Protein AF-A0A920FMF7-F1 (afdb_monomer_lite)

Structure (mmCIF, N/CA/C/O backbone):
data_AF-A0A920FMF7-F1
#
_entry.id   AF-A0A920FMF7-F1
#
loop_
_atom_site.group_PDB
_atom_site.id
_atom_site.type_symbol
_atom_site.label_atom_id
_atom_site.label_alt_id
_atom_site.label_comp_id
_atom_site.label_asym_id
_atom_site.label_entity_id
_atom_site.label_seq_id
_atom_site.pdbx_PDB_ins_code
_atom_site.Cartn_x
_atom_site.Cartn_y
_atom_site.Cartn_z
_atom_site.occupancy
_atom_site.B_iso_or_equiv
_atom_site.auth_seq_id
_atom_site.auth_comp_id
_atom_site.auth_asym_id
_atom_site.auth_atom_id
_atom_site.pdbx_PDB_model_num
ATOM 1 N N . MET A 1 1 ? 18.916 20.079 9.536 1.00 35.34 1 MET A N 1
ATOM 2 C CA . MET A 1 1 ? 18.846 18.708 8.995 1.00 35.34 1 MET A CA 1
ATOM 3 C C . MET A 1 1 ? 20.238 18.372 8.501 1.00 35.34 1 MET A C 1
ATOM 5 O O . MET A 1 1 ? 20.690 18.981 7.543 1.00 35.34 1 MET A O 1
ATOM 9 N N . SER A 1 2 ? 20.977 17.558 9.249 1.00 33.84 2 SER A N 1
ATOM 10 C CA . SER A 1 2 ? 22.295 17.067 8.844 1.00 33.84 2 SER A CA 1
ATOM 11 C C . SER A 1 2 ? 22.129 16.174 7.615 1.00 33.84 2 SER A C 1
ATOM 13 O O . SER A 1 2 ? 21.325 15.247 7.653 1.00 33.84 2 SER A O 1
ATOM 15 N N . ASN A 1 3 ? 22.856 16.464 6.532 1.00 38.88 3 ASN A N 1
ATOM 16 C CA . ASN A 1 3 ? 22.946 15.566 5.381 1.00 38.88 3 ASN A CA 1
ATOM 17 C C . ASN A 1 3 ? 23.552 14.247 5.867 1.00 38.88 3 ASN A C 1
ATOM 19 O O . ASN A 1 3 ? 24.721 14.208 6.250 1.00 38.88 3 ASN A O 1
ATOM 23 N N . ILE A 1 4 ? 22.741 13.193 5.908 1.00 55.50 4 ILE A N 1
ATOM 24 C CA . ILE A 1 4 ? 23.206 11.843 6.203 1.00 55.50 4 ILE A CA 1
ATOM 25 C C . ILE A 1 4 ? 23.932 11.359 4.946 1.00 55.50 4 ILE A C 1
ATOM 27 O O . ILE A 1 4 ? 23.318 11.161 3.899 1.00 55.50 4 ILE A O 1
ATOM 31 N N . THR A 1 5 ? 25.252 11.223 5.024 1.00 57.25 5 THR A N 1
ATOM 32 C CA . THR A 1 5 ? 26.046 10.623 3.949 1.00 57.25 5 THR A CA 1
ATOM 33 C C . THR A 1 5 ? 25.826 9.114 3.984 1.00 57.25 5 THR A C 1
ATOM 35 O O . THR A 1 5 ? 26.282 8.459 4.917 1.00 57.25 5 THR A O 1
ATOM 38 N N . ILE A 1 6 ? 25.116 8.574 2.990 1.00 65.38 6 ILE A N 1
ATOM 39 C CA . ILE A 1 6 ? 24.914 7.125 2.835 1.00 65.38 6 ILE A CA 1
ATOM 40 C C . ILE A 1 6 ? 26.271 6.463 2.562 1.00 65.38 6 ILE A C 1
ATOM 42 O O . ILE A 1 6 ? 27.015 6.938 1.697 1.00 65.38 6 ILE A O 1
ATOM 46 N N . SER A 1 7 ? 26.607 5.392 3.287 1.00 74.62 7 SER A N 1
ATOM 47 C CA . SER A 1 7 ? 27.867 4.671 3.078 1.00 74.62 7 SER A CA 1
ATOM 48 C C . SER A 1 7 ? 27.914 4.041 1.676 1.00 74.62 7 SER A C 1
ATOM 50 O O . SER A 1 7 ? 26.907 3.576 1.138 1.00 74.62 7 SER A O 1
ATOM 52 N N . SER A 1 8 ? 29.094 4.035 1.049 1.00 77.19 8 SER A N 1
ATOM 53 C CA . SER A 1 8 ? 29.273 3.450 -0.288 1.00 77.19 8 SER A CA 1
ATOM 54 C C . SER A 1 8 ? 29.014 1.942 -0.311 1.00 77.19 8 SER A C 1
ATOM 56 O O . SER A 1 8 ? 28.561 1.419 -1.322 1.00 77.19 8 SER A O 1
ATOM 58 N N . GLU A 1 9 ? 29.289 1.263 0.801 1.00 79.31 9 GLU A N 1
ATOM 59 C CA . GLU A 1 9 ? 29.088 -0.178 0.970 1.00 79.31 9 GLU A CA 1
ATOM 60 C C . GLU A 1 9 ? 27.600 -0.536 1.024 1.00 79.31 9 GLU A C 1
ATOM 62 O O . GLU A 1 9 ? 27.157 -1.427 0.303 1.00 79.31 9 GLU A O 1
ATOM 67 N N . LEU A 1 10 ? 26.801 0.234 1.772 1.00 81.38 10 LEU A N 1
ATOM 68 C CA . LEU A 1 10 ? 25.356 0.032 1.850 1.00 81.38 10 LEU A CA 1
ATOM 69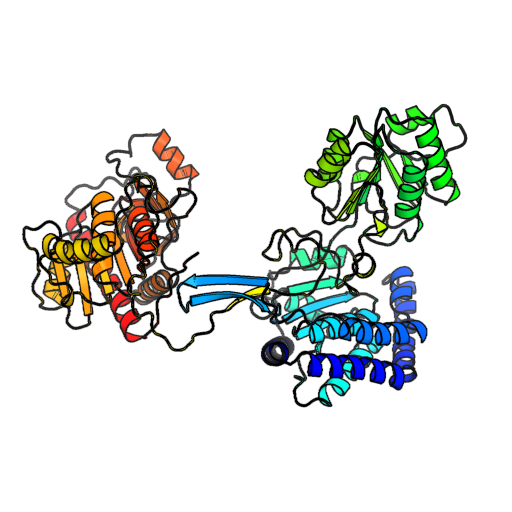 C C . LEU A 1 10 ? 24.681 0.249 0.490 1.00 81.38 10 LEU A C 1
ATOM 71 O O . LEU A 1 10 ? 23.846 -0.552 0.077 1.00 81.38 10 LEU A O 1
ATOM 75 N N . ARG A 1 11 ? 25.069 1.307 -0.236 1.00 83.00 11 ARG A N 1
ATOM 76 C CA . ARG A 1 11 ? 24.543 1.567 -1.587 1.00 83.00 11 ARG A CA 1
ATOM 77 C C . ARG A 1 11 ? 24.877 0.434 -2.553 1.00 83.00 11 ARG A C 1
ATOM 79 O O . ARG A 1 11 ? 24.027 0.024 -3.335 1.00 83.00 11 ARG A O 1
ATOM 86 N N . GLU A 1 12 ? 26.093 -0.092 -2.483 1.00 85.81 12 GLU A N 1
ATOM 87 C CA . GLU A 1 12 ? 26.487 -1.229 -3.310 1.00 85.81 12 GLU A CA 1
ATOM 88 C C . GLU A 1 12 ? 25.668 -2.485 -2.980 1.00 85.81 12 GLU A C 1
ATOM 90 O O . GLU A 1 12 ? 25.217 -3.175 -3.891 1.00 85.81 12 GLU A O 1
ATOM 95 N N . GLN A 1 13 ? 25.395 -2.744 -1.700 1.00 84.69 13 GLN A N 1
ATOM 96 C CA . GLN A 1 13 ? 24.593 -3.890 -1.274 1.00 84.69 13 GLN A CA 1
ATOM 97 C C . GLN A 1 13 ? 23.138 -3.802 -1.773 1.00 84.69 13 GLN A C 1
ATOM 99 O O . GLN A 1 13 ? 22.593 -4.785 -2.277 1.00 84.69 13 GLN A O 1
ATOM 104 N N . VAL A 1 14 ? 22.516 -2.618 -1.708 1.00 86.19 14 VAL A N 1
ATOM 105 C CA . VAL A 1 14 ? 21.156 -2.405 -2.237 1.00 86.19 14 VAL A CA 1
ATOM 106 C C . VAL A 1 14 ? 21.132 -2.534 -3.767 1.00 86.19 14 VAL A C 1
ATOM 108 O O . VAL A 1 14 ? 20.254 -3.201 -4.322 1.00 86.19 14 VAL A O 1
ATOM 111 N N . ARG A 1 15 ? 22.138 -1.986 -4.460 1.00 87.88 15 ARG A N 1
ATOM 112 C CA . ARG A 1 15 ? 22.307 -2.136 -5.915 1.00 87.88 15 ARG A CA 1
ATOM 113 C C . ARG A 1 15 ? 22.422 -3.606 -6.327 1.00 87.88 15 ARG A C 1
ATOM 115 O O . ARG A 1 15 ? 21.765 -4.034 -7.275 1.00 87.88 15 ARG A O 1
ATOM 122 N N . GLN A 1 16 ? 23.207 -4.392 -5.595 1.00 89.94 16 GLN A N 1
ATOM 123 C CA . GLN A 1 16 ? 23.365 -5.828 -5.828 1.00 89.94 16 GLN A CA 1
ATOM 124 C C . GLN A 1 16 ? 22.067 -6.611 -5.585 1.00 89.94 16 GLN A C 1
ATOM 126 O O . GLN A 1 16 ? 21.740 -7.507 -6.365 1.00 89.94 16 GLN A O 1
ATOM 131 N N . ALA A 1 17 ? 21.292 -6.252 -4.557 1.00 90.19 17 ALA A N 1
ATOM 132 C CA . ALA A 1 17 ? 19.972 -6.838 -4.324 1.00 90.19 17 ALA A CA 1
ATOM 133 C C . ALA A 1 17 ? 19.000 -6.529 -5.479 1.00 90.19 17 ALA A C 1
ATOM 135 O O . ALA A 1 17 ? 18.236 -7.398 -5.902 1.00 90.19 17 ALA A O 1
ATOM 136 N N . ARG A 1 18 ? 19.065 -5.319 -6.053 1.00 89.00 18 ARG A N 1
ATOM 137 C CA . ARG A 1 18 ? 18.263 -4.927 -7.225 1.00 89.00 18 ARG A CA 1
ATOM 138 C C . ARG A 1 18 ? 18.604 -5.739 -8.473 1.00 89.00 18 ARG A C 1
ATOM 140 O O . ARG A 1 18 ? 17.702 -6.137 -9.209 1.00 89.00 18 ARG A O 1
ATOM 147 N N . GLU A 1 19 ? 19.886 -5.999 -8.711 1.00 89.94 19 GLU A N 1
ATOM 148 C CA . GLU A 1 19 ? 20.336 -6.862 -9.811 1.00 89.94 19 GLU A CA 1
ATOM 149 C C . GLU A 1 19 ? 19.894 -8.316 -9.602 1.00 89.94 19 GLU A C 1
ATOM 151 O O . GLU A 1 19 ? 19.381 -8.948 -10.529 1.00 89.94 19 GLU A O 1
ATOM 156 N N . ALA A 1 20 ? 20.021 -8.819 -8.371 1.00 90.69 20 ALA A N 1
ATOM 157 C CA . ALA A 1 20 ? 19.578 -10.154 -7.990 1.00 90.69 20 ALA A CA 1
ATOM 158 C C . ALA A 1 20 ? 18.062 -10.338 -8.154 1.00 90.69 20 ALA A C 1
ATOM 160 O O . ALA A 1 20 ? 17.622 -11.370 -8.658 1.00 90.69 20 ALA A O 1
ATOM 161 N N . TYR A 1 21 ? 17.260 -9.328 -7.805 1.00 89.31 21 TYR A N 1
ATOM 162 C CA . TYR A 1 21 ? 15.808 -9.349 -7.996 1.00 89.31 21 TYR A CA 1
ATOM 163 C C . TYR A 1 21 ? 15.421 -9.682 -9.444 1.00 89.31 21 TYR A C 1
ATOM 165 O O . TYR A 1 21 ? 14.584 -10.553 -9.669 1.00 89.31 21 TYR A O 1
ATOM 173 N N . LEU A 1 22 ? 16.045 -9.043 -10.439 1.00 84.69 22 LEU A N 1
ATOM 174 C CA . LEU A 1 22 ? 15.695 -9.264 -11.849 1.00 84.69 22 LEU A CA 1
ATOM 175 C C . LEU A 1 22 ? 15.942 -10.708 -12.304 1.00 84.69 22 LEU A C 1
ATOM 177 O O . LEU A 1 22 ? 15.231 -11.206 -13.178 1.00 84.69 22 LEU A O 1
ATOM 181 N N . GLN A 1 23 ? 16.930 -11.383 -11.718 1.00 88.62 23 GLN A N 1
ATOM 182 C CA . GLN A 1 23 ? 17.194 -12.797 -11.978 1.00 88.62 23 GLN A CA 1
ATOM 183 C C . GLN A 1 23 ? 16.176 -13.676 -11.243 1.00 88.62 23 GLN A C 1
ATOM 185 O O . GLN A 1 23 ? 15.515 -14.510 -11.863 1.00 88.62 23 GLN A O 1
ATOM 190 N N . LEU A 1 24 ? 15.959 -13.413 -9.951 1.00 89.06 24 LEU A N 1
ATOM 191 C CA . LEU A 1 24 ? 15.030 -14.168 -9.111 1.00 89.06 24 LEU A CA 1
ATOM 192 C C . LEU A 1 24 ? 13.568 -14.078 -9.581 1.00 89.06 24 LEU A C 1
ATOM 194 O O . LEU A 1 24 ? 12.829 -15.059 -9.512 1.00 89.06 24 LEU A O 1
ATOM 198 N N . ALA A 1 25 ? 13.150 -12.942 -10.137 1.00 87.12 25 ALA A N 1
ATOM 199 C CA . ALA A 1 25 ? 11.812 -12.754 -10.693 1.00 87.12 25 ALA A CA 1
ATOM 200 C C . ALA A 1 25 ? 11.500 -13.684 -11.882 1.00 87.12 25 ALA A C 1
ATOM 202 O O . ALA A 1 25 ? 10.327 -13.918 -12.182 1.00 87.12 25 ALA A O 1
ATOM 203 N N . ASN A 1 26 ? 12.533 -14.195 -12.562 1.00 86.19 26 ASN A N 1
ATOM 204 C CA . ASN A 1 26 ? 12.418 -15.062 -13.736 1.00 86.19 26 ASN A CA 1
ATOM 205 C C . ASN A 1 26 ? 12.699 -16.544 -13.436 1.00 86.19 26 ASN A C 1
ATOM 207 O O . ASN A 1 26 ? 12.573 -17.372 -14.339 1.00 86.19 26 ASN A O 1
ATOM 211 N N . LEU A 1 27 ? 13.053 -16.889 -12.193 1.00 90.12 27 LEU A N 1
ATOM 212 C CA . LEU A 1 27 ? 13.257 -18.274 -11.773 1.00 90.12 27 LEU A CA 1
ATOM 213 C C . LEU A 1 27 ? 11.953 -19.079 -11.872 1.00 90.12 27 LEU A C 1
ATOM 215 O O . LEU A 1 27 ? 10.877 -18.610 -11.488 1.00 90.12 27 LEU A O 1
ATOM 219 N N . GLY A 1 28 ? 12.055 -20.313 -12.366 1.00 90.06 28 GLY A N 1
ATOM 220 C CA . GLY A 1 28 ? 10.922 -21.231 -12.440 1.00 90.06 28 GLY A CA 1
ATOM 221 C C . GLY A 1 28 ? 10.453 -21.684 -11.055 1.00 90.06 28 GLY A C 1
ATOM 222 O O . GLY A 1 28 ? 11.247 -21.805 -10.122 1.00 90.06 28 GLY A O 1
ATOM 223 N N . THR A 1 29 ? 9.160 -21.986 -10.924 1.00 92.38 29 THR A N 1
ATOM 224 C CA . THR A 1 29 ? 8.553 -22.457 -9.666 1.00 92.38 29 THR A CA 1
ATOM 225 C C . THR A 1 29 ? 9.265 -23.672 -9.077 1.00 92.38 29 THR A C 1
ATOM 227 O O . THR A 1 29 ? 9.463 -23.740 -7.867 1.00 92.38 29 THR A O 1
ATOM 230 N N . GLU A 1 30 ? 9.663 -24.621 -9.926 1.00 93.12 30 GLU A N 1
ATOM 231 C CA . GLU A 1 30 ? 10.352 -25.835 -9.492 1.00 93.12 30 GLU A CA 1
ATOM 232 C C . GLU A 1 30 ? 11.727 -25.512 -8.891 1.00 93.12 30 GLU A C 1
ATOM 234 O O . GLU A 1 30 ? 12.013 -25.944 -7.778 1.00 93.12 30 GLU A O 1
ATOM 239 N N . SER A 1 31 ? 12.527 -24.668 -9.552 1.00 93.00 31 SER A N 1
ATOM 240 C CA . SER A 1 31 ? 13.821 -24.210 -9.029 1.00 93.00 31 SER A CA 1
ATOM 241 C C . SER A 1 31 ? 13.661 -23.497 -7.680 1.00 93.00 31 SER A C 1
ATOM 243 O O . SER A 1 31 ? 14.359 -23.824 -6.721 1.00 93.00 31 SER A O 1
ATOM 245 N N . LYS A 1 32 ? 12.677 -22.590 -7.550 1.00 94.44 32 LYS A N 1
ATOM 246 C CA . LYS A 1 32 ? 12.367 -21.928 -6.267 1.00 94.44 32 LYS A CA 1
ATOM 247 C C . LYS A 1 32 ? 12.017 -22.942 -5.174 1.00 94.44 32 LYS A C 1
ATOM 249 O O . LYS A 1 32 ? 12.516 -22.847 -4.056 1.00 94.44 32 LYS A O 1
ATOM 254 N N . ASN A 1 33 ? 11.169 -23.924 -5.482 1.00 95.94 33 ASN A N 1
ATOM 255 C CA . ASN A 1 33 ? 10.749 -24.947 -4.523 1.00 95.94 33 ASN A CA 1
ATOM 256 C C . ASN A 1 33 ? 11.912 -25.859 -4.099 1.00 95.94 33 ASN A C 1
ATOM 258 O O . ASN A 1 33 ? 12.002 -26.227 -2.927 1.00 95.94 33 ASN A O 1
ATOM 262 N N . GLN A 1 34 ? 12.828 -26.191 -5.013 1.00 96.19 34 GLN A N 1
ATOM 263 C CA . GLN A 1 34 ? 14.029 -26.968 -4.696 1.00 96.19 34 GLN A CA 1
ATOM 264 C C . GLN A 1 34 ? 14.942 -26.227 -3.715 1.00 96.19 34 GLN A C 1
ATOM 266 O O . GLN A 1 34 ? 15.382 -26.830 -2.733 1.00 96.19 34 GLN A O 1
ATOM 271 N N . VAL A 1 35 ? 15.144 -24.920 -3.913 1.00 96.12 35 VAL A N 1
ATOM 272 C CA . VAL A 1 35 ? 15.885 -24.066 -2.968 1.00 96.12 35 VAL A CA 1
ATOM 273 C C . VAL A 1 35 ? 15.214 -24.069 -1.589 1.00 96.12 35 VAL A C 1
ATOM 275 O O . VAL A 1 35 ? 15.885 -24.260 -0.577 1.00 96.12 35 VAL A O 1
ATOM 278 N N . LEU A 1 36 ? 13.883 -23.948 -1.521 1.00 96.62 36 LEU A N 1
ATOM 279 C CA . LEU A 1 36 ? 13.141 -23.972 -0.251 1.00 96.62 36 LEU A CA 1
ATOM 280 C C . LEU A 1 36 ? 13.262 -25.313 0.492 1.00 96.62 36 LEU A C 1
ATOM 282 O O . LEU A 1 36 ? 13.449 -25.339 1.712 1.00 96.62 36 LEU A O 1
ATOM 286 N N . HIS A 1 37 ? 13.207 -26.437 -0.224 1.00 97.94 37 HIS A N 1
ATOM 287 C CA . HIS A 1 37 ? 13.456 -27.753 0.369 1.00 97.94 37 HIS A CA 1
ATOM 288 C C . HIS A 1 37 ? 14.912 -27.917 0.826 1.00 97.94 37 HIS A C 1
ATOM 290 O O . HIS A 1 37 ? 15.168 -28.519 1.874 1.00 97.94 37 HIS A O 1
ATOM 296 N N . ALA A 1 38 ? 15.866 -27.353 0.083 1.00 97.69 38 ALA A N 1
ATOM 297 C CA . ALA A 1 38 ? 17.267 -27.337 0.480 1.00 97.69 38 ALA A CA 1
ATOM 298 C C . ALA A 1 38 ? 17.484 -26.499 1.747 1.00 97.69 38 ALA A C 1
ATOM 300 O O . ALA A 1 38 ? 18.162 -26.973 2.657 1.00 97.69 38 ALA A O 1
ATOM 301 N N . PHE A 1 39 ? 16.834 -25.336 1.877 1.00 97.81 39 PHE A N 1
ATOM 302 C CA . PHE A 1 39 ? 16.847 -24.537 3.108 1.00 97.81 39 PHE A CA 1
ATOM 303 C C . PHE A 1 39 ? 16.357 -25.349 4.307 1.00 97.81 39 PHE A C 1
ATOM 305 O O . PHE A 1 39 ? 17.039 -25.399 5.330 1.00 97.81 39 PHE A O 1
ATOM 312 N N . ALA A 1 40 ? 15.227 -26.051 4.178 1.00 98.00 40 ALA A N 1
ATOM 313 C CA . ALA A 1 40 ? 14.706 -26.902 5.249 1.00 98.00 40 ALA A CA 1
ATOM 314 C C . ALA A 1 40 ? 15.715 -27.985 5.677 1.00 98.00 40 ALA A C 1
ATOM 316 O O . ALA A 1 40 ? 15.948 -28.202 6.869 1.00 98.00 40 ALA A O 1
ATOM 317 N N . LYS A 1 41 ? 16.364 -28.648 4.712 1.00 98.25 41 LYS A N 1
ATOM 318 C CA . LYS A 1 41 ? 17.400 -29.656 4.984 1.00 98.25 41 LYS A CA 1
ATOM 319 C C . LYS A 1 41 ? 18.641 -29.044 5.641 1.00 98.25 41 LYS A C 1
ATOM 321 O O . LYS A 1 41 ? 19.171 -29.627 6.588 1.00 98.25 41 LYS A O 1
ATOM 326 N N . ALA A 1 42 ? 19.094 -27.889 5.160 1.00 97.94 42 ALA A N 1
ATOM 327 C CA . ALA A 1 42 ? 20.276 -27.201 5.662 1.00 97.94 42 ALA A CA 1
ATOM 328 C C . ALA A 1 42 ? 20.083 -26.704 7.100 1.00 97.94 42 ALA A C 1
ATOM 330 O O . ALA A 1 42 ? 20.985 -26.874 7.921 1.00 97.94 42 ALA A O 1
ATOM 331 N N . LEU A 1 43 ? 18.901 -26.175 7.432 1.00 98.12 43 LEU A N 1
ATOM 332 C CA . LEU A 1 43 ? 18.546 -25.768 8.795 1.00 98.12 43 LEU A CA 1
ATOM 333 C C . LEU A 1 43 ? 18.609 -26.954 9.763 1.00 98.12 43 LEU A C 1
ATOM 335 O O . LEU A 1 43 ? 19.286 -26.869 10.785 1.00 98.12 43 LEU A O 1
ATOM 339 N N . ARG A 1 44 ? 17.998 -28.092 9.401 1.00 98.25 44 ARG A N 1
ATOM 340 C CA . ARG A 1 44 ? 18.047 -29.320 10.215 1.00 98.25 44 ARG A CA 1
ATOM 341 C C . ARG A 1 44 ? 19.476 -29.830 10.397 1.00 98.25 44 ARG A C 1
ATOM 343 O O . ARG A 1 44 ? 19.875 -30.151 11.516 1.00 98.25 44 ARG A O 1
ATOM 350 N N . ALA A 1 45 ? 20.265 -29.862 9.322 1.00 98.00 45 ALA A N 1
ATOM 351 C CA . ALA A 1 45 ? 21.654 -30.321 9.363 1.00 98.00 45 ALA A CA 1
ATOM 352 C C . ALA A 1 45 ? 22.566 -29.423 10.220 1.00 98.00 45 ALA A C 1
ATOM 354 O O . ALA A 1 45 ? 23.536 -29.910 10.794 1.00 98.00 45 ALA A O 1
ATOM 355 N N . ASN A 1 46 ? 22.246 -28.130 10.333 1.00 98.06 46 ASN A N 1
ATOM 356 C CA . ASN A 1 46 ? 23.026 -27.146 11.085 1.00 98.06 46 ASN A CA 1
ATOM 357 C C . ASN A 1 46 ? 22.406 -26.782 12.447 1.00 98.06 46 ASN A C 1
ATOM 359 O O . ASN A 1 46 ? 22.809 -25.786 13.046 1.00 98.06 46 ASN A O 1
ATOM 363 N N . THR A 1 47 ? 21.470 -27.586 12.968 1.00 98.00 47 THR A N 1
ATOM 364 C CA . THR A 1 47 ? 20.771 -27.324 14.244 1.00 98.00 47 THR A CA 1
ATOM 365 C C . THR A 1 47 ? 21.739 -26.995 15.384 1.00 98.00 47 THR A C 1
ATOM 367 O O . THR A 1 47 ? 21.574 -25.976 16.050 1.00 98.00 47 THR A O 1
ATOM 370 N N . SER A 1 48 ? 22.798 -27.793 15.573 1.00 97.50 48 SER A N 1
ATOM 371 C CA . SER A 1 48 ? 23.795 -27.557 16.629 1.00 97.50 48 SER A CA 1
ATOM 372 C C . SER A 1 48 ? 24.500 -26.206 16.474 1.00 97.50 48 SER A C 1
ATOM 374 O O . SER A 1 48 ? 24.584 -25.449 17.434 1.00 97.50 48 SER A O 1
ATOM 376 N N . LYS A 1 49 ? 24.914 -25.856 15.249 1.00 97.88 49 LYS A N 1
ATOM 377 C CA . LYS A 1 49 ? 25.574 -24.576 14.944 1.00 97.88 49 LYS A CA 1
ATOM 378 C C . LYS A 1 49 ? 24.654 -23.380 15.226 1.00 97.88 49 LYS A C 1
ATOM 380 O O . LYS A 1 49 ? 25.109 -22.360 15.736 1.00 97.88 49 LYS A O 1
ATOM 385 N N . ILE A 1 50 ? 23.363 -23.502 14.905 1.00 98.00 50 ILE A N 1
ATOM 386 C CA . ILE A 1 50 ? 22.358 -22.457 15.164 1.00 98.00 50 ILE A CA 1
ATOM 387 C C . ILE A 1 50 ? 22.159 -22.267 16.674 1.00 98.00 50 ILE A C 1
ATOM 389 O O . ILE A 1 50 ? 22.147 -21.132 17.147 1.00 98.00 50 ILE A O 1
ATOM 393 N N . LEU A 1 51 ? 22.037 -23.357 17.438 1.00 97.81 51 LEU A N 1
ATOM 394 C CA . LEU A 1 51 ? 21.855 -23.298 18.893 1.00 97.81 51 LEU A CA 1
ATOM 395 C C . LEU A 1 51 ? 23.090 -22.744 19.615 1.00 97.81 51 LEU A C 1
ATOM 397 O O . LEU A 1 51 ? 22.939 -21.956 20.545 1.00 97.81 51 LEU A O 1
ATOM 401 N N . GLU A 1 52 ? 24.298 -23.100 19.172 1.00 97.75 52 GLU A N 1
ATOM 402 C CA . GLU A 1 52 ? 25.549 -22.545 19.706 1.00 97.75 52 GLU A CA 1
ATOM 403 C C . GLU A 1 52 ? 25.625 -21.026 19.512 1.00 97.75 52 GLU A C 1
ATOM 405 O O . GLU A 1 52 ? 25.962 -20.297 20.444 1.00 97.75 52 GLU A O 1
ATOM 410 N N . ALA A 1 53 ? 25.261 -20.531 18.325 1.00 97.25 53 ALA A N 1
ATOM 411 C CA . ALA A 1 53 ? 25.211 -19.097 18.054 1.00 97.25 53 ALA A CA 1
ATOM 412 C C . ALA A 1 53 ? 24.119 -18.391 18.872 1.00 97.25 53 ALA A C 1
ATOM 414 O O . ALA A 1 53 ? 24.360 -17.318 19.424 1.00 97.25 53 ALA A O 1
ATOM 415 N N . ASN A 1 54 ? 22.943 -19.010 19.003 1.00 97.75 54 ASN A N 1
ATOM 416 C CA . ASN A 1 54 ? 21.851 -18.457 19.795 1.00 97.75 54 ASN A CA 1
ATOM 417 C C . ASN A 1 54 ? 22.174 -18.394 21.288 1.00 97.75 54 ASN A C 1
ATOM 419 O O . ASN A 1 54 ? 21.791 -17.432 21.942 1.00 97.75 54 ASN A O 1
ATOM 423 N N . ALA A 1 55 ? 22.929 -19.354 21.826 1.00 96.69 55 ALA A N 1
ATOM 424 C CA . ALA A 1 55 ? 23.357 -19.318 23.221 1.00 96.69 55 ALA A CA 1
ATOM 425 C C . ALA A 1 55 ? 24.188 -18.061 23.544 1.00 96.69 55 ALA A C 1
ATOM 427 O O . ALA A 1 55 ? 24.050 -17.503 24.631 1.00 96.69 55 ALA A O 1
ATOM 428 N N . LEU A 1 56 ? 25.009 -17.583 22.599 1.00 96.19 56 LEU A N 1
ATOM 429 C CA . LEU A 1 56 ? 25.752 -16.326 22.753 1.00 96.19 56 LEU A CA 1
ATOM 430 C C . LEU A 1 56 ? 24.810 -15.117 22.798 1.00 96.19 56 LEU A C 1
ATOM 432 O O . LEU A 1 56 ? 24.952 -14.264 23.672 1.00 96.19 56 LEU A O 1
ATOM 436 N N . ASP A 1 57 ? 23.828 -15.073 21.894 1.00 95.44 57 ASP A N 1
ATOM 437 C CA . ASP A 1 57 ? 22.822 -14.006 21.865 1.00 95.44 57 ASP A CA 1
ATOM 438 C C . ASP A 1 57 ? 21.957 -13.996 23.128 1.00 95.44 57 ASP A C 1
ATOM 440 O O . ASP A 1 57 ? 21.678 -12.929 23.657 1.00 95.44 57 ASP A O 1
ATOM 444 N N . VAL A 1 58 ? 21.563 -15.161 23.653 1.00 93.94 58 VAL A N 1
ATOM 445 C CA . VAL A 1 58 ? 20.758 -15.258 24.882 1.00 93.94 58 VAL A CA 1
ATOM 446 C C . VAL A 1 58 ? 21.517 -14.687 26.077 1.00 93.94 58 VAL A C 1
ATOM 448 O O . VAL A 1 58 ? 20.942 -13.915 26.839 1.00 93.94 58 VAL A O 1
ATOM 451 N N . VAL A 1 59 ? 22.815 -14.980 26.209 1.00 94.62 59 VAL A N 1
ATOM 452 C CA . VAL A 1 59 ? 23.650 -14.407 27.280 1.00 94.62 59 VAL A CA 1
ATOM 453 C C . VAL A 1 59 ? 23.736 -12.883 27.170 1.00 94.62 59 VAL A C 1
ATOM 455 O O . VAL A 1 59 ? 23.659 -12.186 28.182 1.00 94.62 59 VAL A O 1
ATOM 458 N N . GLU A 1 60 ? 23.902 -12.341 25.964 1.00 92.25 60 GLU A N 1
ATOM 459 C CA . GLU A 1 60 ? 23.923 -10.888 25.760 1.00 92.25 60 GLU A CA 1
ATOM 460 C C . GLU A 1 60 ? 22.537 -10.259 25.984 1.00 92.25 60 GLU A C 1
ATOM 462 O O . GLU A 1 60 ? 22.433 -9.235 26.658 1.00 92.25 60 GLU A O 1
ATOM 467 N N . ALA A 1 61 ? 21.461 -10.896 25.520 1.00 91.75 61 ALA A N 1
ATOM 468 C CA . ALA A 1 61 ? 20.087 -10.446 25.725 1.00 91.75 61 ALA A CA 1
ATOM 469 C C . ALA A 1 61 ? 19.709 -10.420 27.216 1.00 91.75 61 ALA A C 1
ATOM 471 O O . ALA A 1 61 ? 19.120 -9.445 27.677 1.00 91.75 61 ALA A O 1
ATOM 472 N N . GLU A 1 62 ? 20.112 -11.424 28.001 1.00 92.19 62 GLU A N 1
ATOM 473 C CA . GLU A 1 62 ? 19.917 -11.448 29.456 1.00 92.19 62 GLU A CA 1
ATOM 474 C C . GLU A 1 62 ? 20.641 -10.288 30.157 1.00 92.19 62 GLU A C 1
ATOM 476 O O . GLU A 1 62 ? 20.086 -9.676 31.073 1.00 92.19 62 GLU A O 1
ATOM 481 N N . LYS A 1 63 ? 21.851 -9.922 29.709 1.00 92.69 63 LYS A N 1
ATOM 482 C CA . LYS A 1 63 ? 22.550 -8.725 30.214 1.00 92.69 63 LYS A CA 1
ATOM 483 C C . LYS A 1 63 ? 21.793 -7.443 29.869 1.00 92.69 63 LYS A C 1
ATOM 485 O O . LYS A 1 63 ? 21.708 -6.556 30.714 1.00 92.69 63 LYS A O 1
ATOM 490 N N . MET A 1 64 ? 21.224 -7.353 28.666 1.00 90.31 64 MET A N 1
ATOM 491 C CA . MET A 1 64 ? 20.413 -6.203 28.246 1.00 90.31 64 MET A CA 1
ATOM 492 C C . MET A 1 64 ? 19.103 -6.099 29.039 1.00 90.31 64 MET A C 1
ATOM 494 O O . MET A 1 64 ? 18.645 -4.994 29.321 1.00 90.31 64 MET A O 1
ATOM 498 N N . VAL A 1 65 ? 18.520 -7.226 29.461 1.00 90.25 65 VAL A N 1
ATOM 499 C CA . VAL A 1 65 ? 17.386 -7.230 30.401 1.00 90.25 65 VAL A CA 1
ATOM 500 C C . VAL A 1 65 ? 17.812 -6.676 31.761 1.00 90.25 65 VAL A C 1
ATOM 502 O O . VAL A 1 65 ? 17.129 -5.822 32.320 1.00 90.25 65 VAL A O 1
ATOM 505 N N . GLN A 1 66 ? 18.974 -7.092 32.273 1.00 90.62 66 GLN A N 1
ATOM 506 C CA . GLN A 1 66 ? 19.506 -6.591 33.547 1.00 90.62 66 GLN A CA 1
ATOM 507 C C . GLN A 1 66 ? 19.854 -5.094 33.507 1.00 90.62 66 GLN A C 1
ATOM 509 O O . GLN A 1 66 ? 19.706 -4.415 34.523 1.00 90.62 66 GLN A O 1
ATOM 514 N N . SER A 1 67 ? 20.300 -4.565 32.359 1.00 90.50 67 SER A N 1
ATOM 515 C CA . SER A 1 67 ? 20.560 -3.129 32.174 1.00 90.50 67 SER A CA 1
ATOM 516 C C . SER A 1 67 ? 19.302 -2.304 31.867 1.00 90.50 67 SER A C 1
ATOM 518 O O . SER A 1 67 ? 19.378 -1.075 31.855 1.00 90.50 67 SER A O 1
ATOM 520 N N . GLY A 1 68 ? 18.149 -2.951 31.655 1.00 85.75 68 GLY A N 1
ATOM 521 C CA . GLY A 1 68 ? 16.884 -2.301 31.296 1.00 85.75 68 GLY A CA 1
ATOM 522 C C . GLY A 1 68 ? 16.787 -1.867 29.829 1.00 85.75 68 GLY A C 1
ATOM 523 O O . GLY A 1 68 ? 15.878 -1.121 29.475 1.00 85.75 68 GLY A O 1
ATOM 524 N N . GLU A 1 69 ? 17.707 -2.313 28.971 1.00 84.62 69 GLU A N 1
ATOM 525 C CA . GLU A 1 69 ? 17.704 -2.033 27.528 1.00 84.62 69 GLU A CA 1
ATOM 526 C C . GLU A 1 69 ? 16.755 -2.948 26.739 1.00 84.62 69 GLU A C 1
ATOM 528 O O . GLU A 1 69 ? 16.346 -2.593 25.634 1.00 84.62 69 GLU A O 1
ATOM 533 N N . LEU A 1 70 ? 16.412 -4.120 27.284 1.00 85.25 70 LEU A N 1
ATOM 534 C CA . LEU A 1 70 ? 15.541 -5.113 26.654 1.00 85.25 70 LEU A CA 1
ATOM 535 C C . LEU A 1 70 ? 14.480 -5.604 27.648 1.00 85.25 70 LEU A C 1
ATOM 537 O O . LEU A 1 70 ? 14.765 -5.796 28.826 1.00 85.25 70 LEU A O 1
ATOM 541 N N . SER A 1 71 ? 13.254 -5.852 27.187 1.00 85.38 71 SER A N 1
ATOM 542 C CA . SER A 1 71 ? 12.217 -6.455 28.035 1.00 85.38 71 SER A CA 1
ATOM 543 C C . SER A 1 71 ? 12.378 -7.976 28.139 1.00 85.38 71 SER A C 1
ATOM 545 O O . SER A 1 71 ? 12.867 -8.630 27.214 1.00 85.38 71 SER A O 1
ATOM 547 N N . GLU A 1 72 ? 11.887 -8.582 29.225 1.00 83.19 72 GLU A N 1
ATOM 548 C CA . GLU A 1 72 ? 11.880 -10.048 29.372 1.00 83.19 72 GLU A CA 1
ATOM 549 C C . GLU A 1 72 ? 11.117 -10.748 28.232 1.00 83.19 72 GLU A C 1
ATOM 551 O O . GLU A 1 72 ? 11.514 -11.814 27.759 1.00 83.19 72 GLU A O 1
ATOM 556 N N . SER A 1 73 ? 10.026 -10.135 27.757 1.00 80.75 73 SER A N 1
ATOM 557 C CA . SER A 1 73 ? 9.239 -10.630 26.621 1.00 80.75 73 SER A CA 1
ATOM 558 C C . SER A 1 73 ? 10.049 -10.636 25.324 1.00 80.75 73 SER A C 1
ATOM 560 O O . SER A 1 73 ? 9.984 -11.603 24.564 1.00 80.75 73 SER A O 1
ATOM 562 N N . ALA A 1 74 ? 10.827 -9.583 25.065 1.00 82.44 74 ALA A N 1
ATOM 563 C CA . ALA A 1 74 ? 11.709 -9.526 23.905 1.00 82.44 74 ALA A CA 1
ATOM 564 C C . ALA A 1 74 ? 12.846 -10.557 24.021 1.00 82.44 74 ALA A C 1
ATOM 566 O O . ALA A 1 74 ? 13.087 -11.304 23.076 1.00 82.44 74 ALA A O 1
ATOM 567 N N . CYS A 1 75 ? 13.443 -10.722 25.206 1.00 87.19 75 CYS A N 1
ATOM 568 C CA . CYS A 1 75 ? 14.460 -11.749 25.454 1.00 87.19 75 CYS A CA 1
ATOM 569 C C . CYS A 1 75 ? 13.944 -13.176 25.181 1.00 87.19 75 CYS A C 1
ATOM 571 O O . CYS A 1 75 ? 14.601 -13.959 24.496 1.00 87.19 75 CYS A O 1
ATOM 573 N N . LYS A 1 76 ? 12.724 -13.516 25.626 1.00 86.56 76 LYS A N 1
ATOM 574 C CA . LYS A 1 76 ? 12.096 -14.824 25.331 1.00 86.56 76 LYS A CA 1
ATOM 575 C C . LYS A 1 76 ? 11.906 -15.073 23.832 1.00 86.56 76 LYS A C 1
ATOM 577 O O . LYS A 1 76 ? 11.921 -16.223 23.389 1.00 86.56 76 LYS A O 1
ATOM 582 N N . ARG A 1 77 ? 11.705 -14.014 23.042 1.00 86.75 77 ARG A N 1
ATOM 583 C CA . ARG A 1 77 ? 11.549 -14.120 21.585 1.00 86.75 77 ARG A CA 1
ATOM 584 C C . ARG A 1 77 ? 12.880 -14.407 20.879 1.00 86.75 77 ARG A C 1
ATOM 586 O O . ARG A 1 77 ? 12.861 -15.162 19.909 1.00 86.75 77 ARG A O 1
ATOM 593 N N . VAL A 1 78 ? 14.007 -13.929 21.420 1.00 90.50 78 VAL A N 1
ATOM 594 C CA . VAL A 1 78 ? 15.364 -14.207 20.903 1.00 90.50 78 VAL A CA 1
ATOM 595 C C . VAL A 1 78 ? 15.728 -15.690 21.006 1.00 90.50 78 VAL A C 1
ATOM 597 O O . VAL A 1 78 ? 16.415 -16.220 20.137 1.00 90.50 78 VAL A O 1
ATOM 600 N N . MET A 1 79 ? 15.264 -16.380 22.051 1.00 91.56 79 MET A N 1
ATOM 601 C CA . MET A 1 79 ? 15.631 -17.775 22.309 1.00 91.56 79 MET A CA 1
ATOM 602 C C . MET A 1 79 ? 15.168 -18.721 21.194 1.00 91.56 79 MET A C 1
ATOM 604 O O . MET A 1 79 ? 13.978 -18.781 20.861 1.00 91.56 79 MET A O 1
ATOM 608 N N . LEU A 1 80 ? 16.090 -19.534 20.685 1.00 94.81 80 LEU A N 1
ATOM 609 C CA . LEU A 1 80 ? 15.834 -20.647 19.780 1.00 94.81 80 LEU A CA 1
ATOM 610 C C . LEU A 1 80 ? 15.995 -21.978 20.518 1.00 94.81 80 LEU A C 1
ATOM 612 O O . LEU A 1 80 ? 16.800 -22.128 21.432 1.00 94.81 80 LEU A O 1
ATOM 616 N N . ASN A 1 81 ? 15.209 -22.964 20.104 1.00 94.81 81 ASN A N 1
ATOM 617 C CA . ASN A 1 81 ? 15.333 -24.349 20.539 1.00 94.81 81 ASN A CA 1
ATOM 618 C C . ASN A 1 81 ? 15.129 -25.270 19.329 1.00 94.81 81 ASN A C 1
ATOM 620 O O . ASN A 1 81 ? 14.748 -24.810 18.250 1.00 94.81 81 ASN A O 1
ATOM 624 N N . GLU A 1 82 ? 15.370 -26.569 19.503 1.00 95.69 82 GLU A N 1
ATOM 625 C CA . GLU A 1 82 ? 15.224 -27.551 18.421 1.00 95.69 82 GLU A CA 1
ATOM 626 C C . GLU A 1 82 ? 13.827 -27.520 17.787 1.00 95.69 82 GLU A C 1
ATOM 628 O O . GLU A 1 82 ? 13.706 -27.571 16.567 1.00 95.69 82 GLU A O 1
ATOM 633 N N . ALA A 1 83 ? 12.773 -27.342 18.591 1.00 94.25 83 ALA A N 1
ATOM 634 C CA . ALA A 1 83 ? 11.403 -27.259 18.089 1.00 94.25 83 ALA A CA 1
ATOM 635 C C . ALA A 1 83 ? 11.170 -26.019 17.207 1.00 94.25 83 ALA A C 1
ATOM 637 O O . ALA A 1 83 ? 10.522 -26.126 16.169 1.00 94.25 83 ALA A O 1
ATOM 638 N N . LYS A 1 84 ? 11.723 -24.852 17.569 1.00 92.00 84 LYS A N 1
ATOM 639 C CA . LYS A 1 84 ? 11.673 -23.638 16.736 1.00 92.00 84 LYS A CA 1
ATOM 640 C C . LYS A 1 84 ? 12.469 -23.809 15.442 1.00 92.00 84 LYS A C 1
ATOM 642 O O . LYS A 1 84 ? 12.033 -23.328 14.403 1.00 92.00 84 LYS A O 1
ATOM 647 N N . ILE A 1 85 ? 13.612 -24.494 15.484 1.00 96.44 85 ILE A N 1
ATOM 648 C CA . ILE A 1 85 ? 14.416 -24.770 14.282 1.00 96.44 85 ILE A CA 1
ATOM 649 C C . ILE A 1 85 ? 13.682 -25.726 13.343 1.00 96.44 85 ILE A C 1
ATOM 651 O O . ILE A 1 85 ? 13.622 -25.477 12.139 1.00 96.44 85 ILE A O 1
ATOM 655 N N . GLU A 1 86 ? 13.059 -26.769 13.885 1.00 96.62 86 GLU A N 1
ATOM 656 C CA . GLU A 1 86 ? 12.207 -27.657 13.099 1.00 96.62 86 GLU A CA 1
ATOM 657 C C . GLU A 1 86 ? 11.002 -26.905 12.520 1.00 96.62 86 GLU A C 1
ATOM 659 O O . GLU A 1 86 ? 10.695 -27.074 11.343 1.00 96.62 86 GLU A O 1
ATOM 664 N N . LEU A 1 87 ? 10.372 -26.009 13.288 1.00 91.44 87 LEU A N 1
ATOM 665 C CA . LEU A 1 87 ? 9.290 -25.161 12.785 1.00 91.44 87 LEU A CA 1
ATOM 666 C C . LEU A 1 87 ? 9.758 -24.264 11.628 1.00 91.44 87 LEU A C 1
ATOM 668 O O . LEU A 1 87 ? 9.065 -24.159 10.621 1.00 91.44 87 LEU A O 1
ATOM 672 N N . MET A 1 88 ? 10.951 -23.667 11.715 1.00 94.62 88 MET A N 1
ATOM 673 C CA . MET A 1 88 ? 11.542 -22.902 10.608 1.00 94.62 88 MET A CA 1
ATOM 674 C C . MET A 1 88 ? 11.731 -23.765 9.350 1.00 94.62 88 MET A C 1
ATOM 676 O O . MET A 1 88 ? 11.408 -23.324 8.247 1.00 94.62 88 MET A O 1
ATOM 680 N N . ALA A 1 89 ? 12.204 -25.006 9.500 1.00 96.31 89 ALA A N 1
ATOM 681 C CA . ALA A 1 89 ? 12.350 -25.935 8.380 1.00 96.31 89 ALA A CA 1
ATOM 682 C C . ALA A 1 89 ? 10.989 -26.332 7.773 1.00 96.31 89 ALA A C 1
ATOM 684 O O . ALA A 1 89 ? 10.828 -26.322 6.551 1.00 96.31 89 ALA A O 1
ATOM 685 N N . GLN A 1 90 ? 9.990 -26.613 8.613 1.00 93.06 90 GLN A N 1
ATOM 686 C CA . GLN A 1 90 ? 8.618 -26.903 8.184 1.00 93.06 90 GLN A CA 1
ATOM 687 C C . GLN A 1 90 ? 7.961 -25.707 7.493 1.00 93.06 90 GLN A C 1
ATOM 689 O O . GLN A 1 90 ? 7.198 -25.893 6.543 1.00 93.06 90 GLN A O 1
ATOM 694 N N . ASN A 1 91 ? 8.272 -24.481 7.919 1.00 89.69 91 ASN A N 1
ATOM 695 C CA . ASN A 1 91 ? 7.796 -23.264 7.269 1.00 89.69 91 ASN A CA 1
ATOM 696 C C . ASN A 1 91 ? 8.332 -23.166 5.836 1.00 89.69 91 ASN A C 1
ATOM 698 O O . ASN A 1 91 ? 7.546 -22.927 4.922 1.00 89.69 91 ASN A O 1
ATOM 702 N N . CYS A 1 92 ? 9.619 -23.443 5.598 1.00 94.25 92 CYS A N 1
ATOM 703 C CA . CYS A 1 92 ? 10.172 -23.502 4.238 1.00 94.25 92 CYS A CA 1
ATOM 704 C C . CYS A 1 92 ? 9.443 -24.536 3.362 1.00 94.25 92 CYS A C 1
ATOM 706 O O . CYS A 1 92 ? 9.081 -24.247 2.222 1.00 94.25 92 CYS A O 1
ATOM 708 N N . GLU A 1 93 ? 9.171 -25.728 3.900 1.00 94.69 93 GLU A N 1
ATOM 709 C CA . GLU A 1 93 ? 8.430 -26.781 3.190 1.00 94.69 93 GLU A CA 1
ATOM 710 C C . GLU A 1 93 ? 6.967 -26.403 2.933 1.00 94.69 93 GLU A C 1
ATOM 712 O O . GLU A 1 93 ? 6.400 -26.763 1.901 1.00 94.69 93 GLU A O 1
ATOM 717 N N . SER A 1 94 ? 6.345 -25.681 3.862 1.00 89.81 94 SER A N 1
ATOM 718 C CA . SER A 1 94 ? 4.972 -25.193 3.727 1.00 89.81 94 SER A CA 1
ATOM 719 C C . SER A 1 94 ? 4.884 -24.106 2.660 1.00 89.81 94 SER A C 1
ATOM 721 O O . SER A 1 94 ? 4.018 -24.180 1.794 1.00 89.81 94 SER A O 1
ATOM 723 N N . VAL A 1 95 ? 5.839 -23.172 2.638 1.00 90.31 95 VAL A N 1
ATOM 724 C CA . VAL A 1 95 ? 5.954 -22.142 1.595 1.00 90.31 95 VAL A CA 1
ATOM 725 C C . VAL A 1 95 ? 6.217 -22.768 0.220 1.00 90.31 95 VAL A C 1
ATOM 727 O O . VAL A 1 95 ? 5.641 -22.325 -0.773 1.00 90.31 95 VAL A O 1
ATOM 730 N N . ALA A 1 96 ? 7.010 -23.842 0.137 1.00 92.56 96 ALA A N 1
ATOM 731 C CA . ALA A 1 96 ? 7.228 -24.566 -1.119 1.00 92.56 96 ALA A CA 1
ATOM 732 C C . ALA A 1 96 ? 5.926 -25.161 -1.693 1.00 92.56 96 ALA A C 1
ATOM 734 O O . ALA A 1 96 ? 5.732 -25.163 -2.911 1.00 92.56 96 ALA A O 1
ATOM 735 N N . LYS A 1 97 ? 5.009 -25.610 -0.821 1.00 91.62 97 LYS A N 1
ATOM 736 C CA . LYS A 1 97 ? 3.691 -26.154 -1.202 1.00 91.62 97 LYS A CA 1
ATOM 737 C C . LYS A 1 97 ? 2.694 -25.091 -1.658 1.00 91.62 97 LYS A C 1
ATOM 739 O O . LYS A 1 97 ? 1.716 -25.452 -2.312 1.00 91.62 97 LYS A O 1
ATOM 744 N N . LEU A 1 98 ? 2.906 -23.819 -1.315 1.00 87.94 98 LEU A N 1
ATOM 745 C CA . LEU A 1 98 ? 2.041 -22.738 -1.783 1.00 87.94 98 LEU A CA 1
ATOM 746 C C . LEU A 1 98 ? 2.095 -22.647 -3.310 1.00 87.94 98 LEU A C 1
ATOM 748 O O . LEU A 1 98 ? 3.097 -22.986 -3.947 1.00 87.94 98 LEU A O 1
ATOM 752 N N . GLU A 1 99 ? 1.014 -22.169 -3.912 1.00 88.06 99 GLU A N 1
ATOM 753 C CA . GLU A 1 99 ? 1.010 -21.881 -5.341 1.00 88.06 99 GLU A CA 1
ATOM 754 C C . GLU A 1 99 ? 2.010 -20.748 -5.626 1.00 88.06 99 GLU A C 1
ATOM 756 O O . GLU A 1 99 ? 2.048 -19.768 -4.885 1.00 88.06 99 GLU A O 1
ATOM 761 N N . ASP A 1 100 ? 2.847 -20.873 -6.663 1.00 88.25 100 ASP A N 1
ATOM 762 C CA . ASP A 1 100 ? 3.771 -19.788 -7.024 1.00 88.25 100 ASP A CA 1
ATOM 763 C C . ASP A 1 100 ? 2.959 -18.582 -7.468 1.00 88.25 100 ASP A C 1
ATOM 765 O O . ASP A 1 100 ? 2.200 -18.681 -8.438 1.00 88.25 100 ASP A O 1
ATOM 769 N N . PRO A 1 101 ? 3.066 -17.455 -6.758 1.00 83.56 101 PRO A N 1
ATOM 770 C CA . PRO A 1 101 ? 2.168 -16.364 -7.019 1.00 83.56 101 PRO A CA 1
ATOM 771 C C . PRO A 1 101 ? 2.648 -15.566 -8.252 1.00 83.56 101 PRO A C 1
ATOM 773 O O . PRO A 1 101 ? 1.849 -14.837 -8.834 1.00 83.56 101 PRO A O 1
ATOM 776 N N . VAL A 1 102 ? 3.893 -15.736 -8.725 1.00 87.62 102 VAL A N 1
ATOM 777 C CA . VAL A 1 102 ? 4.490 -14.993 -9.851 1.00 87.62 102 VAL A CA 1
ATOM 778 C C . VAL A 1 102 ? 3.991 -15.489 -11.211 1.00 87.62 102 VAL A C 1
ATOM 780 O O . VAL A 1 102 ? 3.964 -16.681 -11.493 1.00 87.62 102 VAL A O 1
ATOM 783 N N . GLY A 1 103 ? 3.663 -14.562 -12.114 1.00 84.19 103 GLY A N 1
ATOM 784 C CA . GLY A 1 103 ? 3.326 -14.878 -13.503 1.00 84.19 103 GLY A CA 1
ATOM 785 C C . GLY A 1 103 ? 1.891 -15.362 -13.726 1.00 84.19 103 GLY A C 1
ATOM 786 O O . GLY A 1 103 ? 1.541 -15.689 -14.862 1.00 84.19 103 GLY A O 1
ATOM 787 N N . LYS A 1 104 ? 1.043 -15.360 -12.693 1.00 84.44 104 LYS A N 1
ATOM 788 C CA . LYS A 1 104 ? -0.379 -15.699 -12.795 1.00 84.44 104 LYS A CA 1
ATOM 789 C C . LYS A 1 104 ? -1.136 -14.642 -13.580 1.00 84.44 104 LYS A C 1
ATOM 791 O O . LYS A 1 104 ? -1.038 -13.448 -13.306 1.00 84.44 104 LYS A O 1
ATOM 796 N N . VAL A 1 105 ? -1.941 -15.085 -14.536 1.00 83.38 105 VAL A N 1
ATOM 797 C CA . VAL A 1 105 ? -2.890 -14.223 -15.240 1.00 83.38 105 VAL A CA 1
ATOM 798 C C . VAL A 1 105 ? -4.098 -14.001 -14.332 1.00 83.38 105 VAL A C 1
ATOM 800 O O . VAL A 1 105 ? -4.882 -14.917 -14.110 1.00 83.38 105 VAL A O 1
ATOM 803 N N . LEU A 1 106 ? -4.246 -12.783 -13.821 1.00 80.69 106 LEU A N 1
ATOM 804 C CA . LEU A 1 106 ? -5.362 -12.365 -12.969 1.00 80.69 106 LEU A CA 1
ATOM 805 C C . LEU A 1 106 ? -6.582 -11.966 -13.800 1.00 80.69 106 LEU A C 1
ATOM 807 O O . LEU A 1 106 ? -7.722 -12.196 -13.416 1.00 80.69 106 LEU A O 1
ATOM 811 N N . GLN A 1 107 ? -6.334 -11.379 -14.970 1.00 78.31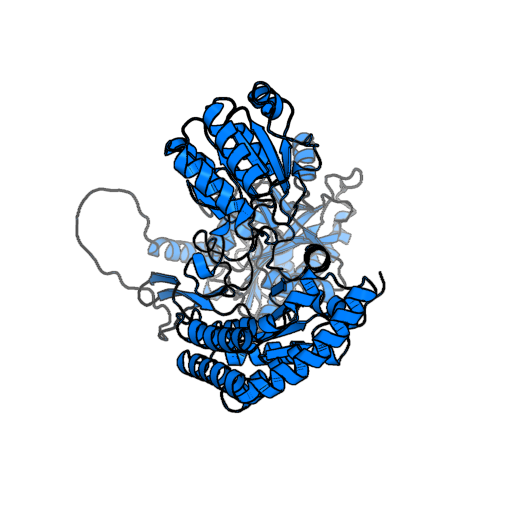 107 GLN A N 1
ATOM 812 C CA . GLN A 1 107 ? -7.374 -10.994 -15.911 1.00 78.31 107 GLN A CA 1
ATOM 813 C C . GLN A 1 107 ? -6.865 -11.197 -17.331 1.00 78.31 107 GLN A C 1
ATOM 815 O O . GLN A 1 107 ? -5.730 -10.843 -17.642 1.00 78.31 107 GLN A O 1
ATOM 820 N N . ALA A 1 108 ? -7.709 -11.736 -18.204 1.00 82.62 108 ALA A N 1
ATOM 821 C CA . ALA A 1 108 ? -7.440 -11.822 -19.630 1.00 82.62 108 ALA A CA 1
ATOM 822 C C . ALA A 1 108 ? -8.642 -11.276 -20.392 1.00 82.62 108 ALA A C 1
ATOM 824 O O . ALA A 1 108 ? -9.762 -11.756 -20.223 1.00 82.62 108 ALA A O 1
ATOM 825 N N . THR A 1 109 ? -8.402 -10.292 -21.247 1.00 75.38 109 THR A N 1
ATOM 826 C CA . THR A 1 109 ? -9.436 -9.681 -22.076 1.00 75.38 109 THR A CA 1
ATOM 827 C C . THR A 1 109 ? -8.961 -9.678 -23.517 1.00 75.38 109 THR A C 1
ATOM 829 O O . THR A 1 109 ? -7.961 -9.038 -23.847 1.00 75.38 109 THR A O 1
ATOM 832 N N . ARG A 1 110 ? -9.692 -10.364 -24.399 1.00 73.31 110 ARG A N 1
ATOM 833 C CA . ARG A 1 110 ? -9.521 -10.185 -25.841 1.00 73.31 110 ARG A CA 1
ATOM 834 C C . ARG A 1 110 ? -10.141 -8.854 -26.233 1.00 73.31 110 ARG A C 1
ATOM 836 O O . ARG A 1 110 ? -11.358 -8.706 -26.197 1.00 73.31 110 ARG A O 1
ATOM 843 N N . LEU A 1 111 ? -9.298 -7.894 -26.579 1.00 71.12 111 LEU A N 1
ATOM 844 C CA . LEU A 1 111 ? -9.733 -6.571 -27.011 1.00 71.12 111 LEU A CA 1
ATOM 845 C C . LEU A 1 111 ? -10.146 -6.570 -28.491 1.00 71.12 111 LEU A C 1
ATOM 847 O O . LEU A 1 111 ? -11.002 -5.779 -28.870 1.00 71.12 111 LEU A O 1
ATOM 851 N N . ASP A 1 112 ? -9.534 -7.433 -29.315 1.00 63.94 112 ASP A N 1
ATOM 852 C CA . ASP A 1 112 ? -9.798 -7.565 -30.759 1.00 63.94 112 ASP A CA 1
ATOM 853 C C . ASP A 1 112 ? -9.270 -8.918 -31.300 1.00 63.94 112 ASP A C 1
ATOM 855 O O . ASP A 1 112 ? -8.598 -9.665 -30.579 1.00 63.94 112 ASP A O 1
ATOM 859 N N . GLU A 1 113 ? -9.518 -9.247 -32.572 1.00 62.22 113 GLU A N 1
ATOM 860 C CA . GLU A 1 113 ? -8.918 -10.416 -33.228 1.00 62.22 113 GLU A CA 1
ATOM 861 C C . GLU A 1 113 ? -7.380 -10.355 -33.182 1.00 62.22 113 GLU A C 1
ATOM 863 O O . GLU A 1 113 ? -6.733 -9.505 -33.794 1.00 62.22 113 GLU A O 1
ATOM 868 N N . GLY A 1 114 ? -6.770 -11.288 -32.444 1.00 69.81 114 GLY A N 1
ATOM 869 C CA . GLY A 1 114 ? -5.318 -11.339 -32.255 1.00 69.81 114 GLY A CA 1
ATOM 870 C C . GLY A 1 114 ? -4.758 -10.281 -31.296 1.00 69.81 114 GLY A C 1
ATOM 871 O O . GLY A 1 114 ? -3.536 -10.124 -31.239 1.00 69.81 114 GLY A O 1
ATOM 872 N N . LEU A 1 115 ? -5.617 -9.575 -30.546 1.00 69.12 115 LEU A N 1
ATOM 873 C CA . LEU A 1 115 ? -5.226 -8.628 -29.504 1.00 69.12 115 LEU A CA 1
ATOM 874 C C . LEU A 1 115 ? -5.771 -9.071 -28.146 1.00 69.12 115 LEU A C 1
ATOM 876 O O . LEU A 1 115 ? -6.883 -8.721 -27.753 1.00 69.12 115 LEU A O 1
ATOM 880 N N . ASP A 1 116 ? -4.938 -9.801 -27.416 1.00 73.12 116 ASP A N 1
ATOM 881 C CA . ASP A 1 116 ? -5.238 -10.255 -26.066 1.00 73.12 116 ASP A CA 1
ATOM 882 C C . ASP A 1 116 ? -4.440 -9.418 -25.049 1.00 73.12 116 ASP A C 1
ATOM 884 O O . ASP A 1 116 ? -3.223 -9.241 -25.178 1.00 73.12 116 ASP A O 1
ATOM 888 N N . LEU A 1 117 ? -5.139 -8.870 -24.058 1.00 74.75 117 LEU A N 1
ATOM 889 C CA . LEU A 1 117 ? -4.585 -8.110 -22.942 1.00 74.75 117 LEU A CA 1
ATOM 890 C C . LEU A 1 117 ? -4.627 -8.976 -21.682 1.00 74.75 117 LEU A C 1
ATOM 892 O O . LEU A 1 117 ? -5.687 -9.486 -21.327 1.00 74.75 117 LEU A O 1
ATOM 896 N N . TYR A 1 118 ? -3.496 -9.098 -20.989 1.00 75.75 118 TYR A N 1
ATOM 897 C CA . TYR A 1 118 ? -3.386 -9.895 -19.770 1.00 75.75 118 TYR A CA 1
ATOM 898 C C . TYR A 1 118 ? -2.935 -9.018 -18.606 1.00 75.75 118 TYR A C 1
ATOM 900 O O . TYR A 1 118 ? -1.889 -8.381 -18.701 1.00 75.75 118 TYR A O 1
ATOM 908 N N . ARG A 1 119 ? -3.667 -9.009 -17.492 1.00 79.00 119 ARG A N 1
ATOM 909 C CA . ARG A 1 119 ? -3.159 -8.555 -16.192 1.00 79.00 119 ARG A CA 1
ATOM 910 C C . ARG A 1 119 ? -2.457 -9.737 -15.552 1.00 79.00 119 ARG A C 1
ATOM 912 O O . ARG A 1 119 ? -3.084 -10.767 -15.319 1.00 79.00 119 ARG A O 1
ATOM 919 N N . VAL A 1 120 ? -1.165 -9.597 -15.304 1.00 80.00 120 VAL A N 1
ATOM 920 C CA . VAL A 1 120 ? -0.301 -10.667 -14.820 1.00 80.00 120 VAL A CA 1
ATOM 921 C C . VAL A 1 120 ? 0.372 -10.232 -13.534 1.00 80.00 120 VAL A C 1
ATOM 923 O O . VAL A 1 120 ? 0.821 -9.098 -13.405 1.00 80.00 120 VAL A O 1
ATOM 926 N N . SER A 1 121 ? 0.452 -11.145 -12.590 1.00 83.69 121 SER A N 1
ATOM 927 C CA . SER A 1 121 ? 1.120 -10.964 -11.317 1.00 83.69 121 SER A CA 1
ATOM 928 C C . SER A 1 121 ? 2.665 -10.935 -11.519 1.00 83.69 121 SER A C 1
ATOM 930 O O . SER A 1 121 ? 3.223 -11.742 -12.270 1.00 83.69 121 SER A O 1
ATOM 932 N N . CYS A 1 122 ? 3.390 -9.992 -10.910 1.00 84.50 122 CYS A N 1
ATOM 933 C CA . CYS A 1 122 ? 4.856 -9.977 -10.809 1.00 84.50 122 CYS A CA 1
ATOM 934 C C . CYS A 1 122 ? 5.353 -9.662 -9.384 1.00 84.50 122 CYS A C 1
ATOM 936 O O . CYS A 1 122 ? 4.622 -9.060 -8.603 1.00 84.50 122 CYS A O 1
ATOM 938 N N . PRO A 1 123 ? 6.597 -10.004 -9.018 1.00 88.56 123 PRO A N 1
ATOM 939 C CA . PRO A 1 123 ? 7.107 -9.645 -7.699 1.00 88.56 123 PRO A CA 1
ATOM 940 C C . PRO A 1 123 ? 7.121 -8.122 -7.493 1.00 88.56 123 PRO A C 1
ATOM 942 O O . PRO A 1 123 ? 7.055 -7.345 -8.448 1.00 88.56 123 PRO A O 1
ATOM 945 N N . ILE A 1 124 ? 7.197 -7.709 -6.232 1.00 88.88 124 ILE A N 1
ATOM 946 C CA . ILE A 1 124 ? 7.244 -6.304 -5.819 1.00 88.88 124 ILE A CA 1
ATOM 947 C C . ILE A 1 124 ? 8.592 -5.683 -6.202 1.00 88.88 124 ILE A C 1
ATOM 949 O O . ILE A 1 124 ? 8.615 -4.577 -6.737 1.00 88.88 124 ILE A O 1
ATOM 953 N N . GLY A 1 125 ? 9.691 -6.402 -5.958 1.00 90.31 125 GLY A N 1
ATOM 954 C CA . GLY A 1 125 ? 11.051 -5.951 -6.234 1.00 90.31 125 GLY A CA 1
ATOM 955 C C . GLY A 1 125 ? 12.016 -6.259 -5.093 1.00 90.31 125 GLY A C 1
ATOM 956 O O . GLY A 1 125 ? 12.219 -7.424 -4.742 1.00 90.31 125 GLY A O 1
ATOM 957 N N . VAL A 1 126 ? 12.628 -5.215 -4.536 1.00 92.12 126 VAL A N 1
ATOM 958 C CA . VAL A 1 126 ? 13.541 -5.268 -3.390 1.00 92.12 126 VAL A CA 1
ATOM 959 C C . VAL A 1 126 ? 12.794 -4.850 -2.127 1.00 92.12 126 VAL A C 1
ATOM 961 O O . VAL A 1 126 ? 12.331 -3.713 -2.003 1.00 92.12 126 VAL A O 1
ATOM 964 N N . VAL A 1 127 ? 12.701 -5.777 -1.178 1.00 91.69 127 VAL A N 1
ATOM 965 C CA . VAL A 1 127 ? 12.006 -5.590 0.097 1.00 91.69 127 VAL A CA 1
ATOM 966 C C . VAL A 1 127 ? 13.026 -5.446 1.223 1.00 91.69 127 VAL A C 1
ATOM 968 O O . VAL A 1 127 ? 13.879 -6.308 1.416 1.00 91.69 127 VAL A O 1
ATOM 971 N N . LEU A 1 128 ? 12.929 -4.372 2.001 1.00 92.44 128 LEU A N 1
ATOM 972 C CA . LEU A 1 128 ? 13.701 -4.194 3.227 1.00 92.44 128 LEU A CA 1
ATOM 973 C C . LEU A 1 128 ? 12.862 -4.645 4.423 1.00 92.44 128 LEU A C 1
ATOM 975 O O . LEU A 1 128 ? 11.826 -4.049 4.709 1.00 92.44 128 LEU A O 1
ATOM 979 N N . VAL A 1 129 ? 13.322 -5.649 5.165 1.00 92.12 129 VAL A N 1
ATOM 980 C CA . VAL A 1 129 ? 12.658 -6.092 6.398 1.00 92.12 129 VAL A CA 1
ATOM 981 C C . VAL A 1 129 ? 13.514 -5.742 7.604 1.00 92.12 129 VAL A C 1
ATOM 983 O O . VAL A 1 129 ? 14.637 -6.226 7.746 1.00 92.12 129 VAL A O 1
ATOM 986 N N . ILE A 1 130 ? 12.966 -4.906 8.484 1.00 91.50 130 ILE A N 1
ATOM 987 C CA . ILE A 1 130 ? 13.612 -4.472 9.725 1.00 91.50 130 ILE A CA 1
ATOM 988 C C . ILE A 1 130 ? 12.881 -5.144 10.879 1.00 91.50 130 ILE A C 1
ATOM 990 O O . ILE A 1 130 ? 11.679 -4.948 11.030 1.00 91.50 130 ILE A O 1
ATOM 994 N N . PHE A 1 131 ? 13.577 -5.935 11.690 1.00 90.44 131 PHE A N 1
ATOM 995 C CA . PHE A 1 131 ? 12.936 -6.731 12.735 1.00 90.44 131 PHE A CA 1
ATOM 996 C C . PHE A 1 131 ? 13.728 -6.770 14.039 1.00 90.44 131 PHE A C 1
ATOM 998 O O . PHE A 1 131 ? 14.953 -6.648 14.050 1.00 90.44 131 PHE A O 1
ATOM 1005 N N . GLU A 1 132 ? 13.014 -6.989 15.140 1.00 89.38 132 GLU A N 1
ATOM 1006 C CA . GLU A 1 132 ? 13.573 -7.046 16.491 1.00 89.38 132 GLU A CA 1
ATOM 1007 C C . GLU A 1 132 ? 13.237 -8.365 17.187 1.00 89.38 132 GLU A C 1
ATOM 1009 O O . GLU A 1 132 ? 12.120 -8.889 17.113 1.00 89.38 132 GLU A O 1
ATOM 1014 N N . SER A 1 133 ? 14.240 -8.876 17.895 1.00 87.56 133 SER A N 1
ATOM 1015 C CA . SER A 1 133 ? 14.174 -9.942 18.891 1.00 87.56 133 SER A CA 1
ATOM 1016 C C . SER A 1 133 ? 13.570 -11.250 18.387 1.00 87.56 133 SER A C 1
ATOM 1018 O O . SER A 1 133 ? 13.038 -12.025 19.171 1.00 87.56 133 SER A O 1
ATOM 1020 N N . ARG A 1 134 ? 13.622 -11.498 17.073 1.00 88.38 134 ARG A N 1
ATOM 1021 C CA . ARG A 1 134 ? 13.038 -12.674 16.413 1.00 88.38 134 ARG A CA 1
ATOM 1022 C C . ARG A 1 134 ? 13.964 -13.210 15.318 1.00 88.38 134 ARG A C 1
ATOM 1024 O O . ARG A 1 134 ? 13.828 -12.809 14.161 1.00 88.38 134 ARG A O 1
ATOM 1031 N N . PRO A 1 135 ? 14.929 -14.081 15.659 1.00 92.62 135 PRO A N 1
ATOM 1032 C CA . PRO A 1 135 ? 15.857 -14.638 14.675 1.00 92.62 135 PRO A CA 1
ATOM 1033 C C . PRO A 1 135 ? 15.167 -15.480 13.592 1.00 92.62 135 PRO A C 1
ATOM 1035 O O . PRO A 1 135 ? 15.637 -15.564 12.461 1.00 92.62 135 PRO A O 1
ATOM 1038 N N . ASP A 1 136 ? 14.024 -16.078 13.921 1.00 91.31 136 ASP A N 1
ATOM 1039 C CA . ASP A 1 136 ? 13.197 -16.896 13.032 1.00 91.31 136 ASP A CA 1
ATOM 1040 C C . ASP A 1 136 ? 12.655 -16.134 11.812 1.00 91.31 136 ASP A C 1
ATOM 1042 O O . ASP A 1 136 ? 12.461 -16.725 10.744 1.00 91.31 136 ASP A O 1
ATOM 1046 N N . VAL A 1 137 ? 12.515 -14.808 11.926 1.00 90.69 137 VAL A N 1
ATOM 1047 C CA . VAL A 1 137 ? 12.100 -13.925 10.825 1.00 90.69 137 VAL A CA 1
ATOM 1048 C C . VAL A 1 137 ? 13.074 -14.000 9.646 1.00 90.69 137 VAL A C 1
ATOM 1050 O O . VAL A 1 137 ? 12.634 -13.918 8.500 1.00 90.69 137 VAL A O 1
ATOM 1053 N N . VAL A 1 138 ? 14.373 -14.229 9.888 1.00 94.81 138 VAL A N 1
ATOM 1054 C CA . VAL A 1 138 ? 15.379 -14.386 8.819 1.00 94.81 138 VAL A CA 1
ATOM 1055 C C . VAL A 1 138 ? 14.972 -15.492 7.851 1.00 94.81 138 VAL A C 1
ATOM 1057 O O . VAL A 1 138 ? 14.980 -15.288 6.637 1.00 94.81 138 VAL A O 1
ATOM 1060 N N . VAL A 1 139 ? 14.577 -16.652 8.380 1.00 95.06 139 VAL A N 1
ATOM 1061 C CA . VAL A 1 139 ? 14.191 -17.810 7.567 1.00 95.06 139 VAL A CA 1
ATOM 1062 C C . VAL A 1 139 ? 12.827 -17.593 6.927 1.00 95.06 139 VAL A C 1
ATOM 1064 O O . VAL A 1 139 ? 12.684 -17.789 5.721 1.00 95.06 139 VAL A O 1
ATOM 1067 N N . GLN A 1 140 ? 11.840 -17.154 7.712 1.00 90.25 140 GLN A N 1
ATOM 1068 C CA . GLN A 1 140 ? 10.467 -16.956 7.245 1.00 90.25 140 GLN A CA 1
ATOM 1069 C C . GLN A 1 140 ? 10.402 -15.999 6.050 1.00 90.25 140 GLN A C 1
ATOM 1071 O O . GLN A 1 140 ? 9.808 -16.317 5.019 1.00 90.25 140 GLN A O 1
ATOM 1076 N N . ILE A 1 141 ? 11.050 -14.841 6.170 1.00 92.00 141 ILE A N 1
ATOM 1077 C CA . ILE A 1 141 ? 11.036 -13.816 5.129 1.00 92.00 141 ILE A CA 1
ATOM 1078 C C . ILE A 1 141 ? 11.860 -14.253 3.924 1.00 92.00 141 ILE A C 1
ATOM 1080 O O . ILE A 1 141 ? 11.416 -14.053 2.798 1.00 92.00 141 ILE A O 1
ATOM 1084 N N . SER A 1 142 ? 13.016 -14.888 4.131 1.00 94.62 142 SER A N 1
ATOM 1085 C CA . SER A 1 142 ? 13.819 -15.402 3.016 1.00 94.62 142 SER A CA 1
ATOM 1086 C C . SER A 1 142 ? 13.051 -16.443 2.201 1.00 94.62 142 SER A C 1
ATOM 1088 O O . SER A 1 142 ? 13.064 -16.393 0.972 1.00 94.62 142 SER A O 1
ATOM 1090 N N . ALA A 1 143 ? 12.328 -17.352 2.864 1.00 93.75 143 ALA A N 1
ATOM 1091 C CA . ALA A 1 143 ? 11.500 -18.348 2.193 1.00 93.75 143 ALA A CA 1
ATOM 1092 C C . ALA A 1 143 ? 10.385 -17.694 1.359 1.00 93.75 143 ALA A C 1
ATOM 1094 O O . ALA A 1 143 ? 10.198 -18.025 0.184 1.00 93.75 143 ALA A O 1
ATOM 1095 N N . LEU A 1 144 ? 9.676 -16.721 1.939 1.00 91.56 144 LEU A N 1
ATOM 1096 C CA . LEU A 1 144 ? 8.633 -15.974 1.235 1.00 91.56 144 LEU A CA 1
ATOM 1097 C C . LEU A 1 144 ? 9.196 -15.158 0.069 1.00 91.56 144 LEU A C 1
ATOM 1099 O O . LEU A 1 144 ? 8.597 -15.157 -1.006 1.00 91.56 144 LEU A O 1
ATOM 1103 N N . ALA A 1 145 ? 10.349 -14.513 0.242 1.00 92.31 145 ALA A N 1
ATOM 1104 C CA . ALA A 1 145 ? 11.025 -13.734 -0.792 1.00 92.31 145 ALA A CA 1
ATOM 1105 C C . ALA A 1 145 ? 11.411 -14.612 -1.994 1.00 92.31 145 ALA A C 1
ATOM 1107 O O . ALA A 1 145 ? 11.050 -14.288 -3.125 1.00 92.31 145 ALA A O 1
ATOM 1108 N N . VAL A 1 146 ? 12.018 -15.782 -1.753 1.00 93.31 146 VAL A N 1
ATOM 1109 C CA . VAL A 1 146 ? 12.345 -16.756 -2.811 1.00 93.31 146 VAL A CA 1
ATOM 1110 C C . VAL A 1 146 ? 11.085 -17.216 -3.544 1.00 93.31 146 VAL A C 1
ATOM 1112 O O . VAL A 1 146 ? 11.039 -17.173 -4.775 1.00 93.31 146 VAL A O 1
ATOM 1115 N N . LYS A 1 147 ? 10.031 -17.604 -2.813 1.00 93.12 147 LYS A N 1
ATOM 1116 C CA . LYS A 1 147 ? 8.774 -18.074 -3.416 1.00 93.12 147 LYS A CA 1
ATOM 1117 C C . LYS A 1 147 ? 8.110 -17.004 -4.282 1.00 93.12 147 LYS A C 1
ATOM 1119 O O . LYS A 1 147 ? 7.710 -17.278 -5.412 1.00 93.12 147 LYS A O 1
ATOM 1124 N N . SER A 1 148 ? 8.025 -15.786 -3.756 1.00 90.31 148 SER A N 1
ATOM 1125 C CA . SER A 1 148 ? 7.383 -14.639 -4.407 1.00 90.31 148 SER A CA 1
ATOM 1126 C C . SER A 1 148 ? 8.267 -13.930 -5.437 1.00 90.31 148 SER A C 1
ATOM 1128 O O . SER A 1 148 ? 7.787 -13.020 -6.105 1.00 90.31 148 SER A O 1
ATOM 1130 N N . GLY A 1 149 ? 9.522 -14.353 -5.615 1.00 91.44 149 GLY A N 1
ATOM 1131 C CA . GLY A 1 149 ? 10.440 -13.795 -6.607 1.00 91.44 149 GLY A CA 1
ATOM 1132 C C . GLY A 1 149 ? 11.018 -12.419 -6.244 1.00 91.44 149 GLY A C 1
ATOM 1133 O O . GLY A 1 149 ? 11.418 -11.679 -7.140 1.00 91.44 149 GLY A O 1
ATOM 1134 N N . ASN A 1 150 ? 11.020 -12.050 -4.961 1.00 92.62 150 ASN A N 1
ATOM 1135 C CA . ASN A 1 150 ? 11.518 -10.769 -4.456 1.00 92.62 150 ASN A CA 1
ATOM 1136 C C . ASN A 1 150 ? 12.945 -10.908 -3.914 1.00 92.62 150 ASN A C 1
ATOM 1138 O O . ASN A 1 150 ? 13.259 -11.904 -3.266 1.00 92.62 150 ASN A O 1
ATOM 1142 N N . ALA A 1 151 ? 13.786 -9.889 -4.103 1.00 94.06 151 ALA A N 1
ATOM 1143 C CA . ALA A 1 151 ? 15.026 -9.792 -3.331 1.00 94.06 151 ALA A CA 1
ATOM 1144 C C . ALA A 1 151 ? 14.725 -9.184 -1.958 1.00 94.06 151 ALA A C 1
ATOM 1146 O O . ALA A 1 151 ? 13.872 -8.301 -1.840 1.00 94.06 151 ALA A O 1
ATOM 1147 N N . VAL A 1 152 ? 15.433 -9.632 -0.925 1.00 93.94 152 VAL A N 1
ATOM 1148 C CA . VAL A 1 152 ? 15.263 -9.131 0.436 1.00 93.94 152 VAL A CA 1
ATOM 1149 C C . VAL A 1 152 ? 16.573 -8.653 1.042 1.00 93.94 152 VAL A C 1
ATOM 1151 O O . VAL A 1 152 ? 17.622 -9.294 0.941 1.00 93.94 152 VAL A O 1
ATOM 1154 N N . ILE A 1 153 ? 16.472 -7.523 1.731 1.00 93.56 153 ILE A N 1
ATOM 1155 C CA . ILE A 1 153 ? 17.494 -6.995 2.621 1.00 93.56 153 ILE A CA 1
ATOM 1156 C C . ILE A 1 153 ? 16.948 -7.107 4.042 1.00 93.56 153 ILE A C 1
ATOM 1158 O O . ILE A 1 153 ? 15.909 -6.541 4.375 1.00 93.56 153 ILE A O 1
ATOM 1162 N N . LEU A 1 154 ? 17.628 -7.881 4.874 1.00 93.56 154 LEU A N 1
ATOM 1163 C CA . LEU A 1 154 ? 17.248 -8.178 6.245 1.00 93.56 154 LEU A CA 1
ATOM 1164 C C . LEU A 1 154 ? 18.067 -7.315 7.195 1.00 93.56 154 LEU A C 1
ATOM 1166 O O . LEU A 1 154 ? 19.294 -7.269 7.106 1.00 93.56 154 LEU A O 1
ATOM 1170 N N . LYS A 1 155 ? 17.396 -6.676 8.151 1.00 92.12 155 LYS A N 1
ATOM 1171 C CA . LYS A 1 155 ? 18.042 -5.910 9.210 1.00 92.12 155 LYS A CA 1
ATOM 1172 C C . LYS A 1 155 ? 17.478 -6.295 10.572 1.00 92.12 155 LYS A C 1
ATOM 1174 O O . LYS A 1 155 ? 16.430 -5.806 10.983 1.00 92.12 155 LYS A O 1
ATOM 1179 N N . GLY A 1 156 ? 18.210 -7.150 11.277 1.00 90.50 156 GLY A N 1
ATOM 1180 C CA . GLY A 1 156 ? 17.850 -7.589 12.624 1.00 90.50 156 GLY A CA 1
ATOM 1181 C C . GLY A 1 156 ? 18.331 -6.647 13.733 1.00 90.50 156 GLY A C 1
ATOM 1182 O O . GLY A 1 156 ? 19.239 -5.828 13.531 1.00 90.50 156 GLY A O 1
ATOM 1183 N N . GLY A 1 157 ? 17.735 -6.790 14.915 1.00 88.19 157 GLY A N 1
ATOM 1184 C CA . GLY A 1 157 ? 18.172 -6.160 16.162 1.00 88.19 157 GLY A CA 1
ATOM 1185 C C . GLY A 1 157 ? 19.561 -6.624 16.630 1.00 88.19 157 GLY A C 1
ATOM 1186 O O . GLY A 1 157 ? 20.111 -7.617 16.148 1.00 88.19 157 GLY A O 1
ATOM 1187 N N . ARG A 1 158 ? 20.159 -5.874 17.565 1.00 88.25 158 ARG A N 1
ATOM 1188 C CA . ARG A 1 158 ? 21.523 -6.141 18.073 1.00 88.25 158 ARG A CA 1
ATOM 1189 C C . ARG A 1 158 ? 21.595 -7.305 19.059 1.00 88.25 158 ARG A C 1
ATOM 1191 O O . ARG A 1 158 ? 22.663 -7.865 19.256 1.00 88.25 158 ARG A O 1
ATOM 1198 N N . GLU A 1 159 ? 20.466 -7.640 19.650 1.00 89.88 159 GLU A N 1
ATOM 1199 C CA . GLU A 1 159 ? 20.258 -8.711 20.613 1.00 89.88 159 GLU A CA 1
ATOM 1200 C C . GLU A 1 159 ? 20.270 -10.114 19.984 1.00 89.88 159 GLU A C 1
ATOM 1202 O O . GLU A 1 159 ? 20.287 -11.096 20.710 1.00 89.88 159 GLU A O 1
ATOM 1207 N N . ALA A 1 160 ? 20.246 -10.221 18.649 1.00 92.19 160 ALA A N 1
ATOM 1208 C CA . ALA A 1 160 ? 20.166 -11.490 17.914 1.00 92.19 160 ALA A CA 1
ATOM 1209 C C . ALA A 1 160 ? 21.219 -11.607 16.793 1.00 92.19 160 ALA A C 1
ATOM 1211 O O . ALA A 1 160 ? 21.002 -12.278 15.780 1.00 92.19 160 ALA A O 1
ATOM 1212 N N . VAL A 1 161 ? 22.340 -10.890 16.911 1.00 93.31 161 VAL A N 1
ATOM 1213 C CA . VAL A 1 161 ? 23.331 -10.746 15.829 1.00 93.31 161 VAL A CA 1
ATOM 1214 C C . VAL A 1 161 ? 23.951 -12.087 15.445 1.00 93.31 161 VAL A C 1
ATOM 1216 O O . VAL A 1 161 ? 24.090 -12.367 14.253 1.00 93.31 161 VAL A O 1
ATOM 1219 N N . HIS A 1 162 ? 24.311 -12.928 16.417 1.00 95.50 162 HIS A N 1
ATOM 1220 C CA . HIS A 1 162 ? 24.983 -14.198 16.137 1.00 95.50 162 HIS A CA 1
ATOM 1221 C C . HIS A 1 162 ? 24.049 -15.187 15.425 1.00 95.50 162 HIS A C 1
ATOM 1223 O O . HIS A 1 162 ? 24.438 -15.794 14.424 1.00 95.50 162 HIS A O 1
ATOM 1229 N N . SER A 1 163 ? 22.804 -15.289 15.886 1.00 96.69 163 SER A N 1
ATOM 1230 C CA . SER A 1 163 ? 21.748 -16.122 15.306 1.00 96.69 163 SER A CA 1
ATOM 1231 C C . SER A 1 163 ? 21.405 -15.657 13.895 1.00 96.69 163 SER A C 1
ATOM 1233 O O . SER A 1 163 ? 21.399 -16.467 12.970 1.00 96.69 163 SER A O 1
ATOM 1235 N N . ASN A 1 164 ? 21.179 -14.351 13.708 1.00 96.00 164 ASN A N 1
ATOM 1236 C CA . ASN A 1 164 ? 20.841 -13.777 12.405 1.00 96.00 164 ASN A CA 1
ATOM 1237 C C . ASN A 1 164 ? 21.942 -14.038 11.374 1.00 96.00 164 ASN A C 1
ATOM 1239 O O . ASN A 1 164 ? 21.642 -14.458 10.256 1.00 96.00 164 ASN A O 1
ATOM 1243 N N . ARG A 1 165 ? 23.211 -13.840 11.759 1.00 96.00 165 ARG A N 1
ATOM 1244 C CA . ARG A 1 165 ? 24.362 -14.089 10.886 1.00 96.00 165 ARG A CA 1
ATOM 1245 C C . ARG A 1 165 ? 24.443 -15.552 10.473 1.00 96.00 165 ARG A C 1
ATOM 1247 O O . ARG A 1 165 ? 24.516 -15.835 9.282 1.00 96.00 165 ARG A O 1
ATOM 1254 N N . VAL A 1 166 ? 24.383 -16.480 11.431 1.00 97.62 166 VAL A N 1
ATOM 1255 C CA . VAL A 1 166 ? 24.481 -17.918 11.135 1.00 97.62 166 VAL A CA 1
ATOM 1256 C C . VAL A 1 166 ? 23.319 -18.391 10.264 1.00 97.62 166 VAL A C 1
ATOM 1258 O O . VAL A 1 166 ? 23.547 -19.136 9.313 1.00 97.62 166 VAL A O 1
ATOM 1261 N N . LEU A 1 167 ? 22.093 -17.938 10.536 1.00 97.19 167 LEU A N 1
ATOM 1262 C CA . LEU A 1 167 ? 20.930 -18.270 9.713 1.00 97.19 167 LEU A CA 1
ATOM 1263 C C . LEU A 1 167 ? 21.087 -17.728 8.286 1.00 97.19 167 LEU A C 1
ATOM 1265 O O . LEU A 1 167 ? 20.955 -18.492 7.333 1.00 97.19 167 LEU A O 1
ATOM 1269 N N . ALA A 1 168 ? 21.430 -16.448 8.125 1.00 95.75 168 ALA A N 1
ATOM 1270 C CA . ALA A 1 168 ? 21.625 -15.845 6.807 1.00 95.75 168 ALA A CA 1
ATOM 1271 C C . ALA A 1 168 ? 22.771 -16.509 6.023 1.00 95.75 168 ALA A C 1
ATOM 1273 O O . ALA A 1 168 ? 22.636 -16.748 4.825 1.00 95.75 168 ALA A O 1
ATOM 1274 N N . GLU A 1 169 ? 23.876 -16.860 6.687 1.00 95.69 169 GLU A N 1
ATOM 1275 C CA . GLU A 1 169 ? 24.988 -17.594 6.076 1.00 95.69 169 GLU A CA 1
ATOM 1276 C C . GLU A 1 169 ? 24.566 -18.974 5.577 1.00 95.69 169 GLU A C 1
ATOM 1278 O O . GLU A 1 169 ? 24.901 -19.321 4.447 1.00 95.69 169 GLU A O 1
ATOM 1283 N N . ILE A 1 170 ? 23.822 -19.742 6.382 1.00 96.75 170 ILE A N 1
ATOM 1284 C CA . ILE A 1 170 ? 23.320 -21.066 5.986 1.00 96.75 170 ILE A CA 1
ATOM 1285 C C . ILE A 1 170 ? 22.432 -20.938 4.747 1.00 96.75 170 ILE A C 1
ATOM 1287 O O . ILE A 1 170 ? 22.619 -21.685 3.787 1.00 96.75 170 ILE A O 1
ATOM 1291 N N . LEU A 1 171 ? 21.494 -19.986 4.742 1.00 96.00 171 LEU A N 1
ATOM 1292 C CA . LEU A 1 171 ? 20.594 -19.774 3.606 1.00 96.00 171 LEU A CA 1
ATOM 1293 C C . LEU A 1 171 ? 21.361 -19.336 2.355 1.00 96.00 171 LEU A C 1
ATOM 1295 O O . LEU A 1 171 ? 21.145 -19.897 1.286 1.00 96.00 171 LEU A O 1
ATOM 1299 N N . ARG A 1 172 ? 22.303 -18.396 2.483 1.00 93.00 172 ARG A N 1
ATOM 1300 C CA . ARG A 1 172 ? 23.121 -17.923 1.359 1.00 93.00 172 ARG A CA 1
ATOM 1301 C C . ARG A 1 172 ? 24.012 -19.027 0.790 1.00 93.00 172 ARG A C 1
ATOM 1303 O O . ARG A 1 172 ? 24.065 -19.179 -0.420 1.00 93.00 172 ARG A O 1
ATOM 1310 N N . GLN A 1 173 ? 24.680 -19.808 1.640 1.00 93.56 173 GLN A N 1
ATOM 1311 C CA . GLN A 1 173 ? 25.499 -20.947 1.203 1.00 93.56 173 GLN A CA 1
ATOM 1312 C C . GLN A 1 173 ? 24.651 -22.010 0.507 1.00 93.56 173 GLN A C 1
ATOM 1314 O O . GLN A 1 173 ? 25.040 -22.521 -0.531 1.00 93.56 173 GLN A O 1
ATOM 1319 N N . THR A 1 174 ? 23.467 -22.300 1.048 1.00 94.56 174 THR A N 1
ATOM 1320 C CA . THR A 1 174 ? 22.548 -23.264 0.429 1.00 94.56 174 THR A CA 1
ATOM 1321 C C . THR A 1 174 ? 22.005 -22.749 -0.904 1.00 94.56 174 THR A C 1
ATOM 1323 O O . THR A 1 174 ? 21.768 -23.539 -1.805 1.00 94.56 174 THR A O 1
ATOM 1326 N N . ALA A 1 175 ? 21.791 -21.438 -1.043 1.00 92.00 175 ALA A N 1
ATOM 1327 C CA . ALA A 1 175 ? 21.381 -20.820 -2.301 1.00 92.00 175 ALA A CA 1
ATOM 1328 C C . ALA A 1 175 ? 22.494 -20.874 -3.363 1.00 92.00 175 ALA A C 1
ATOM 1330 O O . ALA A 1 175 ? 22.187 -21.083 -4.530 1.00 92.00 175 ALA A O 1
ATOM 1331 N N . ASP A 1 176 ? 23.761 -20.742 -2.958 1.00 90.25 176 ASP A N 1
ATOM 1332 C CA . ASP A 1 176 ? 24.941 -20.793 -3.840 1.00 90.25 176 ASP A CA 1
ATOM 1333 C C . ASP A 1 176 ? 25.146 -22.172 -4.500 1.00 90.25 176 ASP A C 1
ATOM 1335 O O . ASP A 1 176 ? 25.737 -22.271 -5.573 1.00 90.25 176 ASP A O 1
ATOM 1339 N N . ASP A 1 177 ? 24.584 -23.241 -3.918 1.00 90.75 177 ASP A N 1
ATOM 1340 C CA . ASP A 1 177 ? 24.560 -24.579 -4.530 1.00 90.75 177 ASP A CA 1
ATOM 1341 C C . ASP A 1 177 ? 23.685 -24.645 -5.806 1.00 90.75 177 ASP A C 1
ATOM 1343 O O . ASP A 1 177 ? 23.723 -25.639 -6.538 1.00 90.75 177 ASP A O 1
ATOM 1347 N N . PHE A 1 178 ? 22.888 -23.607 -6.088 1.00 90.62 178 PHE A N 1
ATOM 1348 C CA . PHE A 1 178 ? 21.990 -23.526 -7.238 1.00 90.62 178 PHE A CA 1
ATOM 1349 C C . PHE A 1 178 ? 22.458 -22.437 -8.210 1.00 90.62 178 PHE A C 1
ATOM 1351 O O . PHE A 1 178 ? 22.298 -21.251 -7.946 1.00 90.62 178 PHE A O 1
ATOM 1358 N N . GLU A 1 179 ? 22.955 -22.838 -9.384 1.00 85.12 179 GLU A N 1
ATOM 1359 C CA . GLU A 1 179 ? 23.507 -21.925 -10.405 1.00 85.12 179 GLU A CA 1
ATOM 1360 C C . GLU A 1 179 ? 22.524 -20.823 -10.845 1.00 85.12 179 GLU A C 1
ATOM 1362 O O . GLU A 1 179 ? 22.928 -19.705 -11.156 1.00 85.12 179 GLU A O 1
ATOM 1367 N N . GLU A 1 180 ? 21.222 -21.119 -10.853 1.00 85.31 180 GLU A N 1
ATOM 1368 C CA . GLU A 1 180 ? 20.179 -20.167 -11.251 1.00 85.31 180 GLU A CA 1
ATOM 1369 C C . GLU A 1 180 ? 19.827 -19.147 -10.148 1.00 85.31 180 GLU A C 1
ATOM 1371 O O . GLU A 1 180 ? 19.106 -18.182 -10.412 1.00 85.31 180 GLU A O 1
ATOM 1376 N N . MET A 1 181 ? 20.289 -19.359 -8.909 1.00 89.06 181 MET A N 1
ATOM 1377 C CA . MET A 1 181 ? 19.926 -18.541 -7.756 1.00 89.06 181 MET A CA 1
ATOM 1378 C C . MET A 1 181 ? 20.927 -17.393 -7.552 1.00 89.06 181 MET A C 1
ATOM 1380 O O . MET A 1 181 ? 22.101 -17.623 -7.269 1.00 89.06 181 MET A O 1
ATOM 1384 N N . PRO A 1 182 ? 20.491 -16.126 -7.635 1.00 88.69 182 PRO A N 1
ATOM 1385 C CA . PRO A 1 182 ? 21.391 -14.997 -7.442 1.00 88.69 182 PRO A CA 1
ATOM 1386 C C . PRO A 1 182 ? 21.837 -14.864 -5.980 1.00 88.69 182 PRO A C 1
ATOM 1388 O O . PRO A 1 182 ? 21.016 -14.696 -5.075 1.00 88.69 182 PRO A O 1
ATOM 1391 N N . ILE A 1 183 ? 23.155 -14.827 -5.763 1.00 80.75 183 ILE A N 1
ATOM 1392 C CA . ILE A 1 183 ? 23.782 -14.806 -4.430 1.00 80.75 183 ILE A CA 1
ATOM 1393 C C . ILE A 1 183 ? 23.318 -13.642 -3.535 1.00 80.75 183 ILE A C 1
ATOM 1395 O O . ILE A 1 183 ? 23.205 -13.792 -2.321 1.00 80.75 183 ILE A O 1
ATOM 1399 N N . ASN A 1 184 ? 23.000 -12.489 -4.137 1.00 88.06 184 ASN A N 1
ATOM 1400 C CA . ASN A 1 184 ? 22.636 -11.258 -3.426 1.00 88.06 184 ASN A CA 1
ATOM 1401 C C . ASN A 1 184 ? 21.121 -11.067 -3.247 1.00 88.06 184 ASN A C 1
ATOM 1403 O O . ASN A 1 184 ? 20.693 -10.025 -2.751 1.00 88.06 184 ASN A O 1
ATOM 1407 N N . ALA A 1 185 ? 20.293 -12.049 -3.624 1.00 90.31 185 ALA A N 1
ATOM 1408 C CA . ALA A 1 185 ? 18.849 -11.958 -3.395 1.00 90.31 185 ALA A CA 1
ATOM 1409 C C . ALA A 1 185 ? 18.471 -12.028 -1.914 1.00 90.31 185 ALA A C 1
ATOM 1411 O O . ALA A 1 185 ? 17.405 -11.543 -1.547 1.00 90.31 185 ALA A O 1
ATOM 1412 N N . LEU A 1 186 ? 19.327 -12.620 -1.078 1.00 93.25 186 LEU A N 1
ATOM 1413 C CA . LEU A 1 186 ? 19.161 -12.691 0.370 1.00 93.25 186 LEU A CA 1
ATOM 1414 C C . LEU A 1 186 ? 20.352 -11.988 1.026 1.00 93.25 186 LEU A C 1
ATOM 1416 O O . LEU A 1 186 ? 21.444 -12.548 1.118 1.00 93.25 186 LEU A O 1
ATOM 1420 N N . SER A 1 187 ? 20.150 -10.750 1.467 1.00 91.06 187 SER A N 1
ATOM 1421 C CA . SER A 1 187 ? 21.204 -9.935 2.078 1.00 91.06 187 SER A CA 1
ATOM 1422 C C . SER A 1 187 ? 20.902 -9.657 3.547 1.00 91.06 187 SER A C 1
ATOM 1424 O O . SER A 1 187 ? 19.769 -9.339 3.891 1.00 91.06 187 SER A O 1
ATOM 1426 N N . LEU A 1 188 ? 21.913 -9.740 4.416 1.00 91.88 188 LEU A N 1
ATOM 1427 C CA . LEU A 1 188 ? 21.828 -9.330 5.821 1.00 91.88 188 LEU A CA 1
ATOM 1428 C C . LEU A 1 188 ? 22.676 -8.074 6.038 1.00 91.88 188 LEU A C 1
ATOM 1430 O O . LEU A 1 188 ? 23.827 -8.012 5.605 1.00 91.88 188 LEU A O 1
ATOM 1434 N N . VAL A 1 189 ? 22.104 -7.099 6.733 1.00 88.81 189 VAL A N 1
ATOM 1435 C CA . VAL A 1 189 ? 22.757 -5.854 7.136 1.00 88.81 189 VAL A CA 1
ATOM 1436 C C . VAL A 1 189 ? 22.960 -5.884 8.647 1.00 88.81 189 VAL A C 1
ATOM 1438 O O . VAL A 1 189 ? 22.011 -6.094 9.403 1.00 88.81 189 VAL A O 1
ATOM 1441 N N . GLU A 1 190 ? 24.191 -5.676 9.112 1.00 78.25 190 GLU A N 1
ATOM 1442 C CA . GLU A 1 190 ? 24.542 -5.854 10.530 1.00 78.25 190 GLU A CA 1
ATOM 1443 C C . GLU A 1 190 ? 24.773 -4.528 11.275 1.00 78.25 190 GLU A C 1
ATOM 1445 O O . GLU A 1 190 ? 24.644 -4.471 12.502 1.00 78.25 190 GLU A O 1
ATOM 1450 N N . SER A 1 191 ? 25.069 -3.438 10.563 1.00 71.38 191 SER A N 1
ATOM 1451 C CA . SER A 1 191 ? 25.490 -2.174 11.174 1.00 71.38 191 SER A CA 1
ATOM 1452 C C . SER A 1 191 ? 24.310 -1.327 11.687 1.00 71.38 191 SER A C 1
ATOM 1454 O O . SER A 1 191 ? 23.196 -1.345 11.157 1.00 71.38 191 SER A O 1
ATOM 1456 N N . ARG A 1 192 ? 24.523 -0.603 12.800 1.00 61.28 192 ARG A N 1
ATOM 1457 C CA . ARG A 1 192 ? 23.469 0.163 13.501 1.00 61.28 192 ARG A CA 1
ATOM 1458 C C . ARG A 1 192 ? 23.146 1.491 12.808 1.00 61.28 192 ARG A C 1
ATOM 1460 O O . ARG A 1 192 ? 21.990 1.908 12.817 1.00 61.28 192 ARG A O 1
ATOM 1467 N N . ASP A 1 193 ? 24.148 2.116 12.194 1.00 61.03 193 ASP A N 1
ATOM 1468 C CA . ASP A 1 193 ? 24.040 3.437 11.556 1.00 61.03 193 ASP A CA 1
ATOM 1469 C C . ASP A 1 193 ? 23.319 3.388 10.199 1.00 61.03 193 ASP A C 1
ATOM 1471 O O . ASP A 1 193 ? 22.984 4.425 9.622 1.00 61.03 193 ASP A O 1
ATOM 1475 N N . GLU A 1 194 ? 23.048 2.182 9.699 1.00 67.31 194 GLU A N 1
ATOM 1476 C CA . GLU A 1 194 ? 22.498 1.942 8.368 1.00 67.31 194 GLU A CA 1
ATOM 1477 C C . GLU A 1 194 ? 20.969 1.951 8.323 1.00 67.31 194 GLU A C 1
ATOM 1479 O O . GLU A 1 194 ? 20.423 2.196 7.257 1.00 67.31 194 GLU A O 1
ATOM 1484 N N . VAL A 1 195 ? 20.240 1.784 9.438 1.00 75.19 195 VAL A N 1
ATOM 1485 C CA . VAL A 1 195 ? 18.756 1.790 9.410 1.00 75.19 195 VAL A CA 1
ATOM 1486 C C . VAL A 1 195 ? 18.216 3.137 8.927 1.00 75.19 195 VAL A C 1
ATOM 1488 O O . VAL A 1 195 ? 17.359 3.196 8.051 1.00 75.19 195 VAL A O 1
ATOM 1491 N N . SER A 1 196 ? 18.732 4.238 9.480 1.00 75.12 196 SER A N 1
ATOM 1492 C CA . SER A 1 196 ? 18.314 5.591 9.094 1.00 75.12 196 SER A CA 1
ATOM 1493 C C . SER A 1 196 ? 18.701 5.934 7.655 1.00 75.12 196 SER A C 1
ATOM 1495 O O . SER A 1 196 ? 17.993 6.709 7.017 1.00 75.12 196 SER A O 1
ATOM 1497 N N . GLN A 1 197 ? 19.789 5.346 7.151 1.00 77.88 197 GLN A N 1
ATOM 1498 C CA . GLN A 1 197 ? 20.245 5.487 5.768 1.00 77.88 197 GLN A CA 1
ATOM 1499 C C . GLN A 1 197 ? 19.360 4.675 4.816 1.00 77.88 197 GLN A C 1
ATOM 1501 O O . GLN A 1 197 ? 18.816 5.239 3.873 1.00 77.88 197 GLN A O 1
ATOM 1506 N N . LEU A 1 198 ? 19.143 3.390 5.112 1.00 78.94 198 LEU A N 1
ATOM 1507 C CA . LEU A 1 198 ? 18.333 2.452 4.331 1.00 78.94 198 LEU A CA 1
ATOM 1508 C C . LEU A 1 198 ? 16.902 2.947 4.133 1.00 78.94 198 LEU A C 1
ATOM 1510 O O . LEU A 1 198 ? 16.391 2.939 3.019 1.00 78.94 198 LEU A O 1
ATOM 1514 N N . VAL A 1 199 ? 16.266 3.436 5.199 1.00 80.81 199 VAL A N 1
ATOM 1515 C CA . VAL A 1 199 ? 14.874 3.916 5.152 1.00 80.81 199 VAL A CA 1
ATOM 1516 C C . VAL A 1 199 ? 14.711 5.146 4.234 1.00 80.81 199 VAL A C 1
ATOM 1518 O O . VAL A 1 199 ? 13.609 5.423 3.758 1.00 80.81 199 VAL A O 1
ATOM 1521 N N . GLN A 1 200 ? 15.800 5.866 3.937 1.00 78.56 200 GLN A N 1
ATOM 1522 C CA . GLN A 1 200 ? 15.812 7.018 3.027 1.00 78.56 2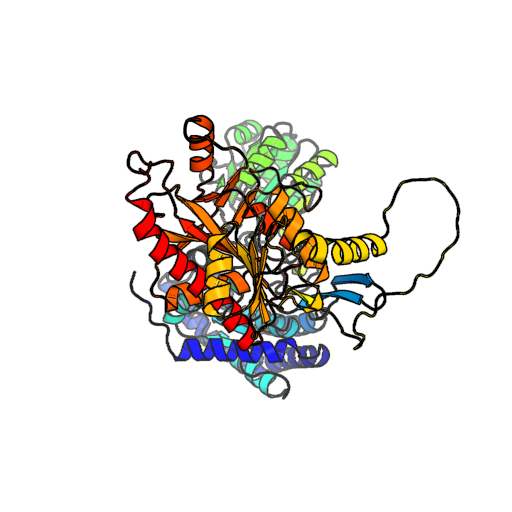00 GLN A CA 1
ATOM 1523 C C . GLN A 1 200 ? 16.159 6.662 1.569 1.00 78.56 200 GLN A C 1
ATOM 1525 O O . GLN A 1 200 ? 16.082 7.536 0.707 1.00 78.56 200 GLN A O 1
ATOM 1530 N N . MET A 1 201 ? 16.522 5.411 1.261 1.00 76.56 201 MET A N 1
ATOM 1531 C CA . MET A 1 201 ? 16.943 4.976 -0.082 1.00 76.56 201 MET A CA 1
ATOM 1532 C C . MET A 1 201 ? 15.747 4.653 -0.996 1.00 76.56 201 MET A C 1
ATOM 1534 O O . MET A 1 201 ? 15.526 3.507 -1.379 1.00 76.56 201 MET A O 1
ATOM 1538 N N . SER A 1 202 ? 14.967 5.674 -1.361 1.00 69.56 202 SER A N 1
ATOM 1539 C CA . SER A 1 202 ? 13.713 5.516 -2.120 1.00 69.56 202 SER A CA 1
ATOM 1540 C C . SER A 1 202 ? 13.842 5.125 -3.589 1.00 69.56 202 SER A C 1
ATOM 1542 O O . SER A 1 202 ? 12.867 4.664 -4.174 1.00 69.56 202 SER A O 1
ATOM 1544 N N . GLU A 1 203 ? 15.015 5.287 -4.199 1.00 74.19 203 GLU A N 1
ATOM 1545 C CA . GLU A 1 203 ? 15.208 4.956 -5.618 1.00 74.19 203 GLU A CA 1
ATOM 1546 C C . GLU A 1 203 ? 15.473 3.462 -5.865 1.00 74.19 203 GLU A C 1
ATOM 1548 O O . GLU A 1 203 ? 15.290 2.983 -6.985 1.00 74.19 203 GLU A O 1
ATOM 1553 N N . GLU A 1 204 ? 15.901 2.722 -4.838 1.00 79.44 204 GLU A N 1
ATOM 1554 C CA . GLU A 1 204 ? 16.414 1.353 -4.989 1.00 79.44 204 GLU A CA 1
ATOM 1555 C C . GLU A 1 204 ? 15.595 0.297 -4.213 1.00 79.44 204 GLU A C 1
ATOM 1557 O O . GLU A 1 204 ? 15.680 -0.893 -4.533 1.00 79.44 204 GLU A O 1
ATOM 1562 N N . LEU A 1 205 ? 14.769 0.723 -3.247 1.00 86.88 205 LEU A N 1
ATOM 1563 C CA . LEU A 1 205 ? 13.864 -0.116 -2.450 1.00 86.88 205 LEU A CA 1
ATOM 1564 C C . LEU A 1 205 ? 12.401 0.087 -2.870 1.00 86.88 205 LEU A C 1
ATOM 1566 O O . LEU A 1 205 ? 11.967 1.223 -3.052 1.00 86.88 205 LEU A O 1
ATOM 1570 N N . ASP A 1 206 ? 11.618 -0.994 -2.953 1.00 87.38 206 ASP A N 1
ATOM 1571 C CA . ASP A 1 206 ? 10.201 -0.925 -3.358 1.00 87.38 206 ASP A CA 1
ATOM 1572 C C . ASP A 1 206 ? 9.223 -1.066 -2.180 1.00 87.38 206 ASP A C 1
ATOM 1574 O O . ASP A 1 206 ? 8.087 -0.597 -2.273 1.00 87.38 206 ASP A O 1
ATOM 1578 N N . LEU A 1 207 ? 9.641 -1.703 -1.077 1.00 88.50 207 LEU A N 1
ATOM 1579 C CA . LEU A 1 207 ? 8.810 -1.913 0.114 1.00 88.50 207 LEU A CA 1
ATOM 1580 C C . LEU A 1 207 ? 9.653 -2.031 1.390 1.00 88.50 207 LEU A C 1
ATOM 1582 O O . LEU A 1 207 ? 10.694 -2.690 1.388 1.00 88.50 207 LEU A O 1
ATOM 1586 N N . ILE A 1 208 ? 9.173 -1.453 2.495 1.00 89.25 208 ILE A N 1
ATOM 1587 C CA . ILE A 1 208 ? 9.741 -1.644 3.837 1.00 89.25 208 ILE A CA 1
ATOM 1588 C C . ILE A 1 208 ? 8.737 -2.375 4.729 1.00 89.25 208 ILE A C 1
ATOM 1590 O O . ILE A 1 208 ? 7.560 -2.024 4.765 1.00 89.25 208 ILE A O 1
ATOM 1594 N N . ILE A 1 209 ? 9.206 -3.360 5.492 1.00 88.69 209 ILE A N 1
ATOM 1595 C CA . ILE A 1 209 ? 8.385 -4.137 6.424 1.00 88.69 209 ILE A CA 1
ATOM 1596 C C . ILE A 1 209 ? 9.028 -4.102 7.814 1.00 88.69 209 ILE A C 1
ATOM 1598 O O . ILE A 1 209 ? 10.012 -4.808 8.058 1.00 88.69 209 ILE A O 1
ATOM 1602 N N . PRO A 1 210 ? 8.515 -3.272 8.736 1.00 88.75 210 PRO A N 1
ATOM 1603 C CA . PRO A 1 210 ? 8.947 -3.272 10.122 1.00 88.75 210 PRO A CA 1
ATOM 1604 C C . PRO A 1 210 ? 8.233 -4.371 10.924 1.00 88.75 210 PRO A C 1
ATOM 1606 O O . PRO A 1 210 ? 7.015 -4.521 10.863 1.00 88.75 210 PRO A O 1
ATOM 1609 N N . ARG A 1 211 ? 8.994 -5.139 11.707 1.00 85.38 211 ARG A N 1
ATOM 1610 C CA . ARG A 1 211 ? 8.514 -6.223 12.579 1.00 85.38 211 ARG A CA 1
ATOM 1611 C C . ARG A 1 211 ? 9.154 -6.101 13.961 1.00 85.38 211 ARG A C 1
ATOM 1613 O O . ARG A 1 211 ? 10.160 -6.745 14.255 1.00 85.38 211 ARG A O 1
ATOM 1620 N N . GLY A 1 212 ? 8.571 -5.290 14.829 1.00 82.25 212 GLY A N 1
ATOM 1621 C CA . GLY A 1 212 ? 9.138 -5.008 16.148 1.00 82.25 212 GLY A CA 1
ATOM 1622 C C . GLY A 1 212 ? 8.134 -4.322 17.055 1.00 82.25 212 GLY A C 1
ATOM 1623 O O . GLY A 1 212 ? 6.947 -4.633 16.979 1.00 82.25 212 GLY A O 1
ATOM 1624 N N . SER A 1 213 ? 8.617 -3.442 17.926 1.00 80.12 213 SER A N 1
ATOM 1625 C CA . SER A 1 213 ? 7.743 -2.637 18.779 1.00 80.12 213 SER A CA 1
ATOM 1626 C C . SER A 1 213 ? 6.994 -1.552 17.991 1.00 80.12 213 SER A C 1
ATOM 1628 O O . SER A 1 213 ? 7.396 -1.177 16.882 1.00 80.12 213 SER A O 1
ATOM 1630 N N . ASN A 1 214 ? 5.931 -1.011 18.589 1.00 79.94 214 ASN A N 1
ATOM 1631 C CA . ASN A 1 214 ? 5.150 0.089 18.019 1.00 79.94 214 ASN A CA 1
ATOM 1632 C C . ASN A 1 214 ? 6.053 1.311 17.762 1.00 79.94 214 ASN A C 1
ATOM 1634 O O . ASN A 1 214 ? 5.976 1.935 16.702 1.00 79.94 214 ASN A O 1
ATOM 1638 N N . GLU A 1 215 ? 7.003 1.598 18.663 1.00 82.44 215 GLU A N 1
ATOM 1639 C CA . GLU A 1 215 ? 7.961 2.697 18.500 1.00 82.44 215 GLU A CA 1
ATOM 1640 C C . GLU A 1 215 ? 8.865 2.506 17.277 1.00 82.44 215 GLU A C 1
ATOM 1642 O O . GLU A 1 215 ? 9.115 3.466 16.539 1.00 82.44 215 GLU A O 1
ATOM 1647 N N . LEU A 1 216 ? 9.339 1.277 17.024 1.00 84.38 216 LEU A N 1
ATOM 1648 C CA . LEU A 1 216 ? 10.129 0.971 15.832 1.00 84.38 216 LEU A CA 1
ATOM 1649 C C . LEU A 1 216 ? 9.313 1.265 14.570 1.00 84.38 216 LEU A C 1
ATOM 1651 O O . LEU A 1 216 ? 9.792 1.993 13.692 1.00 84.38 216 LEU A O 1
ATOM 1655 N N . VAL A 1 217 ? 8.092 0.725 14.490 1.00 84.81 217 VAL A N 1
ATOM 1656 C CA . VAL A 1 217 ? 7.207 0.876 13.326 1.00 84.81 217 VAL A CA 1
ATOM 1657 C C . VAL A 1 217 ? 6.917 2.354 13.061 1.00 84.81 217 VAL A C 1
ATOM 1659 O O . VAL A 1 217 ? 7.149 2.826 11.944 1.00 84.81 217 VAL A O 1
ATOM 1662 N N . GLN A 1 218 ? 6.508 3.106 14.086 1.00 84.19 218 GLN A N 1
ATOM 1663 C CA . GLN A 1 218 ? 6.233 4.542 13.980 1.00 84.19 218 GLN A CA 1
ATOM 1664 C C . GLN A 1 218 ? 7.478 5.330 13.544 1.00 84.19 218 GLN A C 1
ATOM 1666 O O . GLN A 1 218 ? 7.391 6.225 12.698 1.00 84.19 218 GLN A O 1
ATOM 1671 N N . SER A 1 219 ? 8.663 4.982 14.063 1.00 86.38 219 SER A N 1
ATOM 1672 C CA . SER A 1 219 ? 9.914 5.656 13.690 1.00 86.38 219 SER A CA 1
ATOM 1673 C C . SER A 1 219 ? 10.282 5.458 12.216 1.00 86.38 219 SER A C 1
ATOM 1675 O O . SER A 1 219 ? 10.802 6.384 11.584 1.00 86.38 219 SER A O 1
ATOM 1677 N N . ILE A 1 220 ? 10.000 4.272 11.666 1.00 86.75 220 ILE A N 1
ATOM 1678 C CA . ILE A 1 220 ? 10.243 3.933 10.263 1.00 86.75 220 ILE A CA 1
ATOM 1679 C C . ILE A 1 220 ? 9.207 4.631 9.386 1.00 86.75 220 ILE A C 1
ATOM 1681 O O . ILE A 1 220 ? 9.597 5.326 8.451 1.00 86.75 220 ILE A O 1
ATOM 1685 N N . GLN A 1 221 ? 7.917 4.540 9.722 1.00 83.81 221 GLN A N 1
ATOM 1686 C CA . GLN A 1 221 ? 6.838 5.215 8.991 1.00 83.81 221 GLN A CA 1
ATOM 1687 C C . GLN A 1 221 ? 7.053 6.733 8.900 1.00 83.81 221 GLN A C 1
ATOM 1689 O O . GLN A 1 221 ? 6.825 7.325 7.849 1.00 83.81 221 GLN A O 1
ATOM 1694 N N . ALA A 1 222 ? 7.560 7.367 9.961 1.00 84.50 222 ALA A N 1
ATOM 1695 C CA . ALA A 1 222 ? 7.828 8.806 9.978 1.00 84.50 222 ALA A CA 1
ATOM 1696 C C . ALA A 1 222 ? 9.008 9.244 9.085 1.00 84.50 222 ALA A C 1
ATOM 1698 O O . ALA A 1 222 ? 9.143 10.433 8.788 1.00 84.50 222 ALA A O 1
ATOM 1699 N N . ARG A 1 223 ? 9.899 8.321 8.701 1.00 84.69 223 ARG A N 1
ATOM 1700 C CA . ARG A 1 223 ? 11.144 8.618 7.965 1.00 84.69 223 ARG A CA 1
ATOM 1701 C C . ARG A 1 223 ? 11.182 8.020 6.562 1.00 84.69 223 ARG A C 1
ATOM 1703 O O . ARG A 1 223 ? 11.974 8.489 5.744 1.00 84.69 223 ARG A O 1
ATOM 1710 N N . ALA A 1 224 ? 10.383 6.988 6.308 1.00 83.06 224 ALA A N 1
ATOM 1711 C CA . ALA A 1 224 ? 10.363 6.253 5.057 1.00 83.06 224 ALA A CA 1
ATOM 1712 C C . ALA A 1 224 ? 9.846 7.113 3.904 1.00 83.06 224 ALA A C 1
ATOM 1714 O O . ALA A 1 224 ? 8.852 7.825 4.021 1.00 83.06 224 ALA A O 1
ATOM 1715 N N . GLN A 1 225 ? 10.529 7.012 2.768 1.00 81.50 225 GLN A N 1
ATOM 1716 C CA . GLN A 1 225 ? 10.077 7.570 1.489 1.00 81.50 225 GLN A CA 1
ATOM 1717 C C . GLN A 1 225 ? 9.500 6.497 0.548 1.00 81.50 225 GLN A C 1
ATOM 1719 O O . GLN A 1 225 ? 9.027 6.811 -0.540 1.00 81.50 225 GLN A O 1
ATOM 1724 N N . VAL A 1 226 ? 9.557 5.237 0.977 1.00 82.56 226 VAL A N 1
ATOM 1725 C CA . VAL A 1 226 ? 9.068 4.033 0.294 1.00 82.56 226 VAL A CA 1
ATOM 1726 C C . VAL A 1 226 ? 7.817 3.548 1.034 1.00 82.56 226 VAL A C 1
ATOM 1728 O O . VAL A 1 226 ? 7.726 3.791 2.242 1.00 82.56 226 VAL A O 1
ATOM 1731 N N . PRO A 1 227 ? 6.854 2.875 0.372 1.00 83.38 227 PRO A N 1
ATOM 1732 C CA . PRO A 1 227 ? 5.730 2.253 1.063 1.00 83.38 227 PRO A CA 1
ATOM 1733 C C . PRO A 1 227 ? 6.186 1.381 2.240 1.00 83.38 227 PRO A C 1
ATOM 1735 O O . PRO A 1 227 ? 7.167 0.640 2.140 1.00 83.38 227 PRO A O 1
ATOM 1738 N N . VAL A 1 228 ? 5.469 1.483 3.358 1.00 83.06 228 VAL A N 1
ATOM 1739 C CA . VAL A 1 228 ? 5.733 0.711 4.576 1.00 83.06 228 VAL A CA 1
ATOM 1740 C C . VAL A 1 228 ? 4.533 -0.187 4.846 1.00 83.06 228 VAL A C 1
ATOM 1742 O O . VAL A 1 228 ? 3.426 0.319 5.016 1.00 83.06 228 VAL A O 1
ATOM 1745 N N . LEU A 1 229 ? 4.750 -1.500 4.908 1.00 82.75 229 LEU A N 1
ATOM 1746 C CA . LEU A 1 229 ? 3.718 -2.482 5.240 1.00 82.75 229 LEU A CA 1
ATOM 1747 C C . LEU A 1 229 ? 3.914 -2.962 6.677 1.00 82.75 229 LEU A C 1
ATOM 1749 O O . LEU A 1 229 ? 4.840 -3.707 6.984 1.00 82.75 229 LEU A O 1
ATOM 1753 N N . GLY A 1 230 ? 3.021 -2.513 7.550 1.00 75.62 230 GLY A N 1
ATOM 1754 C CA . GLY A 1 230 ? 2.928 -2.926 8.946 1.00 75.62 230 GLY A CA 1
ATOM 1755 C C . GLY A 1 230 ? 1.742 -2.247 9.627 1.00 75.62 230 GLY A C 1
ATOM 1756 O O . GLY A 1 230 ? 0.963 -1.549 8.971 1.00 75.62 230 GLY A O 1
ATOM 1757 N N . HIS A 1 231 ? 1.624 -2.432 10.936 1.00 74.44 231 HIS A N 1
ATOM 1758 C CA . HIS A 1 231 ? 0.683 -1.712 11.789 1.00 74.44 231 HIS A CA 1
ATOM 1759 C C . HIS A 1 231 ? 1.448 -1.125 12.976 1.00 74.44 231 HIS A C 1
ATOM 1761 O O . HIS A 1 231 ? 2.390 -1.740 13.476 1.00 74.44 231 HIS A O 1
ATOM 1767 N N . ALA A 1 232 ? 1.079 0.090 13.375 1.00 71.19 232 ALA A N 1
ATOM 1768 C CA . ALA A 1 232 ? 1.704 0.750 14.512 1.00 71.19 232 ALA A CA 1
ATOM 1769 C C . ALA A 1 232 ? 1.067 0.322 15.832 1.00 71.19 232 ALA A C 1
ATOM 1771 O O . ALA A 1 232 ? 1.805 0.209 16.788 1.00 71.19 232 ALA A O 1
ATOM 1772 N N . ASP A 1 233 ? -0.242 0.054 15.860 1.00 80.12 233 ASP A N 1
ATOM 1773 C CA . ASP A 1 233 ? -1.000 -0.281 17.070 1.00 80.12 233 ASP A CA 1
ATOM 1774 C C . ASP A 1 233 ? -2.064 -1.349 16.751 1.00 80.12 233 ASP A C 1
ATOM 1776 O O . ASP A 1 233 ? -2.425 -1.541 15.583 1.00 80.12 233 ASP A O 1
ATOM 1780 N N . GLY A 1 234 ? -2.547 -2.038 17.785 1.00 86.38 234 GLY A N 1
ATOM 1781 C CA . GLY A 1 234 ? -3.494 -3.160 17.726 1.00 86.38 234 GLY A CA 1
ATOM 1782 C C . GLY A 1 234 ? -4.750 -2.995 18.591 1.00 86.38 234 GLY A C 1
ATOM 1783 O O . GLY A 1 234 ? -5.247 -3.947 19.185 1.00 86.38 234 GLY A O 1
ATOM 1784 N N . ILE A 1 235 ? -5.298 -1.781 18.682 1.00 94.94 235 ILE A N 1
ATOM 1785 C CA . ILE A 1 235 ? -6.539 -1.501 19.426 1.00 94.94 235 ILE A CA 1
ATOM 1786 C C . ILE A 1 235 ? -7.736 -2.121 18.690 1.00 94.94 235 ILE A C 1
ATOM 1788 O O . ILE A 1 235 ? -8.245 -1.532 17.730 1.00 94.94 235 ILE A O 1
ATOM 1792 N N . CYS A 1 236 ? -8.143 -3.310 19.133 1.00 96.94 236 CYS A N 1
ATOM 1793 C CA . CYS A 1 236 ? -9.220 -4.116 18.556 1.00 96.94 236 CYS A CA 1
ATOM 1794 C C . CYS A 1 236 ? -10.481 -4.099 19.430 1.00 96.94 236 CYS A C 1
ATOM 1796 O O . CYS A 1 236 ? -10.392 -4.109 20.666 1.00 96.94 236 CYS A O 1
ATOM 1798 N N . HIS A 1 237 ? -11.654 -4.149 18.794 1.00 98.62 237 HIS A N 1
ATOM 1799 C CA . HIS A 1 237 ? -12.948 -4.118 19.471 1.00 98.62 237 HIS A CA 1
ATOM 1800 C C . HIS A 1 237 ? -13.793 -5.367 19.231 1.00 98.62 237 HIS A C 1
ATOM 1802 O O . HIS A 1 237 ? -13.788 -5.978 18.162 1.00 98.62 237 HIS A O 1
ATOM 1808 N N . VAL A 1 238 ? -14.620 -5.689 20.223 1.00 98.62 238 VAL A N 1
ATOM 1809 C CA . VAL A 1 238 ? -15.779 -6.572 20.060 1.00 98.62 238 VAL A CA 1
ATOM 1810 C C . VAL A 1 238 ? -17.019 -5.781 20.458 1.00 98.62 238 VAL A C 1
ATOM 1812 O O . VAL A 1 238 ? -17.079 -5.249 21.563 1.00 98.62 238 VAL A O 1
ATOM 1815 N N . PHE A 1 239 ? -18.012 -5.699 19.576 1.00 98.69 239 PHE A N 1
ATOM 1816 C CA . PHE A 1 239 ? -19.322 -5.121 19.863 1.00 98.69 239 PHE A CA 1
ATOM 1817 C C . PHE A 1 239 ? -20.356 -6.227 20.086 1.00 98.69 239 PHE A C 1
ATOM 1819 O O . PHE A 1 239 ? -20.580 -7.065 19.213 1.00 98.69 239 PHE A O 1
ATOM 1826 N N . ILE A 1 240 ? -21.006 -6.221 21.249 1.00 98.44 240 ILE A N 1
ATOM 1827 C CA . ILE A 1 240 ? -22.124 -7.114 21.558 1.00 98.44 240 ILE A CA 1
ATOM 1828 C C . ILE A 1 240 ? -23.435 -6.359 21.343 1.00 98.44 240 ILE A C 1
ATOM 1830 O O . ILE A 1 240 ? -23.783 -5.471 22.126 1.00 98.44 240 ILE A O 1
ATOM 1834 N N . ASP A 1 241 ? -24.159 -6.755 20.300 1.00 97.81 241 ASP A N 1
ATOM 1835 C CA . ASP A 1 241 ? -25.487 -6.242 19.965 1.00 97.81 241 ASP A CA 1
ATOM 1836 C C . ASP A 1 241 ? -26.560 -6.752 20.940 1.00 97.81 241 ASP A C 1
ATOM 1838 O O . ASP A 1 241 ? -26.422 -7.819 21.544 1.00 97.81 241 ASP A O 1
ATOM 1842 N N . ALA A 1 242 ? -27.686 -6.044 21.035 1.00 95.38 242 ALA A N 1
ATOM 1843 C CA . ALA A 1 242 ? -28.815 -6.452 21.870 1.00 95.38 242 ALA A CA 1
ATOM 1844 C C . ALA A 1 242 ? -29.364 -7.851 21.511 1.00 95.38 242 ALA A C 1
ATOM 1846 O O . ALA A 1 242 ? -29.830 -8.573 22.394 1.00 95.38 242 ALA A O 1
ATOM 1847 N N . ASN A 1 243 ? -29.260 -8.263 20.238 1.00 94.06 243 ASN A N 1
ATOM 1848 C CA . ASN A 1 243 ? -29.704 -9.572 19.741 1.00 94.06 243 ASN A CA 1
ATOM 1849 C C . ASN A 1 243 ? -28.582 -10.628 19.690 1.00 94.06 243 ASN A C 1
ATOM 1851 O O . ASN A 1 243 ? -28.656 -11.572 18.899 1.00 94.06 243 ASN A O 1
ATOM 1855 N N . ALA A 1 244 ? -27.515 -10.466 20.472 1.00 96.00 244 ALA A N 1
ATOM 1856 C CA . ALA A 1 244 ? -26.428 -11.437 20.534 1.00 96.00 244 ALA A CA 1
ATOM 1857 C C . ALA A 1 244 ? -26.873 -12.779 21.137 1.00 96.00 244 ALA A C 1
ATOM 1859 O O . ALA A 1 244 ? -27.557 -12.824 22.163 1.00 96.00 244 ALA A O 1
ATOM 1860 N N . ASP A 1 245 ? -26.413 -13.885 20.545 1.00 97.44 245 ASP A N 1
ATOM 1861 C CA . ASP A 1 245 ? -26.504 -15.192 21.193 1.00 97.44 245 ASP A CA 1
ATOM 1862 C C . ASP A 1 245 ? -25.612 -15.216 22.456 1.00 97.44 245 ASP A C 1
ATOM 1864 O O . ASP A 1 245 ? -24.406 -14.948 22.357 1.00 97.44 245 ASP A O 1
ATOM 1868 N N . PRO A 1 246 ? -26.166 -15.551 23.639 1.00 96.62 246 PRO A N 1
ATOM 1869 C CA . PRO A 1 246 ? -25.431 -15.528 24.902 1.00 96.62 246 PRO A CA 1
ATOM 1870 C C . PRO A 1 246 ? -24.150 -16.366 24.915 1.00 96.62 246 PRO A C 1
ATOM 1872 O O . PRO A 1 246 ? -23.140 -15.953 25.485 1.00 96.62 246 PRO A O 1
ATOM 1875 N N . GLU A 1 247 ? -24.175 -17.548 24.300 1.00 96.75 247 GLU A N 1
ATOM 1876 C CA . GLU A 1 247 ? -23.045 -18.474 24.331 1.00 96.75 247 GLU A CA 1
ATOM 1877 C C . GLU A 1 247 ? -21.957 -18.065 23.336 1.00 96.75 247 GLU A C 1
ATOM 1879 O O . GLU A 1 247 ? -20.769 -18.157 23.658 1.00 96.75 247 GLU A O 1
ATOM 1884 N N . LYS A 1 248 ? -22.336 -17.566 22.151 1.00 96.94 248 LYS A N 1
ATOM 1885 C CA . LYS A 1 248 ? -21.376 -16.991 21.197 1.00 96.94 248 LYS A CA 1
ATOM 1886 C C . LYS A 1 248 ? -20.687 -15.765 21.785 1.00 96.94 248 LYS A C 1
ATOM 1888 O O . LYS A 1 248 ? -19.464 -15.691 21.710 1.00 96.94 248 LYS A O 1
ATOM 1893 N N . ALA A 1 249 ? -21.435 -14.854 22.413 1.00 97.38 249 ALA A N 1
ATOM 1894 C CA . ALA A 1 249 ? -20.878 -13.637 23.009 1.00 97.38 249 ALA A CA 1
ATOM 1895 C C . ALA A 1 249 ? -19.799 -13.950 24.053 1.00 97.38 249 ALA A C 1
ATOM 1897 O O . ALA A 1 249 ? -18.686 -13.435 23.957 1.00 97.38 249 ALA A O 1
ATOM 1898 N N . ARG A 1 250 ? -20.089 -14.862 24.989 1.00 97.69 250 ARG A N 1
ATOM 1899 C CA . ARG A 1 250 ? -19.129 -15.297 26.017 1.00 97.69 250 ARG A CA 1
ATOM 1900 C C . ARG A 1 250 ? -17.863 -15.895 25.407 1.00 97.69 250 ARG A C 1
ATOM 1902 O O . ARG A 1 250 ? -16.761 -15.483 25.755 1.00 97.69 250 ARG A O 1
ATOM 1909 N N . LYS A 1 251 ? -18.012 -16.833 24.464 1.00 97.06 251 LYS A N 1
ATOM 1910 C CA . LYS A 1 251 ? -16.872 -17.511 23.823 1.00 97.06 251 LYS A CA 1
ATOM 1911 C C . LYS A 1 251 ? -16.006 -16.558 23.012 1.00 97.06 251 LYS A C 1
ATOM 1913 O O . LYS A 1 251 ? -14.789 -16.611 23.135 1.00 97.06 251 LYS A O 1
ATOM 1918 N N . VAL A 1 252 ? -16.625 -15.702 22.197 1.00 97.56 252 VAL A N 1
ATOM 1919 C CA . VAL A 1 252 ? -15.911 -14.747 21.340 1.00 97.56 252 VAL A CA 1
ATOM 1920 C C . VAL A 1 252 ? -15.121 -13.761 22.190 1.00 97.56 252 VAL A C 1
ATOM 1922 O O . VAL A 1 252 ? -13.937 -13.578 21.930 1.00 97.56 252 VAL A O 1
ATOM 1925 N N . VAL A 1 253 ? -15.733 -13.162 23.216 1.00 97.75 253 VAL A N 1
ATOM 1926 C CA . VAL A 1 253 ? -15.058 -12.172 24.071 1.00 97.75 253 VAL A CA 1
ATOM 1927 C C . VAL A 1 253 ? -13.911 -12.799 24.855 1.00 97.75 253 VAL A C 1
ATOM 1929 O O . VAL A 1 253 ? -12.812 -12.245 24.864 1.00 97.75 253 VAL A O 1
ATOM 1932 N N . LEU A 1 254 ? -14.149 -13.961 25.471 1.00 96.69 254 LEU A N 1
ATOM 1933 C CA . LEU A 1 254 ? -13.133 -14.645 26.261 1.00 96.69 254 LEU A CA 1
ATOM 1934 C C . LEU A 1 254 ? -11.933 -15.032 25.388 1.00 96.69 254 LEU A C 1
ATOM 1936 O O . LEU A 1 254 ? -10.814 -14.634 25.689 1.00 96.69 254 LEU A O 1
ATOM 1940 N N . ASP A 1 255 ? -12.169 -15.714 24.263 1.00 96.44 255 ASP A N 1
ATOM 1941 C CA . ASP A 1 255 ? -11.103 -16.106 23.332 1.00 96.44 255 ASP A CA 1
ATOM 1942 C C . ASP A 1 255 ? -10.336 -14.891 22.793 1.00 96.44 255 ASP A C 1
ATOM 1944 O O . ASP A 1 255 ? -9.105 -14.884 22.804 1.00 96.44 255 ASP A O 1
ATOM 1948 N N . SER A 1 256 ? -11.056 -13.828 22.409 1.00 96.19 256 SER A N 1
ATOM 1949 C CA . SER A 1 256 ? -10.443 -12.618 21.851 1.00 96.19 256 SER A CA 1
ATOM 1950 C C . SER A 1 256 ? -9.474 -11.942 22.825 1.00 96.19 256 SER A C 1
ATOM 1952 O O . SER A 1 256 ? -8.508 -11.330 22.372 1.00 96.19 256 SER A O 1
ATOM 1954 N N . LYS A 1 257 ? -9.699 -12.046 24.146 1.00 96.31 257 LYS A N 1
ATOM 1955 C CA . LYS A 1 257 ? -8.812 -11.449 25.157 1.00 96.31 257 LYS A CA 1
ATOM 1956 C C . LYS A 1 257 ? -7.769 -12.418 25.711 1.00 96.31 257 LYS A C 1
ATOM 1958 O O . LYS A 1 257 ? -6.616 -12.028 25.873 1.00 96.31 257 LYS A O 1
ATOM 1963 N N . THR A 1 258 ? -8.154 -13.650 26.041 1.00 93.56 258 THR A N 1
ATOM 1964 C CA . THR A 1 258 ? -7.344 -14.515 26.919 1.00 93.56 258 THR A CA 1
ATOM 1965 C C . THR A 1 258 ? -6.477 -15.537 26.192 1.00 93.56 258 THR A C 1
ATOM 1967 O O . THR A 1 258 ? -5.592 -16.100 26.827 1.00 93.56 258 THR A O 1
ATOM 1970 N N . ASP A 1 259 ? -6.702 -15.797 24.896 1.00 90.44 259 ASP A N 1
ATOM 1971 C CA . ASP A 1 259 ? -5.891 -16.757 24.121 1.00 90.44 259 ASP A CA 1
ATOM 1972 C C . ASP A 1 259 ? -4.406 -16.370 24.135 1.00 90.44 259 ASP A C 1
ATOM 1974 O O . ASP A 1 259 ? -3.543 -17.159 24.522 1.00 90.44 259 ASP A O 1
ATOM 1978 N N . TYR A 1 260 ? -4.110 -15.123 23.760 1.00 83.81 260 TYR A N 1
ATOM 1979 C CA . TYR A 1 260 ? -2.762 -14.577 23.840 1.00 83.81 260 TYR A CA 1
ATOM 1980 C C . TYR A 1 260 ? -2.817 -13.043 23.955 1.00 83.81 260 TYR A C 1
ATOM 1982 O O . TYR A 1 260 ? -2.898 -12.378 22.932 1.00 83.81 260 TYR A O 1
ATOM 1990 N N . PRO A 1 261 ? -2.774 -12.453 25.164 1.00 85.06 261 PRO A N 1
ATOM 1991 C CA . PRO A 1 261 ? -3.010 -11.013 25.349 1.00 85.06 261 PRO A CA 1
ATOM 1992 C C . PRO A 1 261 ? -1.945 -10.092 24.737 1.00 85.06 261 PRO A C 1
ATOM 1994 O O . PRO A 1 261 ? -2.232 -8.946 24.430 1.00 85.06 261 PRO A O 1
ATOM 1997 N N . ALA A 1 262 ? -0.718 -10.586 24.547 1.00 81.62 262 ALA A N 1
ATOM 1998 C CA . ALA A 1 262 ? 0.433 -9.786 24.116 1.00 81.62 262 ALA A CA 1
ATOM 1999 C C . ALA A 1 262 ? 0.582 -9.673 22.583 1.00 81.62 262 ALA A C 1
ATOM 2001 O O . ALA A 1 262 ? 1.698 -9.518 22.078 1.00 81.62 262 ALA A O 1
ATOM 2002 N N . VAL A 1 263 ? -0.515 -9.821 21.835 1.00 83.81 263 VAL A N 1
ATOM 2003 C CA . VAL A 1 263 ? -0.549 -9.742 20.365 1.00 83.81 263 VAL A CA 1
ATOM 2004 C C . VAL A 1 263 ? -1.504 -8.652 19.900 1.00 83.81 263 VAL A C 1
ATOM 2006 O O . VAL A 1 263 ? -2.524 -8.400 20.528 1.00 83.81 263 VAL A O 1
ATOM 2009 N N . CYS A 1 264 ? -1.208 -8.078 18.739 1.00 87.00 264 CYS A N 1
ATOM 2010 C CA . CYS A 1 264 ? -1.893 -6.911 18.180 1.00 87.00 264 CYS A CA 1
ATOM 2011 C C . CYS A 1 264 ? -3.355 -7.115 17.757 1.00 87.00 264 CYS A C 1
ATOM 2013 O O . CYS A 1 264 ? -4.032 -6.152 17.425 1.00 87.00 264 CYS A O 1
ATOM 2015 N N . ASN A 1 265 ? -3.851 -8.351 17.714 1.00 89.06 265 ASN A N 1
ATOM 2016 C CA . ASN A 1 265 ? -5.254 -8.632 17.402 1.00 89.06 265 ASN A CA 1
ATOM 2017 C C . ASN A 1 265 ? -6.053 -9.088 18.642 1.00 89.06 265 ASN A C 1
ATOM 2019 O O . ASN A 1 265 ? -7.171 -9.595 18.503 1.00 89.06 265 ASN A O 1
ATOM 2023 N N . ALA A 1 266 ? -5.473 -8.965 19.843 1.00 93.81 266 ALA A N 1
ATOM 2024 C CA . ALA A 1 266 ? -6.178 -9.208 21.092 1.00 93.81 266 ALA A CA 1
ATOM 2025 C C . ALA A 1 266 ? -7.226 -8.113 21.331 1.00 93.81 266 ALA A C 1
ATOM 2027 O O . ALA A 1 266 ? -7.036 -6.955 20.976 1.00 93.81 266 ALA A O 1
ATOM 2028 N N . LEU A 1 267 ? -8.349 -8.483 21.940 1.00 97.31 267 LEU A N 1
ATOM 2029 C CA . LEU A 1 267 ? -9.404 -7.541 22.306 1.00 97.31 267 LEU A CA 1
ATOM 2030 C C . LEU A 1 267 ? -8.888 -6.525 23.336 1.00 97.31 267 LEU A C 1
ATOM 2032 O O . LEU A 1 267 ? -8.435 -6.922 24.407 1.00 97.31 267 LEU A O 1
ATOM 2036 N N . GLU A 1 268 ? -9.032 -5.229 23.054 1.00 97.50 268 GLU A N 1
ATOM 2037 C CA . GLU A 1 268 ? -8.660 -4.157 23.993 1.00 97.50 268 GLU A CA 1
ATOM 2038 C C . GLU A 1 268 ? -9.865 -3.372 24.513 1.00 97.50 268 GLU A C 1
ATOM 2040 O O . GLU A 1 268 ? -9.883 -2.956 25.677 1.00 97.50 268 GLU A O 1
ATOM 2045 N N . THR A 1 269 ? -10.912 -3.229 23.691 1.00 98.19 269 THR A N 1
ATOM 2046 C CA . THR A 1 269 ? -12.152 -2.551 24.090 1.00 98.19 269 THR A CA 1
ATOM 2047 C C . THR A 1 269 ? -13.402 -3.366 23.751 1.00 98.19 269 THR A C 1
ATOM 2049 O O . THR A 1 269 ? -13.702 -3.659 22.596 1.00 98.19 269 THR A O 1
ATOM 2052 N N . LEU A 1 270 ? -14.192 -3.692 24.774 1.00 98.44 270 LEU A N 1
ATOM 2053 C CA . LEU A 1 270 ? -15.500 -4.326 24.651 1.00 98.44 270 LEU A CA 1
ATOM 2054 C C . LEU A 1 270 ? -16.607 -3.264 24.611 1.00 98.44 270 LEU A C 1
ATOM 2056 O O . LEU A 1 270 ? -16.813 -2.518 25.573 1.00 98.44 270 LEU A O 1
ATOM 2060 N N . LEU A 1 271 ? -17.359 -3.229 23.515 1.00 98.56 271 LEU A N 1
ATOM 2061 C CA . LEU A 1 271 ? -18.530 -2.375 23.346 1.00 98.56 271 LEU A CA 1
ATOM 2062 C C . LEU A 1 271 ? -19.803 -3.184 23.577 1.00 98.56 271 LEU A C 1
ATOM 2064 O O . LEU A 1 271 ? -19.956 -4.293 23.068 1.00 98.56 271 LEU A O 1
ATOM 2068 N N . VAL A 1 272 ? -20.733 -2.622 24.339 1.00 97.94 272 VAL A N 1
ATOM 2069 C CA . VAL A 1 272 ? -21.955 -3.316 24.748 1.00 97.94 272 VAL A CA 1
ATOM 2070 C C . VAL A 1 272 ? -23.167 -2.454 24.452 1.00 97.94 272 VAL A C 1
ATOM 2072 O O . VAL A 1 272 ? -23.239 -1.312 24.906 1.00 97.94 272 VAL A O 1
ATOM 2075 N N . ASP A 1 273 ? -24.147 -3.003 23.741 1.00 97.75 273 ASP A N 1
ATOM 2076 C CA . ASP A 1 273 ? -25.400 -2.304 23.474 1.00 97.75 273 ASP A CA 1
ATOM 2077 C C . ASP A 1 273 ? -26.134 -1.927 24.779 1.00 97.75 273 ASP A C 1
ATOM 2079 O O . ASP A 1 273 ? -26.164 -2.671 25.772 1.00 97.75 273 ASP A O 1
ATOM 2083 N N . ARG A 1 274 ? -26.746 -0.742 24.811 1.00 95.88 274 ARG A N 1
ATOM 2084 C CA . ARG A 1 274 ? -27.537 -0.261 25.945 1.00 95.88 274 ARG A CA 1
ATOM 2085 C C . ARG A 1 274 ? -28.702 -1.197 26.263 1.00 95.88 274 ARG A C 1
ATOM 2087 O O . ARG A 1 274 ? -29.000 -1.360 27.447 1.00 95.88 274 ARG A O 1
ATOM 2094 N N . GLU A 1 275 ? -29.283 -1.850 25.272 1.00 95.06 275 GLU A N 1
ATOM 2095 C CA . GLU A 1 275 ? -30.388 -2.797 25.420 1.00 95.06 275 GLU A CA 1
ATOM 2096 C C . GLU A 1 275 ? -29.927 -4.243 25.669 1.00 95.06 275 GLU A C 1
ATOM 2098 O O . GLU A 1 275 ? -30.768 -5.118 25.882 1.00 95.06 275 GLU A O 1
ATOM 2103 N N . LEU A 1 276 ? -28.611 -4.515 25.724 1.00 94.56 276 LEU A N 1
ATOM 2104 C CA . LEU A 1 276 ? -28.107 -5.855 26.040 1.00 94.56 276 LEU A CA 1
ATOM 2105 C C . LEU A 1 276 ? -28.639 -6.345 27.394 1.00 94.56 276 LEU A C 1
ATOM 2107 O O . LEU A 1 276 ? -28.586 -5.626 28.397 1.00 94.56 276 LEU A O 1
ATOM 2111 N N . ASN A 1 277 ? -29.069 -7.611 27.426 1.00 91.69 277 ASN A N 1
ATOM 2112 C CA . ASN A 1 277 ? -29.496 -8.300 28.638 1.00 91.69 277 ASN A CA 1
ATOM 2113 C C . ASN A 1 277 ? -28.433 -8.180 29.760 1.00 91.69 277 ASN A C 1
ATOM 2115 O O . ASN A 1 277 ? -27.327 -8.711 29.605 1.00 91.69 277 ASN A O 1
ATOM 2119 N N . PRO A 1 278 ? -28.758 -7.550 30.909 1.00 90.56 278 PRO A N 1
ATOM 2120 C CA . PRO A 1 278 ? -27.814 -7.368 32.013 1.00 90.56 278 PRO A CA 1
ATOM 2121 C C . PRO A 1 278 ? -27.235 -8.675 32.570 1.00 90.56 278 PRO A C 1
ATOM 2123 O O . PRO A 1 278 ? -26.062 -8.714 32.932 1.00 90.56 278 PRO A O 1
ATOM 2126 N N . GLU A 1 279 ? -28.009 -9.766 32.583 1.00 91.06 279 GLU A N 1
ATOM 2127 C CA . GLU A 1 279 ? -27.530 -11.076 33.054 1.00 91.06 279 GLU A CA 1
ATOM 2128 C C . GLU A 1 279 ? -26.489 -11.688 32.109 1.00 91.06 279 GLU A C 1
ATOM 2130 O O . GLU A 1 279 ? -25.595 -12.409 32.551 1.00 91.06 279 GLU A O 1
ATOM 2135 N N . LEU A 1 280 ? -26.575 -11.401 30.805 1.00 94.06 280 LEU A N 1
ATOM 2136 C CA . LEU A 1 280 ? -25.542 -11.809 29.854 1.00 94.06 280 LEU A CA 1
ATOM 2137 C C . LEU A 1 280 ? -24.263 -11.000 30.078 1.00 94.06 280 LEU A C 1
ATOM 2139 O O . LEU A 1 280 ? -23.192 -11.589 30.204 1.00 94.06 280 LEU A O 1
ATOM 2143 N N . LEU A 1 281 ? -24.381 -9.672 30.185 1.00 94.19 281 LEU A N 1
ATOM 2144 C CA . LEU A 1 281 ? -23.238 -8.800 30.461 1.00 94.19 281 LEU A CA 1
ATOM 2145 C C . LEU A 1 281 ? -22.501 -9.235 31.731 1.00 94.19 281 LEU A C 1
ATOM 2147 O O . LEU A 1 281 ? -21.282 -9.367 31.726 1.00 94.19 281 LEU A O 1
ATOM 2151 N N . LYS A 1 282 ? -23.253 -9.525 32.795 1.00 92.31 282 LYS A N 1
ATOM 2152 C CA . LYS A 1 282 ? -22.720 -10.033 34.057 1.00 92.31 282 LYS A CA 1
ATOM 2153 C C . LYS A 1 282 ? -21.901 -11.311 33.868 1.00 92.31 282 LYS A C 1
ATOM 2155 O O . LYS A 1 282 ? -20.761 -11.351 34.312 1.00 92.31 282 LYS A O 1
ATOM 2160 N N . LYS A 1 283 ? -22.450 -12.327 33.191 1.00 94.00 283 LYS A N 1
ATOM 2161 C CA . LYS A 1 283 ? -21.739 -13.597 32.954 1.00 94.00 283 LYS A CA 1
ATOM 2162 C C . LYS A 1 283 ? -20.437 -13.397 32.183 1.00 94.00 283 LYS A C 1
ATOM 2164 O O . LYS A 1 283 ? -19.445 -14.032 32.507 1.00 94.00 283 LYS A O 1
ATOM 2169 N N . ILE A 1 284 ? -20.435 -12.501 31.195 1.00 95.50 284 ILE A N 1
ATOM 2170 C CA . ILE A 1 284 ? -19.223 -12.161 30.437 1.00 95.50 284 ILE A CA 1
ATOM 2171 C C . ILE A 1 284 ? -18.166 -11.544 31.362 1.00 95.50 284 ILE A C 1
ATOM 2173 O O . ILE A 1 284 ? -17.004 -11.934 31.294 1.00 95.50 284 ILE A O 1
ATOM 2177 N N . MET A 1 285 ? -18.558 -10.629 32.256 1.00 94.50 285 MET A N 1
ATOM 2178 C CA . MET A 1 285 ? -17.621 -10.050 33.228 1.00 94.50 285 MET A CA 1
ATOM 2179 C C . MET A 1 285 ? -17.106 -11.080 34.230 1.00 94.50 285 MET A C 1
ATOM 2181 O O . MET A 1 285 ? -15.920 -11.077 34.538 1.00 94.50 285 MET A O 1
ATOM 2185 N N . GLU A 1 286 ? -17.967 -11.971 34.722 1.00 93.25 286 GLU A N 1
ATOM 2186 C CA . GLU A 1 286 ? -17.567 -13.057 35.623 1.00 93.25 286 GLU A CA 1
ATOM 2187 C C . GLU A 1 286 ? -16.547 -13.989 34.956 1.00 93.25 286 GLU A C 1
ATOM 2189 O O . GLU A 1 286 ? -15.519 -14.289 35.563 1.00 93.25 286 GLU A O 1
ATOM 2194 N N . ASP A 1 287 ? -16.781 -14.383 33.698 1.00 94.56 287 ASP A N 1
ATOM 2195 C CA . ASP A 1 287 ? -15.851 -15.217 32.927 1.00 94.56 287 ASP A CA 1
ATOM 2196 C C . ASP A 1 287 ? -14.480 -14.527 32.758 1.00 94.56 287 ASP A C 1
ATOM 2198 O O . ASP A 1 287 ? -13.436 -15.161 32.922 1.00 94.56 287 ASP A O 1
ATOM 2202 N N . LEU A 1 288 ? -14.472 -13.220 32.465 1.00 95.00 288 LEU A N 1
ATOM 2203 C CA . LEU A 1 288 ? -13.251 -12.422 32.291 1.00 95.00 288 LEU A CA 1
ATOM 2204 C C . LEU A 1 288 ? -12.470 -12.249 33.602 1.00 95.00 288 LEU A C 1
ATOM 2206 O O . LEU A 1 288 ? -11.260 -12.473 33.628 1.00 95.00 288 LEU A O 1
ATOM 2210 N N . VAL A 1 289 ? -13.148 -11.907 34.702 1.00 93.25 289 VAL A N 1
ATOM 2211 C CA . VAL A 1 289 ? -12.515 -11.786 36.028 1.00 93.25 289 VAL A CA 1
ATOM 2212 C C . VAL A 1 289 ? -11.967 -13.137 36.484 1.00 93.25 289 VAL A C 1
ATOM 2214 O O . VAL A 1 289 ? -10.849 -13.207 36.992 1.00 93.25 289 VAL A O 1
ATOM 2217 N N . GLN A 1 290 ? -12.704 -14.229 36.257 1.00 93.44 290 GLN A N 1
ATOM 2218 C CA . GLN A 1 290 ? -12.236 -15.579 36.576 1.00 93.44 290 GLN A CA 1
ATOM 2219 C C . GLN A 1 290 ? -10.985 -15.964 35.772 1.00 93.44 290 GLN A C 1
ATOM 2221 O O . GLN A 1 290 ? -10.123 -16.678 36.286 1.00 93.44 290 GLN A O 1
ATOM 2226 N N . ALA A 1 291 ? -10.865 -15.478 34.535 1.00 93.31 291 ALA A N 1
ATOM 2227 C CA . ALA A 1 291 ? -9.671 -15.645 33.713 1.00 93.31 291 ALA A CA 1
ATOM 2228 C C . ALA A 1 291 ? -8.509 -14.707 34.105 1.00 93.31 291 ALA A C 1
ATOM 2230 O O . ALA A 1 291 ? -7.421 -14.830 33.545 1.00 93.31 291 ALA A O 1
ATOM 2231 N N . GLY A 1 292 ? -8.709 -13.811 35.079 1.00 93.62 292 GLY A N 1
ATOM 2232 C CA . GLY A 1 292 ? -7.691 -12.895 35.595 1.00 93.62 292 GLY A CA 1
ATOM 2233 C C . GLY A 1 292 ? -7.590 -11.565 34.847 1.00 93.62 292 GLY A C 1
ATOM 2234 O O . GLY A 1 292 ? -6.543 -10.927 34.912 1.00 93.62 292 GLY A O 1
ATOM 2235 N N . VAL A 1 293 ? -8.638 -11.156 34.124 1.00 95.44 293 VAL A N 1
ATOM 2236 C CA . VAL A 1 293 ? -8.670 -9.884 33.389 1.00 95.44 293 VAL A CA 1
ATOM 2237 C C . VAL A 1 293 ? -9.084 -8.733 34.313 1.00 95.44 293 VAL A C 1
ATOM 2239 O O . VAL A 1 293 ? -10.150 -8.771 34.925 1.00 95.44 293 VAL A O 1
ATOM 2242 N N . GLU A 1 294 ? -8.267 -7.681 34.377 1.00 95.50 294 GLU A N 1
ATOM 2243 C CA . GLU A 1 294 ? -8.612 -6.396 34.989 1.00 95.50 294 GLU A CA 1
ATOM 2244 C C . GLU A 1 294 ? -9.612 -5.651 34.095 1.00 95.50 294 GLU A C 1
ATOM 2246 O O . GLU A 1 294 ? -9.333 -5.357 32.932 1.00 95.50 294 GLU A O 1
ATOM 2251 N N . ILE A 1 295 ? -10.780 -5.313 34.639 1.00 95.12 295 ILE A N 1
ATOM 2252 C CA . ILE A 1 295 ? -11.844 -4.633 33.895 1.00 95.12 295 ILE A CA 1
ATOM 2253 C C . ILE A 1 295 ? -11.855 -3.145 34.240 1.00 95.12 295 ILE A C 1
ATOM 2255 O O . ILE A 1 295 ? -12.003 -2.775 35.405 1.00 95.12 295 ILE A O 1
ATOM 2259 N N . ARG A 1 296 ? -11.802 -2.283 33.220 1.00 95.94 296 ARG A N 1
ATOM 2260 C CA . ARG A 1 296 ? -12.018 -0.832 33.338 1.00 95.94 296 ARG A CA 1
ATOM 2261 C C . ARG A 1 296 ? -13.314 -0.460 32.638 1.00 95.94 296 ARG A C 1
ATOM 2263 O O . ARG A 1 296 ? -13.421 -0.557 31.421 1.00 95.94 296 ARG A O 1
ATOM 2270 N N . ALA A 1 297 ? -14.324 -0.044 33.391 1.00 94.62 297 ALA A N 1
ATOM 2271 C CA . ALA A 1 297 ? -15.671 0.165 32.867 1.00 94.62 297 ALA A CA 1
ATOM 2272 C C . ALA A 1 297 ? -16.075 1.646 32.884 1.00 94.62 297 ALA A C 1
ATOM 2274 O O . ALA A 1 297 ? -15.708 2.394 33.793 1.00 94.62 297 ALA A O 1
ATOM 2275 N N . CYS A 1 298 ? -16.861 2.077 31.892 1.00 94.31 298 CYS A N 1
ATOM 2276 C CA . CYS A 1 298 ? -17.484 3.401 31.920 1.00 94.31 298 CYS A CA 1
ATOM 2277 C C . CYS A 1 298 ? -18.622 3.470 32.968 1.00 94.31 298 CYS A C 1
ATOM 2279 O O . CYS A 1 298 ? -19.172 2.427 33.341 1.00 94.31 298 CYS A O 1
ATOM 2281 N N . PRO A 1 299 ? -19.038 4.676 33.408 1.00 92.88 299 PRO A N 1
ATOM 2282 C CA . PRO A 1 299 ? -20.079 4.831 34.430 1.00 92.88 299 PRO A CA 1
ATOM 2283 C C . PRO A 1 299 ? -21.402 4.127 34.098 1.00 92.88 299 PRO A C 1
ATOM 2285 O O . PRO A 1 299 ? -22.022 3.535 34.977 1.00 92.88 299 PRO A O 1
ATOM 2288 N N . ASP A 1 300 ? -21.821 4.130 32.830 1.00 92.12 300 ASP A N 1
ATOM 2289 C CA . ASP A 1 300 ? -23.057 3.460 32.402 1.00 92.12 300 ASP A CA 1
ATOM 2290 C C . ASP A 1 300 ? -22.960 1.931 32.531 1.00 92.12 300 ASP A C 1
ATOM 2292 O O . ASP A 1 300 ? -23.913 1.281 32.965 1.00 92.12 300 ASP A O 1
ATOM 2296 N N . THR A 1 301 ? -21.799 1.354 32.205 1.00 91.56 301 THR A N 1
ATOM 2297 C CA . THR A 1 301 ? -21.530 -0.081 32.377 1.00 91.56 301 THR A CA 1
ATOM 2298 C C . THR A 1 301 ? -21.507 -0.455 33.858 1.00 91.56 301 THR A C 1
ATOM 2300 O O . THR A 1 301 ? -22.128 -1.443 34.246 1.00 91.56 301 THR A O 1
ATOM 2303 N N . GLN A 1 302 ? -20.848 0.351 34.697 1.00 90.56 302 GLN A N 1
ATOM 2304 C CA . GLN A 1 302 ? -20.834 0.138 36.147 1.00 90.56 302 GLN A CA 1
ATOM 2305 C C . GLN A 1 302 ? -22.253 0.187 36.719 1.00 90.56 302 GLN A C 1
ATOM 2307 O O . GLN A 1 302 ? -22.647 -0.716 37.454 1.00 90.56 302 GLN A O 1
ATOM 2312 N N . LYS A 1 303 ? -23.062 1.165 36.294 1.00 89.38 303 LYS A N 1
ATOM 2313 C CA . LYS A 1 303 ? -24.458 1.307 36.716 1.00 89.38 303 LYS A CA 1
ATOM 2314 C C . LYS A 1 303 ? -25.326 0.106 36.345 1.00 89.38 303 LYS A C 1
ATOM 2316 O O . LYS A 1 303 ? -26.157 -0.323 37.140 1.00 89.38 303 LYS A O 1
ATOM 2321 N N . LYS A 1 304 ? -25.123 -0.477 35.158 1.00 86.56 304 LYS A N 1
ATOM 2322 C CA . LYS A 1 304 ? -25.800 -1.722 34.751 1.00 86.56 304 LYS A CA 1
ATOM 2323 C C . LYS A 1 304 ? -25.450 -2.918 35.645 1.00 86.56 304 LYS A C 1
ATOM 2325 O O . LYS A 1 304 ? -26.244 -3.851 35.723 1.00 86.56 304 LYS A O 1
ATOM 2330 N N . LEU A 1 305 ? -24.290 -2.890 36.302 1.00 86.06 305 LEU A N 1
ATOM 2331 C CA . LEU A 1 305 ? -23.763 -3.972 37.136 1.00 86.06 305 LEU A CA 1
ATOM 2332 C C . LEU A 1 305 ? -23.818 -3.671 38.649 1.00 86.06 305 LEU A C 1
ATOM 2334 O O . LEU A 1 305 ? -23.441 -4.533 39.439 1.00 86.06 305 LEU A O 1
ATOM 2338 N N . GLU A 1 306 ? -24.342 -2.512 39.074 1.00 78.25 306 GLU A N 1
ATOM 2339 C CA . GLU A 1 306 ? -24.417 -2.064 40.484 1.00 78.25 306 GLU A CA 1
ATOM 2340 C C . GLU A 1 306 ? -25.081 -3.084 41.434 1.00 78.25 306 GLU A C 1
ATOM 2342 O O . GLU A 1 306 ? -24.770 -3.125 42.623 1.00 78.25 306 GLU A O 1
ATOM 2347 N N . GLY A 1 307 ? -25.967 -3.948 40.925 1.00 70.25 307 GLY A N 1
ATOM 2348 C CA . GLY A 1 307 ? -26.611 -5.021 41.696 1.00 70.25 307 GLY A CA 1
ATOM 2349 C C . GLY A 1 307 ? -25.721 -6.233 42.011 1.00 70.25 307 GLY A C 1
ATOM 2350 O O . GLY A 1 307 ? -26.185 -7.178 42.654 1.00 70.25 307 GLY A O 1
ATOM 2351 N N . HIS A 1 308 ? -24.463 -6.245 41.561 1.00 68.62 308 HIS A N 1
ATOM 2352 C CA . HIS A 1 308 ? -23.564 -7.398 41.629 1.00 68.62 308 HIS A CA 1
ATOM 2353 C C . HIS A 1 308 ? -22.260 -7.041 42.350 1.00 68.62 308 HIS A C 1
ATOM 2355 O O . HIS A 1 308 ? -21.230 -6.761 41.746 1.00 68.62 308 HIS A O 1
ATOM 2361 N N . SER A 1 309 ? -22.306 -7.098 43.682 1.00 56.22 309 SER A N 1
ATOM 2362 C CA . SER A 1 309 ? -21.259 -6.648 44.613 1.00 56.22 309 SER A CA 1
ATOM 2363 C C . SER A 1 309 ? -19.951 -7.463 44.621 1.00 56.22 309 SER A C 1
ATOM 2365 O O . SER A 1 309 ? -19.195 -7.358 45.582 1.00 56.22 309 SER A O 1
ATOM 2367 N N . GLN A 1 310 ? -19.715 -8.330 43.633 1.00 68.06 310 GLN A N 1
ATOM 2368 C CA . GLN A 1 310 ? -18.554 -9.235 43.583 1.00 68.06 310 GLN A CA 1
ATOM 2369 C C . GLN A 1 310 ? -17.589 -8.942 42.423 1.00 68.06 310 GLN A C 1
ATOM 2371 O O . GLN A 1 310 ? -16.523 -9.544 42.372 1.00 68.06 310 GLN A O 1
ATOM 2376 N N . LEU A 1 311 ? -17.938 -8.033 41.506 1.00 77.62 311 LEU A N 1
ATOM 2377 C CA . LEU A 1 311 ? -17.078 -7.656 40.383 1.00 77.62 311 LEU A CA 1
ATOM 2378 C C . LEU A 1 311 ? -16.266 -6.408 40.752 1.00 77.62 311 LEU A C 1
ATOM 2380 O O . LEU A 1 311 ? -16.816 -5.309 40.831 1.00 77.62 311 LEU A O 1
ATOM 2384 N N . GLU A 1 312 ? -14.963 -6.573 40.981 1.00 80.38 312 GLU A N 1
ATOM 2385 C CA . GLU A 1 312 ? -14.039 -5.440 41.087 1.00 80.38 312 GLU A CA 1
ATOM 2386 C C . GLU A 1 312 ? -13.802 -4.850 39.690 1.00 80.38 312 GLU A C 1
ATOM 2388 O O . GLU A 1 312 ? -13.368 -5.546 38.774 1.00 80.38 312 GLU A O 1
ATOM 2393 N N . MET A 1 313 ? -14.124 -3.565 39.513 1.00 86.06 313 MET A N 1
ATOM 2394 C CA . MET A 1 313 ? -13.973 -2.851 38.244 1.00 86.06 313 MET A CA 1
ATOM 2395 C C . MET A 1 313 ? -13.322 -1.489 38.480 1.00 86.06 313 MET A C 1
ATOM 2397 O O . MET A 1 313 ? -13.739 -0.729 39.356 1.00 86.06 313 MET A O 1
ATOM 2401 N N . GLY A 1 314 ? -12.322 -1.166 37.665 1.00 88.44 314 GLY A N 1
ATOM 2402 C CA . GLY A 1 314 ? -11.743 0.167 37.572 1.00 88.44 314 GLY A CA 1
ATOM 2403 C C . GLY A 1 314 ? -12.633 1.133 36.787 1.00 88.44 314 GLY A C 1
ATOM 2404 O O . GLY A 1 314 ? -13.570 0.738 36.085 1.00 88.44 314 GLY A O 1
ATOM 2405 N N . ASN A 1 315 ? -12.315 2.422 36.878 1.00 92.12 315 ASN A N 1
ATOM 2406 C CA . ASN A 1 315 ? -12.945 3.459 36.063 1.00 92.12 315 ASN A CA 1
ATOM 2407 C C . ASN A 1 315 ? -12.199 3.587 34.736 1.00 92.12 315 ASN A C 1
ATOM 2409 O O . ASN A 1 315 ? -11.005 3.880 34.747 1.00 92.12 315 ASN A O 1
ATOM 2413 N N . ALA A 1 316 ? -12.902 3.427 33.616 1.00 92.25 316 ALA A N 1
ATOM 2414 C CA . ALA A 1 316 ? -12.337 3.754 32.311 1.00 92.25 316 ALA A CA 1
ATOM 2415 C C . ALA A 1 316 ? -12.263 5.277 32.114 1.00 92.25 316 ALA A C 1
ATOM 2417 O O . ALA A 1 316 ? -13.227 6.006 32.372 1.00 92.25 316 ALA A O 1
ATOM 2418 N N . SER A 1 317 ? -11.120 5.747 31.631 1.00 91.94 317 SER A N 1
ATOM 2419 C CA . SER A 1 317 ? -10.853 7.121 31.213 1.00 91.94 317 SER A CA 1
ATOM 2420 C C . SER A 1 317 ? -10.928 7.265 29.685 1.00 91.94 317 SER A C 1
ATOM 2422 O O . SER A 1 317 ? -11.059 6.285 28.961 1.00 91.94 317 SER A O 1
ATOM 2424 N N . GLU A 1 318 ? -10.836 8.494 29.163 1.00 91.62 318 GLU A N 1
ATOM 2425 C CA . GLU A 1 318 ? -10.742 8.709 27.706 1.00 91.62 318 GLU A CA 1
ATOM 2426 C C . GLU A 1 318 ? -9.444 8.172 27.088 1.00 91.62 318 GLU A C 1
ATOM 2428 O O . GLU A 1 318 ? -9.402 7.933 25.883 1.00 91.62 318 GLU A O 1
ATOM 2433 N N . GLU A 1 319 ? -8.393 8.001 27.892 1.00 91.81 319 GLU A N 1
ATOM 2434 C CA . GLU A 1 319 ? -7.116 7.468 27.416 1.00 91.81 319 GLU A CA 1
ATOM 2435 C C . GLU A 1 319 ? -7.181 5.951 27.227 1.00 91.81 319 GLU A C 1
ATOM 2437 O O . GLU A 1 319 ? -6.602 5.423 26.282 1.00 91.81 319 GLU A O 1
ATOM 2442 N N . ASP A 1 320 ? -7.967 5.255 28.056 1.00 92.88 320 ASP A N 1
ATOM 2443 C CA . ASP A 1 320 ? -8.146 3.803 27.959 1.00 92.88 320 ASP A CA 1
ATOM 2444 C C . ASP A 1 320 ? -8.720 3.381 26.597 1.00 92.88 320 ASP A C 1
ATOM 2446 O O . ASP A 1 320 ? -8.322 2.349 26.066 1.00 92.88 320 ASP A O 1
ATOM 2450 N N . TRP A 1 321 ? -9.572 4.208 25.974 1.00 95.25 321 TRP A N 1
ATOM 2451 C CA . TRP A 1 321 ? -10.104 3.940 24.627 1.00 95.25 321 TRP A CA 1
ATOM 2452 C C . TRP A 1 321 ? -9.037 3.991 23.527 1.00 95.25 321 TRP A C 1
ATOM 2454 O O . TRP A 1 321 ? -9.261 3.476 22.440 1.00 95.25 321 TRP A O 1
ATOM 2464 N N . LYS A 1 322 ? -7.897 4.643 23.779 1.00 93.06 322 LYS A N 1
ATOM 2465 C CA . LYS A 1 322 ? -6.780 4.788 22.830 1.00 93.06 322 LYS A CA 1
ATOM 2466 C C . LYS A 1 322 ? -5.576 3.930 23.205 1.00 93.06 322 LYS A C 1
ATOM 2468 O O . LYS A 1 322 ? -4.534 4.047 22.569 1.00 93.06 322 LYS A O 1
ATOM 2473 N N . THR A 1 323 ? -5.687 3.139 24.266 1.00 90.38 323 THR A N 1
ATOM 2474 C CA . THR A 1 323 ? -4.560 2.387 24.809 1.00 90.38 323 THR A CA 1
ATOM 2475 C C . THR A 1 323 ? -4.627 0.947 24.321 1.00 90.38 323 THR A C 1
ATOM 2477 O O . THR A 1 323 ? -5.619 0.255 24.536 1.00 90.38 323 THR A O 1
ATOM 2480 N N . GLU A 1 324 ? -3.552 0.492 23.684 1.00 90.56 324 GLU A N 1
ATOM 2481 C CA . GLU A 1 324 ? -3.282 -0.932 23.491 1.00 90.56 324 GLU A CA 1
ATOM 2482 C C . GLU A 1 324 ? -2.614 -1.450 24.772 1.00 90.56 324 GLU A C 1
ATOM 2484 O O . GLU A 1 324 ? -1.521 -1.004 25.125 1.00 90.56 324 GLU A O 1
ATOM 2489 N N . HIS A 1 325 ? -3.290 -2.325 25.520 1.00 87.12 325 HIS A N 1
ATOM 2490 C CA . HIS A 1 325 ? -2.800 -2.771 26.826 1.00 87.12 325 HIS A CA 1
ATOM 2491 C C . HIS A 1 325 ? -1.782 -3.905 26.694 1.00 87.12 325 HIS A C 1
ATOM 2493 O O . HIS A 1 325 ? -0.873 -3.983 27.513 1.00 87.12 325 HIS A O 1
ATOM 2499 N N . LEU A 1 326 ? -1.930 -4.796 25.700 1.00 84.31 326 LEU A N 1
ATOM 2500 C CA . LEU A 1 326 ? -1.090 -5.993 25.487 1.00 84.31 326 LEU A CA 1
ATOM 2501 C C . LEU A 1 326 ? -0.972 -6.926 26.711 1.00 84.31 326 LEU A C 1
ATOM 2503 O O . LEU A 1 326 ? -0.073 -7.768 26.811 1.00 84.31 326 LEU A O 1
ATOM 2507 N N . GLU A 1 327 ? -1.901 -6.784 27.648 1.00 89.44 327 GLU A N 1
ATOM 2508 C CA . GLU A 1 327 ? -1.931 -7.443 28.948 1.00 89.44 327 GLU A CA 1
ATOM 2509 C C . GLU A 1 327 ? -3.350 -7.924 29.263 1.00 89.44 327 GLU A C 1
ATOM 2511 O O . GLU A 1 327 ? -4.282 -7.726 28.483 1.00 89.44 327 GLU A O 1
ATOM 2516 N N . MET A 1 328 ? -3.541 -8.553 30.422 1.00 92.75 328 MET A N 1
ATOM 2517 C CA . MET A 1 328 ? -4.855 -8.968 30.925 1.00 92.75 328 MET A CA 1
ATOM 2518 C C . MET A 1 328 ? -5.660 -7.770 31.463 1.00 92.75 328 MET A C 1
ATOM 2520 O O . MET A 1 328 ? -6.130 -7.793 32.593 1.00 92.75 328 MET A O 1
ATOM 2524 N N . VAL A 1 329 ? -5.821 -6.723 30.652 1.00 94.94 329 VAL A N 1
ATOM 2525 C CA . VAL A 1 329 ? -6.609 -5.514 30.943 1.00 94.94 329 VAL A CA 1
ATOM 2526 C C . VAL A 1 329 ? -7.620 -5.304 29.818 1.00 94.94 329 VAL A C 1
ATOM 2528 O O . VAL A 1 329 ? -7.278 -5.454 28.647 1.00 94.94 329 VAL A O 1
ATOM 2531 N N . LEU A 1 330 ? -8.871 -4.986 30.148 1.00 97.12 330 LEU A N 1
ATOM 2532 C CA . LEU A 1 330 ? -9.936 -4.770 29.168 1.00 97.12 330 LEU A CA 1
ATOM 2533 C C . LEU A 1 330 ? -10.768 -3.539 29.515 1.00 97.12 330 LEU A C 1
ATOM 2535 O O . LEU A 1 330 ? -11.303 -3.421 30.620 1.00 97.12 330 LEU A O 1
ATOM 2539 N N . SER A 1 331 ? -10.945 -2.660 28.533 1.00 97.62 331 SER A N 1
ATOM 2540 C CA . SER A 1 331 ? -11.824 -1.500 28.655 1.00 97.62 331 SER A CA 1
ATOM 2541 C C . SER A 1 331 ? -13.235 -1.842 28.185 1.00 97.62 331 SER A C 1
ATOM 2543 O O . SER A 1 331 ? -13.416 -2.506 27.170 1.00 97.62 331 SER A O 1
ATOM 2545 N N . VAL A 1 332 ? -14.264 -1.417 28.921 1.00 97.56 332 VAL A N 1
ATOM 2546 C CA . VAL A 1 332 ? -15.663 -1.745 28.618 1.00 97.56 332 VAL A CA 1
ATOM 2547 C C . VAL A 1 332 ? -16.526 -0.495 28.563 1.00 97.56 332 VAL A C 1
ATOM 2549 O O . VAL A 1 332 ? -16.661 0.243 29.547 1.00 97.56 332 VAL A O 1
ATOM 2552 N N . LYS A 1 333 ? -17.216 -0.309 27.436 1.00 97.56 333 LYS A N 1
ATOM 2553 C CA . LYS A 1 333 ? -18.116 0.821 27.210 1.00 97.56 333 LYS A CA 1
ATOM 2554 C C . LYS A 1 333 ? -19.511 0.364 26.800 1.00 97.56 333 LYS A C 1
ATOM 2556 O O . LYS A 1 333 ? -19.684 -0.372 25.834 1.00 97.56 333 LYS A O 1
ATOM 2561 N N . THR A 1 334 ? -20.520 0.863 27.507 1.00 97.44 334 THR A N 1
ATOM 2562 C CA . THR A 1 334 ? -21.906 0.787 27.039 1.00 97.44 334 THR A CA 1
ATOM 2563 C C . THR A 1 334 ? -22.139 1.861 25.973 1.00 97.44 334 THR A C 1
ATOM 2565 O O . THR A 1 334 ? -21.810 3.024 26.202 1.00 97.44 334 THR A O 1
ATOM 2568 N N . VAL A 1 335 ? -22.720 1.482 24.835 1.00 97.81 335 VAL A N 1
ATOM 2569 C CA . VAL A 1 335 ? -23.054 2.359 23.698 1.00 97.81 335 VAL A CA 1
ATOM 2570 C C . VAL A 1 335 ? -24.557 2.315 23.415 1.00 97.81 335 VAL A C 1
ATOM 2572 O O . VAL A 1 335 ? -25.229 1.346 23.752 1.00 97.81 335 VAL A O 1
ATOM 2575 N N . ALA A 1 336 ? -25.120 3.364 22.821 1.00 96.25 336 ALA A N 1
ATOM 2576 C CA . ALA A 1 336 ? -26.552 3.476 22.538 1.00 96.25 336 ALA A CA 1
ATOM 2577 C C . ALA A 1 336 ? -27.056 2.476 21.485 1.00 96.25 336 ALA A C 1
ATOM 2579 O O . ALA A 1 336 ? -28.255 2.223 21.445 1.00 96.25 336 ALA A O 1
ATOM 2580 N N . GLY A 1 337 ? -26.160 1.946 20.650 1.00 95.94 337 GLY A N 1
ATOM 2581 C CA . GLY A 1 337 ? -26.441 0.889 19.687 1.00 95.94 337 GLY A CA 1
ATOM 2582 C C . GLY A 1 337 ? -25.378 0.793 18.597 1.00 95.94 337 GLY A C 1
ATOM 2583 O O . GLY A 1 337 ? -24.293 1.363 18.739 1.00 95.94 337 GLY A O 1
ATOM 2584 N N . LEU A 1 338 ? -25.712 0.117 17.492 1.00 97.38 338 LEU A N 1
ATOM 2585 C CA . LEU A 1 338 ? -24.806 -0.133 16.361 1.00 97.38 338 LEU A CA 1
ATOM 2586 C C . LEU A 1 338 ? -24.095 1.134 15.849 1.00 97.38 338 LEU A C 1
ATOM 2588 O O . LEU A 1 338 ? -22.888 1.119 15.638 1.00 97.38 338 LEU A O 1
ATOM 2592 N N . GLU A 1 339 ? -24.832 2.230 15.666 1.00 97.94 339 GLU A N 1
ATOM 2593 C CA . GLU A 1 339 ? -24.289 3.479 15.112 1.00 97.94 339 GLU A CA 1
ATOM 2594 C C . GLU A 1 339 ? -23.174 4.064 15.993 1.00 97.94 339 GLU A C 1
ATOM 2596 O O . GLU A 1 339 ? -22.106 4.428 15.507 1.00 97.94 339 GLU A O 1
ATOM 2601 N N . GLU A 1 340 ? -23.390 4.114 17.311 1.00 98.19 340 GLU A N 1
ATOM 2602 C CA . GLU A 1 340 ? -22.366 4.596 18.241 1.00 98.19 340 GLU A CA 1
ATOM 2603 C C . GLU A 1 340 ? -21.194 3.610 18.333 1.00 98.19 340 GLU A C 1
ATOM 2605 O O . GLU A 1 340 ? -20.051 4.048 18.457 1.00 98.19 340 GLU A O 1
ATOM 2610 N N . ALA A 1 341 ? -21.448 2.301 18.219 1.00 98.25 341 ALA A N 1
ATOM 2611 C CA . ALA A 1 341 ? -20.387 1.298 18.176 1.00 98.25 341 ALA A CA 1
ATOM 2612 C C . ALA A 1 341 ? -19.451 1.520 16.976 1.00 98.25 341 ALA A C 1
ATOM 2614 O O . ALA A 1 341 ? -18.239 1.613 17.158 1.00 98.25 341 ALA A O 1
ATOM 2615 N N . ILE A 1 342 ? -20.007 1.690 15.771 1.00 98.31 342 ILE A N 1
ATOM 2616 C CA . ILE A 1 342 ? -19.243 1.968 14.544 1.00 98.31 342 ILE A CA 1
ATOM 2617 C C . ILE A 1 342 ? -18.452 3.273 14.687 1.00 98.31 342 ILE A C 1
ATOM 2619 O O . ILE A 1 342 ? -17.255 3.312 14.405 1.00 98.31 342 ILE A O 1
ATOM 2623 N N . GLN A 1 343 ? -19.095 4.343 15.167 1.00 98.12 343 GLN A N 1
ATOM 2624 C CA . GLN A 1 343 ? -18.428 5.633 15.368 1.00 98.12 343 GLN A CA 1
ATOM 2625 C C . GLN A 1 343 ? -17.303 5.555 16.403 1.00 98.12 343 GLN A C 1
ATOM 2627 O O . GLN A 1 343 ? -16.290 6.236 16.249 1.00 98.12 343 GLN A O 1
ATOM 2632 N N . HIS A 1 344 ? -17.464 4.746 17.452 1.00 98.25 344 HIS A N 1
ATOM 2633 C CA . HIS A 1 344 ? -16.422 4.521 18.445 1.00 98.25 344 HIS A CA 1
ATOM 2634 C C . HIS A 1 344 ? -15.233 3.784 17.829 1.00 98.25 344 HIS A C 1
ATOM 2636 O O . HIS A 1 344 ? -14.111 4.276 17.919 1.00 98.25 344 HIS A O 1
ATOM 2642 N N . ILE A 1 345 ? -15.484 2.666 17.144 1.00 97.94 345 ILE A N 1
ATOM 2643 C CA . ILE A 1 345 ? -14.440 1.852 16.511 1.00 97.94 345 ILE A CA 1
ATOM 2644 C C . ILE A 1 345 ? -13.661 2.682 15.490 1.00 97.94 345 ILE A C 1
ATOM 2646 O O . ILE A 1 345 ? -12.447 2.798 15.598 1.00 97.94 345 ILE A O 1
ATOM 2650 N N . ASN A 1 346 ? -14.346 3.364 14.570 1.00 96.19 346 ASN A N 1
ATOM 2651 C CA . ASN A 1 346 ? -13.690 4.175 13.539 1.00 96.19 346 ASN A CA 1
ATOM 2652 C C . ASN A 1 346 ? -12.943 5.400 14.103 1.00 96.19 346 ASN A C 1
ATOM 2654 O O . ASN A 1 346 ? -12.149 6.019 13.396 1.00 96.19 346 ASN A O 1
ATOM 2658 N N . ARG A 1 347 ? -13.220 5.799 15.352 1.00 96.25 347 ARG A N 1
ATOM 2659 C CA . ARG A 1 347 ? -12.558 6.932 16.013 1.00 96.25 347 ARG A CA 1
ATOM 2660 C C . ARG A 1 347 ? -11.367 6.517 16.872 1.00 96.25 347 ARG A C 1
ATOM 2662 O O . ARG A 1 347 ? -10.406 7.281 16.948 1.00 96.25 347 ARG A O 1
ATOM 2669 N N . TYR A 1 348 ? -11.485 5.403 17.585 1.00 96.31 348 TYR A N 1
ATOM 2670 C CA . TYR A 1 348 ? -10.545 4.986 18.628 1.00 96.31 348 TYR A CA 1
ATOM 2671 C C . TYR A 1 348 ? -9.757 3.725 18.260 1.00 96.31 348 TYR A C 1
ATOM 2673 O O . TYR A 1 348 ? -8.667 3.518 18.784 1.00 96.31 348 TYR A O 1
ATOM 2681 N N . GLY A 1 349 ? -10.280 2.904 17.351 1.00 93.38 349 GLY A N 1
ATOM 2682 C CA . GLY A 1 349 ? -9.599 1.721 16.849 1.00 93.38 349 GLY A CA 1
ATOM 2683 C C . GLY A 1 349 ? -8.362 2.044 16.032 1.00 93.38 349 GLY A C 1
ATOM 2684 O O . GLY A 1 349 ? -8.196 3.127 15.476 1.00 93.38 349 GLY A O 1
ATOM 2685 N N . SER A 1 350 ? -7.495 1.042 15.958 1.00 89.38 350 SER A N 1
ATOM 2686 C CA . SER A 1 350 ? -6.267 1.057 15.155 1.00 89.38 350 SER A CA 1
ATOM 2687 C C . SER A 1 350 ? -6.496 0.625 13.700 1.00 89.38 350 SER A C 1
ATOM 2689 O O . SER A 1 350 ? -5.543 0.479 12.932 1.00 89.38 350 SER A O 1
ATOM 2691 N N . ASN A 1 351 ? -7.759 0.378 13.334 1.00 91.31 351 ASN A N 1
ATOM 2692 C CA . ASN A 1 351 ? -8.186 -0.208 12.066 1.00 91.31 351 ASN A CA 1
ATOM 2693 C C . ASN A 1 351 ? -7.601 -1.619 11.838 1.00 91.31 351 ASN A C 1
ATOM 2695 O O . ASN A 1 351 ? -7.445 -2.047 10.694 1.00 91.31 351 ASN A O 1
ATOM 2699 N N . HIS A 1 352 ? -7.256 -2.341 12.912 1.00 90.25 352 HIS A N 1
ATOM 2700 C CA . HIS A 1 352 ? -6.695 -3.691 12.853 1.00 90.25 352 HIS A CA 1
ATOM 2701 C C . HIS A 1 352 ? -7.784 -4.750 12.668 1.00 90.25 352 HIS A C 1
ATOM 2703 O O . HIS A 1 352 ? -8.054 -5.164 11.539 1.00 90.25 352 HIS A O 1
ATOM 2709 N N . THR A 1 353 ? -8.413 -5.191 13.758 1.00 93.75 353 THR A N 1
ATOM 2710 C CA . THR A 1 353 ? -9.458 -6.216 13.720 1.00 93.75 353 THR A CA 1
ATOM 2711 C C . THR A 1 353 ? -10.596 -5.855 14.655 1.00 93.75 353 THR A C 1
ATOM 2713 O O . THR A 1 353 ? -10.381 -5.682 15.849 1.00 93.75 353 THR A O 1
ATOM 2716 N N . ASP A 1 354 ? -11.823 -5.844 14.147 1.00 97.44 354 ASP A N 1
ATOM 2717 C CA . ASP A 1 354 ? -13.006 -5.579 14.958 1.00 97.44 354 ASP A CA 1
ATOM 2718 C C . ASP A 1 354 ? -14.108 -6.597 14.657 1.00 97.44 354 ASP A C 1
ATOM 2720 O O . ASP A 1 354 ? -14.247 -7.093 13.538 1.00 97.44 354 ASP A O 1
ATOM 2724 N N . SER A 1 355 ? -14.893 -6.954 15.670 1.00 98.12 355 SER A N 1
ATOM 2725 C CA . SER A 1 355 ? -15.904 -8.007 15.562 1.00 98.12 355 SER A CA 1
ATOM 2726 C C . SER A 1 355 ? -17.245 -7.571 16.134 1.00 98.12 355 SER A C 1
ATOM 2728 O O . SER A 1 355 ? -17.302 -6.870 17.142 1.00 98.12 355 SER A O 1
ATOM 2730 N N . ILE A 1 356 ? -18.335 -8.022 15.518 1.00 98.50 356 ILE A N 1
ATOM 2731 C CA . ILE A 1 356 ? -19.692 -7.901 16.054 1.00 98.50 356 ILE A CA 1
ATOM 2732 C C . ILE A 1 356 ? -20.239 -9.273 16.442 1.00 98.50 356 ILE A C 1
ATOM 2734 O O . ILE A 1 356 ? -20.128 -10.241 15.686 1.00 98.50 356 ILE A O 1
ATOM 2738 N N . VAL A 1 357 ? -20.906 -9.348 17.593 1.00 98.44 357 VAL A N 1
ATOM 2739 C CA . VAL A 1 357 ? -21.709 -10.503 17.995 1.00 98.44 357 VAL A CA 1
ATOM 2740 C C . VAL A 1 357 ? -23.189 -10.139 17.928 1.00 98.44 357 VAL A C 1
ATOM 2742 O O . VAL A 1 357 ? -23.660 -9.300 18.691 1.00 98.44 357 VAL A O 1
ATOM 2745 N N . THR A 1 358 ? -23.922 -10.766 17.008 1.00 97.75 358 THR A N 1
ATOM 2746 C CA . THR A 1 358 ? -25.365 -10.562 16.791 1.00 97.75 358 THR A CA 1
ATOM 2747 C C . THR A 1 358 ? -25.968 -11.743 16.027 1.00 97.75 358 THR A C 1
ATOM 2749 O O . THR A 1 358 ? -25.295 -12.356 15.194 1.00 97.75 358 THR A O 1
ATOM 2752 N N . GLU A 1 359 ? -27.247 -12.053 16.248 1.00 97.44 359 GLU A N 1
ATOM 2753 C CA . GLU A 1 359 ? -28.016 -12.943 15.362 1.00 97.44 359 GLU A CA 1
ATOM 2754 C C . GLU A 1 359 ? -28.767 -12.178 14.255 1.00 97.44 359 GLU A C 1
ATOM 2756 O O . GLU A 1 359 ? -29.327 -12.789 13.341 1.00 97.44 359 GLU A O 1
ATOM 2761 N N . SER A 1 360 ? -28.760 -10.841 14.290 1.00 97.19 360 SER A N 1
ATOM 2762 C CA . SER A 1 360 ? -29.337 -10.007 13.236 1.00 97.19 360 SER A CA 1
ATOM 2763 C C . SER A 1 360 ? -28.374 -9.883 12.059 1.00 97.19 360 SER A C 1
ATOM 2765 O O . SER A 1 360 ? -27.356 -9.192 12.120 1.00 97.19 360 SER A O 1
ATOM 2767 N N . ARG A 1 361 ? -28.731 -10.519 10.941 1.00 96.06 361 ARG A N 1
ATOM 2768 C CA . ARG A 1 361 ? -27.954 -10.437 9.700 1.00 96.06 361 ARG A CA 1
ATOM 2769 C C . ARG A 1 361 ? -27.825 -9.004 9.176 1.00 96.06 361 ARG A C 1
ATOM 2771 O O . ARG A 1 361 ? -26.754 -8.632 8.717 1.00 96.06 361 ARG A O 1
ATOM 2778 N N . GLU A 1 362 ? -28.890 -8.209 9.258 1.00 96.94 362 GLU A N 1
ATOM 2779 C CA . GLU A 1 362 ? -28.879 -6.812 8.804 1.00 96.94 362 GLU A CA 1
ATOM 2780 C C . GLU A 1 362 ? -27.886 -5.972 9.621 1.00 96.94 362 GLU A C 1
ATOM 2782 O O . GLU A 1 362 ? -27.081 -5.235 9.055 1.00 96.94 362 GLU A O 1
ATOM 2787 N N . THR A 1 363 ? -27.883 -6.144 10.947 1.00 96.50 363 THR A N 1
ATOM 2788 C CA . THR A 1 363 ? -26.942 -5.470 11.854 1.00 96.50 363 THR A CA 1
ATOM 2789 C C . THR A 1 363 ? -25.500 -5.886 11.553 1.00 96.50 363 THR A C 1
ATOM 2791 O O . THR A 1 363 ? -24.619 -5.032 11.478 1.00 96.50 363 THR A O 1
ATOM 2794 N N . ALA A 1 364 ? -25.262 -7.184 11.332 1.00 95.06 364 ALA A N 1
ATOM 2795 C CA . ALA A 1 364 ? -23.941 -7.705 10.993 1.00 95.06 364 ALA A CA 1
ATOM 2796 C C . ALA A 1 364 ? -23.424 -7.167 9.651 1.00 95.06 364 ALA A C 1
ATOM 2798 O O . ALA A 1 364 ? -22.286 -6.715 9.572 1.00 95.06 364 ALA A O 1
ATOM 2799 N N . GLU A 1 365 ? -24.250 -7.183 8.599 1.00 95.69 365 GLU A N 1
ATOM 2800 C CA . GLU A 1 365 ? -23.869 -6.670 7.277 1.00 95.69 365 GLU A CA 1
ATOM 2801 C C . GLU A 1 365 ? -23.589 -5.164 7.318 1.00 95.69 365 GLU A C 1
ATOM 2803 O O . GLU A 1 365 ? -22.620 -4.710 6.712 1.00 95.69 365 GLU A O 1
ATOM 2808 N N . ARG A 1 366 ? -24.377 -4.384 8.068 1.00 97.31 366 ARG A N 1
ATOM 2809 C CA . ARG A 1 366 ? -24.092 -2.958 8.279 1.00 97.31 366 ARG A CA 1
ATOM 2810 C C . ARG A 1 366 ? -22.766 -2.739 8.998 1.00 97.31 366 ARG A C 1
ATOM 2812 O O . ARG A 1 366 ? -21.937 -1.991 8.494 1.00 97.31 366 ARG A O 1
ATOM 2819 N N . PHE A 1 367 ? -22.525 -3.436 10.109 1.00 97.62 367 PHE A N 1
ATOM 2820 C CA . PHE A 1 367 ? -21.251 -3.358 10.831 1.00 97.62 367 PHE A CA 1
ATOM 2821 C C . PHE A 1 367 ? -20.060 -3.692 9.922 1.00 97.62 367 PHE A C 1
ATOM 2823 O O . PHE A 1 367 ? -19.114 -2.919 9.848 1.00 97.62 367 PHE A O 1
ATOM 2830 N N . MET A 1 368 ? -20.138 -4.796 9.170 1.00 92.44 368 MET A N 1
ATOM 2831 C CA . MET A 1 368 ? -19.070 -5.232 8.260 1.00 92.44 368 MET A CA 1
ATOM 2832 C C . MET A 1 368 ? -18.794 -4.260 7.105 1.00 92.44 368 MET A C 1
ATOM 2834 O O . MET A 1 368 ? -17.685 -4.255 6.583 1.00 92.44 368 MET A O 1
ATOM 2838 N N . ASN A 1 369 ? -19.779 -3.457 6.693 1.00 93.56 369 ASN A N 1
ATOM 2839 C CA . ASN A 1 369 ? -19.619 -2.475 5.616 1.00 93.56 369 ASN A CA 1
ATOM 2840 C C . ASN A 1 369 ? -19.200 -1.082 6.114 1.00 93.56 369 ASN A C 1
ATOM 2842 O O . ASN A 1 369 ? -18.632 -0.310 5.344 1.00 93.56 369 ASN A O 1
ATOM 2846 N N . GLU A 1 370 ? -19.546 -0.730 7.354 1.00 96.00 370 GLU A N 1
ATOM 2847 C CA . GLU A 1 370 ? -19.368 0.620 7.905 1.00 96.00 370 GLU A CA 1
ATOM 2848 C C . GLU A 1 370 ? -18.156 0.731 8.855 1.00 96.00 370 GLU A C 1
ATOM 2850 O O . GLU A 1 370 ? -17.638 1.834 9.056 1.00 96.00 370 GLU A O 1
ATOM 2855 N N . VAL A 1 371 ? -17.676 -0.383 9.423 1.00 95.12 371 VAL A N 1
ATOM 2856 C CA . VAL A 1 371 ? -16.413 -0.435 10.181 1.00 95.12 371 VAL A CA 1
ATOM 2857 C C . VAL A 1 371 ? -15.230 -0.513 9.222 1.00 95.12 371 VAL A C 1
ATOM 2859 O O . VAL A 1 371 ? -15.179 -1.346 8.323 1.00 95.12 371 VAL A O 1
ATOM 2862 N N . ASP A 1 372 ? -14.261 0.367 9.432 1.00 91.44 372 ASP A N 1
ATOM 2863 C CA . ASP A 1 372 ? -13.193 0.673 8.486 1.00 91.44 372 ASP A CA 1
ATOM 2864 C C . ASP A 1 372 ? -11.852 0.038 8.897 1.00 91.44 372 ASP A C 1
ATOM 2866 O O . ASP A 1 372 ? -10.821 0.711 8.967 1.00 91.44 372 ASP A O 1
ATOM 2870 N N . SER A 1 373 ? -11.873 -1.264 9.189 1.00 89.25 373 SER A N 1
ATOM 2871 C CA . SER A 1 373 ? -10.726 -2.034 9.698 1.00 89.25 373 SER A CA 1
ATOM 2872 C C . SER A 1 373 ? -10.246 -3.095 8.707 1.00 89.25 373 SER A C 1
ATOM 2874 O O . SER A 1 373 ? -10.994 -3.522 7.828 1.00 89.25 373 SER A O 1
ATOM 2876 N N . ALA A 1 374 ? -8.995 -3.543 8.841 1.00 87.00 374 ALA A N 1
ATOM 2877 C CA . ALA A 1 374 ? -8.407 -4.558 7.964 1.00 87.00 374 ALA A CA 1
ATOM 2878 C C . ALA A 1 374 ? -9.124 -5.916 8.083 1.00 87.00 374 ALA A C 1
ATOM 2880 O O . ALA A 1 374 ? -9.342 -6.600 7.082 1.00 87.00 374 ALA A O 1
ATOM 2881 N N . GLY A 1 375 ? -9.526 -6.298 9.298 1.00 88.62 375 GLY A N 1
ATOM 2882 C CA . GLY A 1 375 ? -10.411 -7.431 9.557 1.00 88.62 375 GLY A CA 1
ATOM 2883 C C . GLY A 1 375 ? -11.713 -6.979 10.210 1.00 88.62 375 GLY A C 1
ATOM 2884 O O . GLY A 1 375 ? -11.682 -6.398 11.291 1.00 88.62 375 GLY A O 1
ATOM 2885 N N . VAL A 1 376 ? -12.858 -7.287 9.594 1.00 94.81 376 VAL A N 1
ATOM 2886 C CA . VAL A 1 376 ? -14.174 -7.093 10.221 1.00 94.81 376 VAL A CA 1
ATOM 2887 C C . VAL A 1 376 ? -14.919 -8.417 10.279 1.00 94.81 376 VAL A C 1
ATOM 2889 O O . VAL A 1 376 ? -15.161 -9.052 9.251 1.00 94.81 376 VAL A O 1
ATOM 2892 N N . PHE A 1 377 ? -15.251 -8.859 11.490 1.00 95.88 377 PHE A N 1
ATOM 2893 C CA . PHE A 1 377 ? -15.782 -10.195 11.743 1.00 95.88 377 PHE A CA 1
ATOM 2894 C C . PHE A 1 377 ? -17.212 -10.175 12.275 1.00 95.88 377 PHE A C 1
ATOM 2896 O O . PHE A 1 377 ? -17.638 -9.249 12.959 1.00 95.88 377 PHE A O 1
ATOM 2903 N N . TRP A 1 378 ? -17.941 -11.257 12.002 1.00 97.69 378 TRP A N 1
ATOM 2904 C CA . TRP A 1 378 ? -19.266 -11.515 12.552 1.00 97.69 378 TRP A CA 1
ATOM 2905 C C . TRP A 1 378 ? -19.255 -12.836 13.319 1.00 97.69 378 TRP A C 1
ATOM 2907 O O . TRP A 1 378 ? -18.949 -13.885 12.752 1.00 97.69 378 TRP A O 1
ATOM 2917 N N . ASN A 1 379 ? -19.600 -12.787 14.608 1.00 97.12 379 ASN A N 1
ATOM 2918 C CA . ASN A 1 379 ? -19.675 -13.942 15.507 1.00 97.12 379 ASN A CA 1
ATOM 2919 C C . ASN A 1 379 ? -18.367 -14.761 15.577 1.00 97.12 379 ASN A C 1
ATOM 2921 O O . ASN A 1 379 ? -18.402 -15.976 15.784 1.00 97.12 379 ASN A O 1
ATOM 2925 N N . ALA A 1 380 ? -17.216 -14.103 15.421 1.00 95.44 380 ALA A N 1
ATOM 2926 C CA . ALA A 1 380 ? -15.898 -14.728 15.474 1.00 95.44 380 ALA A CA 1
ATOM 2927 C C . ALA A 1 380 ? -14.915 -13.892 16.301 1.00 95.44 380 ALA A C 1
ATOM 2929 O O . ALA A 1 380 ? -15.045 -12.674 16.412 1.00 95.44 380 ALA A O 1
ATOM 2930 N N . SER A 1 381 ? -13.935 -14.573 16.891 1.00 96.06 381 SER A N 1
ATOM 2931 C CA . SER A 1 381 ? -12.877 -13.954 17.693 1.00 96.06 381 SER A CA 1
ATOM 2932 C C . SER A 1 381 ? -11.943 -13.092 16.844 1.00 96.06 381 SER A C 1
ATOM 2934 O O . SER A 1 381 ? -11.600 -13.469 15.721 1.00 96.06 381 SER A O 1
ATOM 2936 N N . THR A 1 382 ? -11.469 -11.969 17.387 1.00 93.31 382 THR A N 1
ATOM 2937 C CA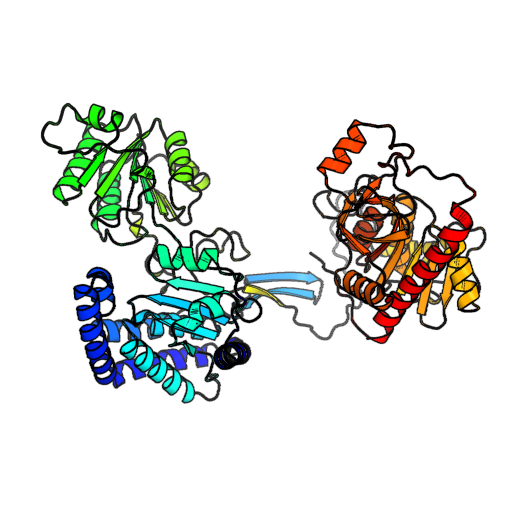 . THR A 1 382 ? -10.473 -11.114 16.712 1.00 93.31 382 THR A CA 1
ATOM 2938 C C . THR A 1 382 ? -9.145 -11.848 16.491 1.00 93.31 382 THR A C 1
ATOM 2940 O O . THR A 1 382 ? -8.431 -11.572 15.526 1.00 93.31 382 THR A O 1
ATOM 2943 N N . ARG A 1 383 ? -8.866 -12.887 17.290 1.00 91.56 383 ARG A N 1
ATOM 2944 C CA . ARG A 1 383 ? -7.685 -13.763 17.177 1.00 91.56 383 ARG A CA 1
ATOM 2945 C C . ARG A 1 383 ? -7.624 -14.561 15.878 1.00 91.56 383 ARG A C 1
ATOM 2947 O O . ARG A 1 383 ? -6.589 -15.154 15.579 1.00 91.56 383 ARG A O 1
ATOM 2954 N N . PHE A 1 384 ? -8.711 -14.622 15.108 1.00 86.88 384 PHE A N 1
ATOM 2955 C CA . PHE A 1 384 ? -8.686 -15.221 13.773 1.00 86.88 384 PHE A CA 1
ATOM 2956 C C . PHE A 1 384 ? -7.909 -14.393 12.748 1.00 86.88 384 PHE A C 1
ATOM 2958 O O . PHE A 1 384 ? -7.555 -14.955 11.717 1.00 86.88 384 PHE A O 1
ATOM 2965 N N . ALA A 1 385 ? -7.621 -13.114 13.020 1.00 84.38 385 ALA A N 1
ATOM 2966 C CA . ALA A 1 385 ? -6.845 -12.247 12.137 1.00 84.38 385 ALA A CA 1
ATOM 2967 C C . ALA A 1 385 ? -5.353 -12.613 12.134 1.00 84.38 385 ALA A C 1
ATOM 2969 O O . ALA A 1 385 ? -4.535 -11.942 12.759 1.00 84.38 385 ALA A O 1
ATOM 2970 N N . ASP A 1 386 ? -5.031 -13.711 11.461 1.00 76.81 386 ASP A N 1
ATOM 2971 C CA . ASP A 1 386 ? -3.706 -14.314 11.340 1.00 76.81 386 ASP A CA 1
ATOM 2972 C C . ASP A 1 386 ? -3.629 -15.028 9.982 1.00 76.81 386 ASP A C 1
ATOM 2974 O O . ASP A 1 386 ? -4.564 -15.740 9.593 1.00 76.81 386 ASP A O 1
ATOM 2978 N N . GLY A 1 387 ? -2.537 -14.841 9.235 1.00 67.50 387 GLY A N 1
ATOM 2979 C CA . GLY A 1 387 ? -2.456 -15.349 7.861 1.00 67.50 387 GLY A CA 1
ATOM 2980 C C . GLY A 1 387 ? -2.494 -16.876 7.764 1.00 67.50 387 GLY A C 1
ATOM 2981 O O . GLY A 1 387 ? -3.046 -17.422 6.805 1.00 67.50 387 GLY A O 1
ATOM 2982 N N . PHE A 1 388 ? -1.993 -17.595 8.775 1.00 65.94 388 PHE A N 1
ATOM 2983 C CA . PHE A 1 388 ? -2.123 -19.051 8.818 1.00 65.94 388 PHE A CA 1
ATOM 2984 C C . PHE A 1 388 ? -3.585 -19.458 9.037 1.00 65.94 388 PHE A C 1
ATOM 2986 O O . PHE A 1 388 ? -4.095 -20.323 8.320 1.00 65.94 388 PHE A O 1
ATOM 2993 N N . ARG A 1 389 ? -4.293 -18.796 9.963 1.00 71.69 389 ARG A N 1
ATOM 2994 C CA . ARG A 1 389 ? -5.726 -19.037 10.225 1.00 71.69 389 ARG A CA 1
ATOM 2995 C C . ARG A 1 389 ? -6.626 -18.668 9.040 1.00 71.69 389 ARG A C 1
ATOM 2997 O O . ARG A 1 389 ? -7.658 -19.310 8.856 1.00 71.69 389 ARG A O 1
ATOM 3004 N N . TYR A 1 390 ? -6.227 -17.705 8.211 1.00 72.88 390 TYR A N 1
ATOM 3005 C CA . TYR A 1 390 ? -6.906 -17.373 6.950 1.00 72.88 390 TYR A CA 1
ATOM 3006 C C . TYR A 1 390 ? -6.662 -18.388 5.823 1.00 72.88 390 TYR A C 1
ATOM 3008 O O . TYR A 1 390 ? -7.325 -18.328 4.789 1.00 72.88 390 TYR A O 1
ATOM 3016 N N . GLY A 1 391 ? -5.740 -19.336 6.012 1.00 65.88 391 GLY A N 1
ATOM 3017 C CA . GLY A 1 391 ? -5.388 -20.327 4.998 1.00 65.88 391 GLY A CA 1
ATOM 3018 C C . GLY A 1 391 ? -4.360 -19.839 3.974 1.00 65.88 391 GLY A C 1
ATOM 3019 O O . GLY A 1 391 ? -4.181 -20.499 2.954 1.00 65.88 391 GLY A O 1
ATOM 3020 N N . LEU A 1 392 ? -3.657 -18.732 4.246 1.00 62.00 392 LEU A N 1
ATOM 3021 C CA . LEU A 1 392 ? -2.553 -18.234 3.407 1.00 62.00 392 LEU A CA 1
ATOM 3022 C C . LEU A 1 392 ? -1.270 -19.065 3.598 1.00 62.00 392 LEU A C 1
ATOM 3024 O O . LEU A 1 392 ? -0.351 -19.018 2.786 1.00 62.00 392 LEU A O 1
ATOM 3028 N N . GLY A 1 393 ? -1.204 -19.847 4.680 1.00 62.97 393 GLY A N 1
ATOM 3029 C CA . GLY A 1 393 ? -0.103 -20.757 5.010 1.00 62.97 393 GLY A CA 1
ATOM 3030 C C . GLY A 1 393 ? 1.136 -20.074 5.595 1.00 62.97 393 GLY A C 1
ATOM 3031 O O . GLY A 1 393 ? 1.857 -20.702 6.366 1.00 62.97 393 GLY A O 1
ATOM 3032 N N . ALA A 1 394 ? 1.360 -18.799 5.292 1.00 63.62 394 ALA A N 1
ATOM 3033 C CA . ALA A 1 394 ? 2.380 -17.964 5.911 1.00 63.62 394 ALA A CA 1
ATOM 3034 C C . ALA A 1 394 ? 1.941 -16.494 5.887 1.00 63.62 394 ALA A C 1
ATOM 3036 O O . ALA A 1 394 ? 1.158 -16.088 5.035 1.00 63.62 394 ALA A O 1
ATOM 3037 N N . GLU A 1 395 ? 2.470 -15.694 6.807 1.00 69.81 395 GLU A N 1
ATOM 3038 C CA . GLU A 1 395 ? 2.278 -14.245 6.822 1.00 69.81 395 GLU A CA 1
ATOM 3039 C C . GLU A 1 395 ? 3.608 -13.522 6.976 1.00 69.81 395 GLU A C 1
ATOM 3041 O O . GLU A 1 395 ? 4.562 -14.042 7.558 1.00 69.81 395 GLU A O 1
ATOM 3046 N N . VAL A 1 396 ? 3.657 -12.297 6.471 1.00 67.88 396 VAL A N 1
ATOM 3047 C CA . VAL A 1 396 ? 4.794 -11.395 6.673 1.00 67.88 396 VAL A CA 1
ATOM 3048 C C . VAL A 1 396 ? 4.509 -10.401 7.787 1.00 67.88 396 VAL A C 1
ATOM 3050 O O . VAL A 1 396 ? 5.417 -9.972 8.496 1.00 67.88 396 VAL A O 1
ATOM 3053 N N . GLY A 1 397 ? 3.241 -10.042 7.957 1.00 68.25 397 GLY A N 1
ATOM 3054 C CA . GLY A 1 397 ? 2.732 -9.064 8.905 1.00 68.25 397 GLY A CA 1
ATOM 3055 C C . GLY A 1 397 ? 1.315 -8.675 8.545 1.00 68.25 397 GLY A C 1
ATOM 3056 O O . GLY A 1 397 ? 0.905 -8.788 7.391 1.00 68.25 397 GLY A O 1
ATOM 3057 N N . VAL A 1 398 ? 0.575 -8.220 9.548 1.00 72.38 398 VAL A N 1
ATOM 3058 C CA . VAL A 1 398 ? -0.720 -7.589 9.326 1.00 72.38 398 VAL A CA 1
ATOM 3059 C C . VAL A 1 398 ? -0.471 -6.137 8.922 1.00 72.38 398 VAL A C 1
ATOM 3061 O O . VAL A 1 398 ? 0.471 -5.497 9.394 1.00 72.38 398 VAL A O 1
ATOM 3064 N N . SER A 1 399 ? -1.284 -5.608 8.013 1.00 79.31 399 SER A N 1
ATOM 3065 C CA . SER A 1 399 ? -1.238 -4.195 7.657 1.00 79.31 399 SER A CA 1
ATOM 3066 C C . SER A 1 399 ? -2.582 -3.548 7.922 1.00 79.31 399 SER A C 1
ATOM 3068 O O . SER A 1 399 ? -3.616 -4.074 7.521 1.00 79.31 399 SER A O 1
ATOM 3070 N N . THR A 1 400 ? -2.546 -2.384 8.563 1.00 76.25 400 THR A N 1
ATOM 3071 C CA . THR A 1 400 ? -3.701 -1.488 8.710 1.00 76.25 400 THR A CA 1
ATOM 3072 C C . THR A 1 400 ? -3.674 -0.352 7.684 1.00 76.25 400 THR A C 1
ATOM 3074 O O . THR A 1 400 ? -4.534 0.530 7.677 1.00 76.25 400 THR A O 1
ATOM 3077 N N . CYS A 1 401 ? -2.687 -0.351 6.780 1.00 68.88 401 CYS A N 1
ATOM 3078 C CA . CYS A 1 401 ? -2.581 0.637 5.718 1.00 68.88 401 CYS A CA 1
ATOM 3079 C C . CYS A 1 401 ? -3.593 0.347 4.606 1.00 68.88 401 CYS A C 1
ATOM 3081 O O . CYS A 1 401 ? -3.659 -0.752 4.067 1.00 68.88 401 CYS A O 1
ATOM 3083 N N . LYS A 1 402 ? -4.319 1.381 4.173 1.00 66.00 402 LYS A N 1
ATOM 3084 C CA . LYS A 1 402 ? -5.321 1.259 3.100 1.00 66.00 402 LYS A CA 1
ATOM 3085 C C . LYS A 1 402 ? -4.744 1.227 1.683 1.00 66.00 402 LYS A C 1
ATOM 3087 O O . LYS A 1 402 ? -5.485 1.038 0.723 1.00 66.00 402 LYS A O 1
ATOM 3092 N N . THR A 1 403 ? -3.443 1.463 1.520 1.00 55.44 403 THR A N 1
ATOM 3093 C CA . THR A 1 403 ? -2.795 1.573 0.206 1.00 55.44 403 THR A CA 1
ATOM 3094 C C . THR A 1 403 ? -1.597 0.628 0.075 1.00 55.44 403 THR A C 1
ATOM 3096 O O . THR A 1 403 ? -0.494 1.043 0.411 1.00 55.44 403 THR A O 1
ATOM 3099 N N . GLN A 1 404 ? -1.821 -0.608 -0.409 1.00 52.09 404 GLN A N 1
ATOM 3100 C CA . GLN A 1 404 ? -1.192 -1.310 -1.565 1.00 52.09 404 GLN A CA 1
ATOM 3101 C C . GLN A 1 404 ? -1.619 -2.811 -1.563 1.00 52.09 404 GLN A C 1
ATOM 3103 O O . GLN A 1 404 ? -1.534 -3.391 -0.484 1.00 52.09 404 GLN A O 1
ATOM 3108 N N . PRO A 1 405 ? -1.990 -3.477 -2.696 1.00 39.41 405 PRO A N 1
ATOM 3109 C CA . PRO A 1 405 ? -2.147 -2.986 -4.075 1.00 39.41 405 PRO A CA 1
ATOM 3110 C C . PRO A 1 405 ? -3.526 -3.215 -4.772 1.00 39.41 405 PRO A C 1
ATOM 3112 O O . PRO A 1 405 ? -4.202 -4.218 -4.615 1.00 39.41 405 PRO A O 1
ATOM 3115 N N . ALA A 1 406 ? -3.849 -2.255 -5.653 1.00 32.97 406 ALA A N 1
ATOM 3116 C CA . ALA A 1 406 ? -4.481 -2.317 -6.990 1.00 32.97 406 ALA A CA 1
ATOM 3117 C C . ALA A 1 406 ? -5.810 -3.058 -7.298 1.00 32.97 406 ALA A C 1
ATOM 3119 O O . ALA A 1 406 ? -6.330 -2.832 -8.394 1.00 32.97 406 ALA A O 1
ATOM 3120 N N . ASP A 1 407 ? -6.390 -3.890 -6.436 1.00 32.09 407 ASP A N 1
ATOM 3121 C CA . ASP A 1 407 ? -7.684 -4.548 -6.698 1.00 32.09 407 ASP A CA 1
ATOM 3122 C C . ASP A 1 407 ? -8.570 -4.588 -5.438 1.00 32.09 407 ASP A C 1
ATOM 3124 O O . ASP A 1 407 ? -8.094 -5.016 -4.386 1.00 32.09 407 ASP A O 1
ATOM 3128 N N . PRO A 1 408 ? -9.861 -4.205 -5.502 1.00 29.89 408 PRO A N 1
ATOM 3129 C CA . PRO A 1 408 ? -10.809 -4.412 -4.408 1.00 29.89 408 PRO A CA 1
ATOM 3130 C C . PRO A 1 408 ? -11.023 -5.878 -3.991 1.00 29.89 408 PRO A C 1
ATOM 3132 O O . PRO A 1 408 ? -11.832 -6.109 -3.100 1.00 29.89 408 PRO A O 1
ATOM 3135 N N . SER A 1 409 ? -10.370 -6.874 -4.602 1.00 32.22 409 SER A N 1
ATOM 3136 C CA . SER A 1 409 ? -10.329 -8.257 -4.097 1.00 32.22 409 SER A CA 1
ATOM 3137 C C . SER A 1 409 ? -9.071 -8.621 -3.291 1.00 32.22 409 SER A C 1
ATOM 3139 O O . SER A 1 409 ? -9.087 -9.655 -2.627 1.00 32.22 409 SER A O 1
ATOM 3141 N N . ASP A 1 410 ? -8.014 -7.798 -3.315 1.00 36.44 410 ASP A N 1
ATOM 3142 C CA . ASP A 1 410 ? -6.701 -8.094 -2.699 1.00 36.44 410 ASP A CA 1
ATOM 3143 C C . ASP A 1 410 ? -6.581 -7.667 -1.221 1.00 36.44 410 ASP A C 1
ATOM 3145 O O . ASP A 1 410 ? -5.598 -7.989 -0.560 1.00 36.44 410 ASP A O 1
ATOM 3149 N N . TRP A 1 411 ? -7.597 -7.008 -0.647 1.00 30.91 411 TRP A N 1
ATOM 3150 C CA . TRP A 1 411 ? -7.599 -6.549 0.759 1.00 30.91 411 TRP A CA 1
ATOM 3151 C C . TRP A 1 411 ? -7.514 -7.672 1.806 1.00 30.91 411 TRP A C 1
ATOM 3153 O O . TRP A 1 411 ? -7.358 -7.392 2.989 1.00 30.91 411 TRP A O 1
ATOM 3163 N N . ARG A 1 412 ? -7.626 -8.940 1.398 1.00 34.69 412 ARG A N 1
ATOM 3164 C CA . ARG A 1 412 ? -7.625 -10.101 2.308 1.00 34.69 412 ARG A CA 1
ATOM 3165 C C . ARG A 1 412 ? -6.236 -10.638 2.637 1.00 34.69 412 ARG A C 1
ATOM 3167 O O . ARG A 1 412 ? -6.117 -11.544 3.459 1.00 34.69 412 ARG A O 1
ATOM 3174 N N . ASN A 1 413 ? -5.200 -10.104 2.003 1.00 35.75 413 ASN A N 1
ATOM 3175 C CA . ASN A 1 413 ? -3.949 -10.819 1.855 1.00 35.75 413 ASN A CA 1
ATOM 3176 C C . ASN A 1 413 ? -2.803 -10.006 2.471 1.00 35.75 413 ASN A C 1
ATOM 3178 O O . ASN A 1 413 ? -2.260 -9.103 1.840 1.00 35.75 413 ASN A O 1
ATOM 3182 N N . GLY A 1 414 ? -2.411 -10.350 3.706 1.00 37.00 414 GLY A N 1
ATOM 3183 C CA . GLY A 1 414 ? -1.161 -9.922 4.369 1.00 37.00 414 GLY A CA 1
ATOM 3184 C C . GLY A 1 414 ? 0.091 -10.514 3.704 1.00 37.00 414 GLY A C 1
ATOM 3185 O O . GLY A 1 414 ? 1.007 -11.021 4.357 1.00 37.00 414 GLY A O 1
ATOM 3186 N N . ASP A 1 415 ? 0.080 -10.502 2.379 1.00 40.31 415 ASP A N 1
ATOM 3187 C CA . ASP A 1 415 ? 0.921 -11.267 1.492 1.00 40.31 415 ASP A CA 1
ATOM 3188 C C . ASP A 1 415 ? 2.024 -10.376 0.920 1.00 40.31 415 ASP A C 1
ATOM 3190 O O . ASP A 1 415 ? 1.772 -9.285 0.411 1.00 40.31 415 ASP A O 1
ATOM 3194 N N . LEU A 1 416 ? 3.259 -10.888 0.882 1.00 39.75 416 LEU A N 1
ATOM 3195 C CA . LEU A 1 416 ? 4.375 -10.297 0.119 1.00 39.75 416 LEU A CA 1
ATOM 3196 C C . LEU A 1 416 ? 4.157 -10.366 -1.409 1.00 39.75 416 LEU A C 1
ATOM 3198 O O . LEU A 1 416 ? 5.109 -10.426 -2.194 1.00 39.75 416 LEU A O 1
ATOM 3202 N N . GLN A 1 417 ? 2.915 -10.517 -1.849 1.00 47.56 417 GLN A N 1
ATOM 3203 C CA . GLN A 1 417 ? 2.612 -11.226 -3.072 1.00 47.56 417 GLN A CA 1
ATOM 3204 C C . GLN A 1 417 ? 1.961 -10.276 -4.055 1.00 47.56 417 GLN A C 1
ATOM 3206 O O . GLN A 1 417 ? 0.804 -10.451 -4.377 1.00 47.56 417 GLN A O 1
ATOM 3211 N N . ILE A 1 418 ? 2.773 -9.381 -4.627 1.00 54.47 418 ILE A N 1
ATOM 3212 C CA . ILE A 1 418 ? 2.736 -9.059 -6.065 1.00 54.47 418 ILE A CA 1
ATOM 3213 C C . ILE A 1 418 ? 2.131 -7.716 -6.488 1.00 54.47 418 ILE A C 1
ATOM 3215 O O . ILE A 1 418 ? 1.043 -7.307 -6.103 1.00 54.47 418 ILE A O 1
ATOM 3219 N N . GLN A 1 419 ? 2.856 -7.059 -7.399 1.00 49.22 419 GLN A N 1
ATOM 3220 C CA . GLN A 1 419 ? 2.350 -5.986 -8.250 1.00 49.22 419 GLN A CA 1
ATOM 3221 C C . GLN A 1 419 ? 1.759 -6.533 -9.557 1.00 49.22 419 GLN A C 1
ATOM 3223 O O . GLN A 1 419 ? 2.288 -7.445 -10.185 1.00 49.22 419 GLN A O 1
ATOM 3228 N N . THR A 1 420 ? 0.673 -5.949 -10.053 1.00 40.69 420 THR A N 1
ATOM 3229 C CA . THR A 1 420 ? 0.091 -6.414 -11.319 1.00 40.69 420 THR A CA 1
ATOM 3230 C C . THR A 1 420 ? 0.649 -5.638 -12.507 1.00 40.69 420 THR A C 1
ATOM 3232 O O . THR A 1 420 ? 0.510 -4.417 -12.569 1.00 40.69 420 THR A O 1
ATOM 3235 N N . LEU A 1 421 ? 1.215 -6.344 -13.482 1.00 41.59 421 LEU A N 1
ATOM 3236 C CA . LEU A 1 421 ? 1.675 -5.805 -14.760 1.00 41.59 421 LEU A CA 1
ATOM 3237 C C . LEU A 1 421 ? 0.737 -6.221 -15.889 1.00 41.59 421 LEU A C 1
ATOM 3239 O O . LEU A 1 421 ? 0.338 -7.377 -15.999 1.00 41.59 421 LEU A O 1
ATOM 3243 N N . TRP A 1 422 ? 0.456 -5.305 -16.806 1.00 39.78 422 TRP A N 1
ATOM 3244 C CA . TRP A 1 422 ? -0.265 -5.635 -18.029 1.00 39.78 422 TRP A CA 1
ATOM 3245 C C . TRP A 1 422 ? 0.710 -6.142 -19.099 1.00 39.78 422 TRP A C 1
ATOM 3247 O O . TRP A 1 422 ? 1.596 -5.410 -19.543 1.00 39.78 422 TRP A O 1
ATOM 3257 N N . LYS A 1 423 ? 0.568 -7.407 -19.512 1.00 42.00 423 LYS A N 1
ATOM 3258 C CA . LYS A 1 423 ? 1.386 -8.058 -20.545 1.00 42.00 423 LYS A CA 1
ATOM 3259 C C . LYS A 1 423 ? 0.603 -8.209 -21.853 1.00 42.00 423 LYS A C 1
ATOM 3261 O O . LYS A 1 423 ? -0.590 -8.510 -21.860 1.00 42.00 423 LYS A O 1
ATOM 3266 N N . ARG A 1 424 ? 1.314 -8.038 -22.973 1.00 42.09 424 ARG A N 1
ATOM 3267 C CA . ARG A 1 424 ? 0.804 -8.190 -24.344 1.00 42.09 424 ARG A CA 1
ATOM 3268 C C . ARG A 1 424 ? 1.725 -9.120 -25.143 1.00 42.09 424 ARG A C 1
ATOM 3270 O O . ARG A 1 424 ? 2.757 -8.660 -25.635 1.00 42.09 424 ARG A O 1
ATOM 3277 N N . PRO A 1 425 ? 1.380 -10.404 -25.306 1.00 39.66 425 PRO A N 1
ATOM 3278 C CA . PRO A 1 425 ? 2.076 -11.284 -26.235 1.00 39.66 425 PRO A CA 1
ATOM 3279 C C . PRO A 1 425 ? 1.779 -10.841 -27.674 1.00 39.66 425 PRO A C 1
ATOM 3281 O O . PRO A 1 425 ? 0.627 -10.812 -28.104 1.00 39.66 425 PRO A O 1
ATOM 3284 N N . GLY A 1 426 ? 2.806 -10.445 -28.424 1.00 39.44 426 GLY A N 1
ATOM 3285 C CA . GLY A 1 426 ? 2.664 -10.101 -29.838 1.00 39.44 426 GLY A CA 1
ATOM 3286 C C . GLY A 1 426 ? 2.791 -11.344 -30.716 1.00 39.44 426 GLY A C 1
ATOM 3287 O O . GLY A 1 426 ? 3.839 -11.973 -30.728 1.00 39.44 426 GLY A O 1
ATOM 3288 N N . SER A 1 427 ? 1.776 -11.668 -31.518 1.00 33.53 427 SER A N 1
ATOM 3289 C CA . SER A 1 427 ? 1.848 -12.729 -32.542 1.00 33.53 427 SER A CA 1
ATOM 3290 C C . SER A 1 427 ? 2.574 -12.291 -33.828 1.00 33.53 427 SER A C 1
ATOM 3292 O O . SER A 1 427 ? 2.406 -12.899 -34.882 1.00 33.53 427 SER A O 1
ATOM 3294 N N . GLY A 1 428 ? 3.334 -11.189 -33.788 1.00 36.38 428 GLY A N 1
ATOM 3295 C CA . GLY A 1 428 ? 3.986 -10.608 -34.969 1.00 36.38 428 GLY A CA 1
ATOM 3296 C C . GLY A 1 428 ? 3.021 -10.051 -36.026 1.00 36.38 428 GLY A C 1
ATOM 3297 O O . GLY A 1 428 ? 3.466 -9.542 -37.052 1.00 36.38 428 GLY A O 1
ATOM 3298 N N . LYS A 1 429 ? 1.703 -10.090 -35.796 1.00 31.67 429 LYS A N 1
ATOM 3299 C CA . LYS A 1 429 ? 0.725 -9.441 -36.668 1.00 31.67 429 LYS A CA 1
ATOM 3300 C C . LYS A 1 429 ? 0.638 -7.955 -36.330 1.00 31.67 429 LYS A C 1
ATOM 3302 O O . LYS A 1 429 ? 0.086 -7.559 -35.305 1.00 31.67 429 LYS A O 1
ATOM 3307 N N . LEU A 1 430 ? 1.171 -7.126 -37.225 1.00 36.03 430 LEU A N 1
ATOM 3308 C CA . LEU A 1 430 ? 0.736 -5.738 -37.369 1.00 36.03 430 LEU A CA 1
ATOM 3309 C C . LEU A 1 430 ? -0.781 -5.749 -37.587 1.00 36.03 430 LEU A C 1
ATOM 3311 O O . LEU A 1 430 ? -1.276 -6.554 -38.376 1.00 36.03 430 LEU A O 1
ATOM 3315 N N . GLN A 1 431 ? -1.512 -4.886 -36.885 1.00 32.53 431 GLN A N 1
ATOM 3316 C CA . GLN A 1 431 ? -2.964 -4.774 -37.008 1.00 32.53 431 GLN A CA 1
ATOM 3317 C C . GLN A 1 431 ? -3.315 -4.297 -38.433 1.00 32.53 431 GLN A C 1
ATOM 3319 O O . GLN A 1 431 ? -3.431 -3.102 -38.704 1.00 32.53 431 GLN A O 1
ATOM 3324 N N . GLN A 1 432 ? -3.446 -5.233 -39.378 1.00 28.67 432 GLN A N 1
ATOM 3325 C CA . GLN A 1 432 ? -4.191 -5.011 -40.611 1.00 28.67 432 GLN A CA 1
ATOM 3326 C C . GLN A 1 432 ? -5.666 -4.950 -40.219 1.00 28.67 432 GLN A C 1
ATOM 3328 O O . GLN A 1 432 ? -6.199 -5.890 -39.637 1.00 28.67 432 GLN A O 1
ATOM 3333 N N . ARG A 1 433 ? -6.294 -3.803 -40.488 1.00 34.75 433 ARG A N 1
ATOM 3334 C CA . ARG A 1 433 ? -7.706 -3.524 -40.202 1.00 34.75 433 ARG A CA 1
ATOM 3335 C C . ARG A 1 433 ? -8.586 -4.666 -40.724 1.00 34.75 433 ARG A C 1
ATOM 3337 O O . ARG A 1 433 ? -8.540 -4.968 -41.915 1.00 34.75 433 ARG A O 1
ATOM 3344 N N . GLY A 1 434 ? -9.358 -5.276 -39.826 1.00 30.14 434 GLY A N 1
ATOM 3345 C CA . GLY A 1 434 ? -10.254 -6.387 -40.131 1.00 30.14 434 GLY A CA 1
ATOM 3346 C C . GLY A 1 434 ? -11.276 -6.039 -41.214 1.00 30.14 434 GLY A C 1
ATOM 3347 O O . GLY A 1 434 ? -11.901 -4.978 -41.186 1.00 30.14 434 GLY A O 1
ATOM 3348 N N . LYS A 1 435 ? -11.411 -6.964 -42.169 1.00 25.03 435 LYS A N 1
ATOM 3349 C CA . LYS A 1 435 ? -12.576 -7.126 -43.039 1.00 25.03 435 LYS A CA 1
ATOM 3350 C C . LYS A 1 435 ? -13.753 -7.636 -42.206 1.00 25.03 435 LYS A C 1
ATOM 3352 O O . LYS A 1 435 ? -13.575 -8.468 -41.325 1.00 25.03 435 LYS A O 1
ATOM 3357 N N . GLU A 1 436 ? -14.935 -7.143 -42.547 1.00 30.36 436 GLU A N 1
ATOM 3358 C CA . GLU A 1 436 ? -16.233 -7.494 -41.975 1.00 30.36 436 GLU A CA 1
ATOM 3359 C C . GLU A 1 436 ? -16.543 -8.995 -42.094 1.00 30.36 436 GLU A C 1
ATOM 3361 O O . GLU A 1 436 ? -16.388 -9.590 -43.162 1.00 30.36 436 GLU A O 1
ATOM 3366 N N . ILE A 1 437 ? -17.056 -9.586 -41.012 1.00 26.09 437 ILE A N 1
ATOM 3367 C CA . ILE A 1 437 ? -17.782 -10.858 -41.053 1.00 26.09 437 ILE A CA 1
ATOM 3368 C C . ILE A 1 437 ? -19.235 -10.553 -40.685 1.00 26.09 437 ILE A C 1
ATOM 3370 O O . ILE A 1 437 ? -19.549 -10.172 -39.559 1.00 26.09 437 ILE A O 1
ATOM 3374 N N . HIS A 1 438 ? -20.118 -10.692 -41.673 1.00 31.98 438 HIS A N 1
ATOM 3375 C CA . HIS A 1 438 ? -21.562 -10.566 -41.525 1.00 31.98 438 HIS A CA 1
ATOM 3376 C C . HIS A 1 438 ? -22.125 -11.716 -40.678 1.00 31.98 438 HIS A C 1
ATOM 3378 O O . HIS A 1 438 ? -22.061 -12.875 -41.084 1.00 31.98 438 HIS A O 1
ATOM 3384 N N . ALA A 1 439 ? -22.760 -11.386 -39.552 1.00 25.94 439 ALA A N 1
ATOM 3385 C CA . ALA A 1 439 ? -23.723 -12.255 -38.885 1.00 25.94 439 ALA A CA 1
ATOM 3386 C C . ALA A 1 439 ? -25.122 -11.641 -39.032 1.00 25.94 439 ALA A C 1
ATOM 3388 O O . ALA A 1 439 ? -25.393 -10.530 -38.581 1.00 25.94 439 ALA A O 1
ATOM 3389 N N . SER A 1 440 ? -25.997 -12.361 -39.726 1.00 31.20 440 SER A N 1
ATOM 3390 C CA . SER A 1 440 ? -27.387 -12.002 -39.987 1.00 31.20 440 SER A CA 1
ATOM 3391 C C . SER A 1 440 ? -28.293 -12.356 -38.805 1.00 31.20 440 SER A C 1
ATOM 3393 O O . SER A 1 440 ? -28.450 -13.537 -38.502 1.00 31.20 440 SER A O 1
ATOM 3395 N N . ALA A 1 441 ? -28.968 -11.365 -38.220 1.00 24.88 441 ALA A N 1
ATOM 3396 C CA . ALA A 1 441 ? -30.287 -11.527 -37.598 1.00 24.88 441 ALA A CA 1
ATOM 3397 C C . ALA A 1 441 ? -31.012 -10.162 -37.534 1.00 24.88 441 ALA A C 1
ATOM 3399 O O . ALA A 1 441 ? -30.366 -9.154 -37.244 1.00 24.88 441 ALA A O 1
ATOM 3400 N N . PRO A 1 442 ? -32.323 -10.087 -37.839 1.00 32.12 442 PRO A N 1
ATOM 3401 C CA . PRO A 1 442 ? -33.028 -8.822 -38.026 1.00 32.12 442 PRO A CA 1
ATOM 3402 C C . PRO A 1 442 ? -33.699 -8.332 -36.735 1.00 32.12 442 PRO A C 1
ATOM 3404 O O . PRO A 1 442 ? -34.247 -9.130 -35.978 1.00 32.12 442 PRO A O 1
ATOM 3407 N N . GLY A 1 443 ? -33.759 -7.009 -36.539 1.00 29.30 443 GLY A N 1
ATOM 3408 C CA . GLY A 1 443 ? -34.737 -6.414 -35.622 1.00 29.30 443 GLY A CA 1
ATOM 3409 C C . GLY A 1 443 ? -34.365 -5.069 -34.997 1.00 29.30 443 GLY A C 1
ATOM 3410 O O . GLY A 1 443 ? -33.932 -5.027 -33.856 1.00 29.30 443 GLY A O 1
ATOM 3411 N N . ASN A 1 444 ? -34.691 -3.988 -35.714 1.00 27.00 444 ASN A N 1
ATOM 3412 C CA . ASN A 1 444 ? -35.033 -2.643 -35.216 1.00 27.00 444 ASN A CA 1
ATOM 3413 C C . ASN A 1 444 ? -33.917 -1.659 -34.784 1.00 27.00 444 ASN A C 1
ATOM 3415 O O . ASN A 1 444 ? -33.556 -1.535 -33.620 1.00 27.00 444 ASN A O 1
ATOM 3419 N N . LEU A 1 445 ? -33.506 -0.845 -35.771 1.00 38.16 445 LEU A N 1
ATOM 3420 C CA . LEU A 1 445 ? -33.328 0.622 -35.735 1.00 38.16 445 LEU A CA 1
ATOM 3421 C C . LEU A 1 445 ? -32.873 1.276 -34.411 1.00 38.16 445 LEU A C 1
ATOM 3423 O O . LEU A 1 445 ? -33.700 1.782 -33.653 1.00 38.16 445 LEU A O 1
ATOM 3427 N N . LYS A 1 446 ? -31.553 1.459 -34.252 1.00 27.23 446 LYS A N 1
ATOM 3428 C CA . LYS A 1 446 ? -30.959 2.687 -33.682 1.00 27.23 446 LYS A CA 1
ATOM 3429 C C . LYS A 1 446 ? -29.657 3.038 -34.414 1.00 27.23 446 LYS A C 1
ATOM 3431 O O . LYS A 1 446 ? -28.749 2.218 -34.503 1.00 27.23 446 LYS A O 1
ATOM 3436 N N . ASN A 1 447 ? -29.605 4.264 -34.941 1.00 31.89 447 ASN A N 1
ATOM 3437 C CA . ASN A 1 447 ? -28.465 4.894 -35.616 1.00 31.89 447 ASN A CA 1
ATOM 3438 C C . ASN A 1 447 ? -27.122 4.566 -34.945 1.00 31.89 447 ASN A C 1
ATOM 3440 O O . ASN A 1 447 ? -26.858 5.029 -33.839 1.00 31.89 447 ASN A O 1
ATOM 3444 N N . THR A 1 448 ? -26.254 3.832 -35.636 1.00 29.09 448 THR A N 1
ATOM 3445 C CA . THR A 1 448 ? -24.839 3.677 -35.274 1.00 29.09 448 THR A CA 1
ATOM 3446 C C . THR A 1 448 ? -24.008 3.994 -36.513 1.00 29.09 448 THR A C 1
ATOM 3448 O O . THR A 1 448 ? -24.057 3.285 -37.514 1.00 29.09 448 THR A O 1
ATOM 3451 N N . PHE A 1 449 ? -23.315 5.133 -36.479 1.00 31.88 449 PHE A N 1
ATOM 3452 C CA . PHE A 1 449 ? -22.407 5.575 -37.536 1.00 31.88 449 PHE A CA 1
ATOM 3453 C C . PHE A 1 449 ? -21.196 4.627 -37.620 1.00 31.88 449 PHE A C 1
ATOM 3455 O O . PHE A 1 449 ? -20.590 4.297 -36.603 1.00 31.88 449 PHE A O 1
ATOM 3462 N N . CYS A 1 450 ? -20.840 4.194 -38.833 1.00 29.02 450 CYS A N 1
ATOM 3463 C CA . CYS A 1 450 ? -19.703 3.305 -39.090 1.00 29.02 450 CYS A CA 1
ATOM 3464 C C . CYS A 1 450 ? -18.349 4.007 -38.823 1.00 29.02 450 CYS A C 1
ATOM 3466 O O . CYS A 1 450 ? -18.134 5.100 -39.350 1.00 29.02 450 CYS A O 1
ATOM 3468 N N . PRO A 1 451 ? -17.373 3.373 -38.139 1.00 40.47 451 PRO A N 1
ATOM 3469 C CA . PRO A 1 451 ? -16.001 3.891 -37.974 1.00 40.47 451 PRO A CA 1
ATOM 3470 C C . PRO A 1 451 ? -15.239 4.106 -39.294 1.00 40.47 451 PRO A C 1
ATOM 3472 O O . PRO A 1 451 ? -14.242 4.828 -39.341 1.00 40.47 451 PRO A O 1
ATOM 3475 N N . CYS A 1 452 ? -15.698 3.469 -40.374 1.00 39.91 452 CYS A N 1
ATOM 3476 C CA . CYS A 1 452 ? -15.189 3.657 -41.725 1.00 39.91 452 CYS A CA 1
ATOM 3477 C C . CYS A 1 452 ? -15.437 5.086 -42.250 1.00 39.91 452 CYS A C 1
ATOM 3479 O O . CYS A 1 452 ? -14.540 5.684 -42.836 1.00 39.91 452 CYS A O 1
ATOM 3481 N N . PHE A 1 453 ? -16.585 5.687 -41.913 1.00 43.56 453 PHE A N 1
ATOM 3482 C CA . PHE A 1 453 ? -16.968 7.033 -42.354 1.00 43.56 453 PHE A CA 1
ATOM 3483 C C . PHE A 1 453 ? -16.116 8.147 -41.728 1.00 43.56 453 PHE A C 1
ATOM 3485 O O . PHE A 1 453 ? -15.772 9.107 -42.409 1.00 43.56 453 PHE A O 1
ATOM 3492 N N . GLN A 1 454 ? -15.736 8.033 -40.450 1.00 50.72 454 GLN A N 1
ATOM 3493 C CA . GLN A 1 454 ? -14.979 9.083 -39.752 1.00 50.72 454 GLN A CA 1
ATOM 3494 C C . GLN A 1 454 ? -13.593 9.316 -40.375 1.00 50.72 454 GLN A C 1
ATOM 3496 O O . GLN A 1 454 ? -13.149 10.456 -40.484 1.00 50.72 454 GLN A O 1
ATOM 3501 N N . LYS A 1 455 ? -12.918 8.247 -40.820 1.00 62.00 455 LYS A N 1
ATOM 3502 C CA . LYS A 1 455 ? -11.587 8.341 -41.443 1.00 62.00 455 LYS A CA 1
ATOM 3503 C C . LYS A 1 455 ? -11.633 8.925 -42.846 1.00 62.00 455 LYS A C 1
ATOM 3505 O O . LYS A 1 455 ? -10.695 9.613 -43.231 1.00 62.00 455 LYS A O 1
ATOM 3510 N N . ASP A 1 456 ? -12.694 8.655 -43.593 1.00 70.06 456 ASP A N 1
ATOM 3511 C CA . ASP A 1 456 ? -12.866 9.222 -44.929 1.00 70.06 456 ASP A CA 1
ATOM 3512 C C . ASP A 1 456 ? -13.234 10.712 -44.839 1.00 70.06 456 ASP A C 1
ATOM 3514 O O . ASP A 1 456 ? -12.695 11.521 -45.591 1.00 70.06 456 ASP A O 1
ATOM 3518 N N . ILE A 1 457 ? -14.034 11.097 -43.836 1.00 74.44 457 ILE A N 1
ATOM 3519 C CA . ILE A 1 457 ? -14.379 12.496 -43.541 1.00 74.44 457 ILE A CA 1
ATOM 3520 C C . ILE A 1 457 ? -13.144 13.308 -43.139 1.00 74.44 457 ILE A C 1
ATOM 3522 O O . ILE A 1 457 ? -12.900 14.366 -43.710 1.00 74.44 457 ILE A O 1
ATOM 3526 N N . THR A 1 458 ? -12.332 12.840 -42.184 1.00 79.69 458 THR A N 1
ATOM 3527 C CA . THR A 1 458 ? -11.158 13.616 -41.744 1.00 79.69 458 THR A CA 1
ATOM 3528 C C . THR A 1 458 ? -10.075 13.692 -42.818 1.00 79.69 458 THR A C 1
ATOM 3530 O O . THR A 1 458 ? -9.382 14.706 -42.906 1.00 79.69 458 THR A O 1
ATOM 3533 N N . ARG A 1 459 ? -9.957 12.669 -43.678 1.00 84.50 459 ARG A N 1
ATOM 3534 C CA . ARG A 1 459 ? -9.064 12.691 -44.848 1.00 84.50 459 ARG A CA 1
ATOM 3535 C C . ARG A 1 459 ? -9.501 13.696 -45.911 1.00 84.50 459 ARG A C 1
ATOM 3537 O O . ARG A 1 459 ? -8.646 14.361 -46.478 1.00 84.50 459 ARG A O 1
ATOM 3544 N N . ASP A 1 460 ? -10.799 13.829 -46.156 1.00 86.25 460 ASP A N 1
ATOM 3545 C CA . ASP A 1 460 ? -11.332 14.840 -47.077 1.00 86.25 460 ASP A CA 1
ATOM 3546 C C . ASP A 1 460 ? -11.240 16.259 -46.483 1.00 86.25 460 ASP A C 1
ATOM 3548 O O . ASP A 1 460 ? -10.893 17.228 -47.159 1.00 86.25 460 ASP A O 1
ATOM 3552 N N . TRP A 1 461 ? -11.514 16.398 -45.183 1.00 89.44 461 TRP A N 1
ATOM 3553 C CA . TRP A 1 461 ? -11.643 17.708 -44.550 1.00 89.44 461 TRP A CA 1
ATOM 3554 C C . TRP A 1 461 ? -10.304 18.329 -44.152 1.00 89.44 461 TRP A C 1
ATOM 3556 O O . TRP A 1 461 ? -10.180 19.550 -44.224 1.00 89.44 461 TRP A O 1
ATOM 3566 N N . LEU A 1 462 ? -9.286 17.548 -43.767 1.00 92.12 462 LEU A N 1
ATOM 3567 C CA . LEU A 1 462 ? -7.995 18.117 -43.360 1.00 92.12 462 LEU A CA 1
ATOM 3568 C C . LEU A 1 462 ? -7.376 18.995 -44.474 1.00 92.12 462 LEU A C 1
ATOM 3570 O O . LEU A 1 462 ? -7.093 20.162 -44.181 1.00 92.12 462 LEU A O 1
ATOM 3574 N N . PRO A 1 463 ? -7.259 18.546 -45.743 1.00 92.69 463 PRO A N 1
ATOM 3575 C CA . PRO A 1 463 ? -6.790 19.402 -46.836 1.00 92.69 463 PRO A CA 1
ATOM 3576 C C . PRO A 1 463 ? -7.710 20.589 -47.115 1.00 92.69 463 PRO A C 1
ATOM 3578 O O . PRO A 1 463 ? -7.237 21.689 -47.386 1.00 92.69 463 PRO A O 1
ATOM 3581 N N . ARG A 1 464 ? -9.029 20.417 -46.977 1.00 90.81 464 ARG A N 1
ATOM 3582 C CA . ARG A 1 464 ? -10.000 21.501 -47.184 1.00 90.81 464 ARG A CA 1
ATOM 3583 C C . ARG A 1 464 ? -9.847 22.645 -46.177 1.00 90.81 464 ARG A C 1
ATOM 3585 O O . ARG A 1 464 ? -10.028 23.803 -46.545 1.00 90.81 464 ARG A O 1
ATOM 3592 N N . TYR A 1 465 ? -9.549 22.334 -44.918 1.00 90.50 465 TYR A N 1
ATOM 3593 C CA . TYR A 1 465 ? -9.374 23.340 -43.866 1.00 90.50 465 TYR A CA 1
ATOM 3594 C C . TYR A 1 465 ? -7.990 23.992 -43.897 1.00 90.50 465 TYR A C 1
ATOM 3596 O O . TYR A 1 465 ? -7.873 25.159 -43.527 1.00 90.50 465 TYR A O 1
ATOM 3604 N N . THR A 1 466 ? -6.967 23.248 -44.327 1.00 93.25 466 THR A N 1
ATOM 3605 C CA . THR A 1 466 ? -5.555 23.652 -44.204 1.00 93.25 466 THR A CA 1
ATOM 3606 C C . THR A 1 466 ? -4.883 24.068 -45.512 1.00 93.25 466 THR A C 1
ATOM 3608 O O . THR A 1 466 ? -3.815 24.679 -45.494 1.00 93.25 466 THR A O 1
ATOM 3611 N N . GLY A 1 467 ? -5.477 23.709 -46.653 1.00 90.31 467 GLY A N 1
ATOM 3612 C CA . GLY A 1 467 ? -4.879 23.853 -47.980 1.00 90.31 467 GLY A CA 1
ATOM 3613 C C . GLY A 1 467 ? -3.678 22.936 -48.243 1.00 90.31 467 GLY A C 1
ATOM 3614 O O . GLY A 1 467 ? -2.982 23.155 -49.233 1.00 90.31 467 GLY A O 1
ATOM 3615 N N . THR A 1 468 ? -3.423 21.953 -47.372 1.00 92.56 468 THR A N 1
ATOM 3616 C CA . THR A 1 468 ? -2.251 21.067 -47.422 1.00 92.56 468 THR A CA 1
ATOM 3617 C C . THR A 1 468 ? -2.693 19.620 -47.541 1.00 92.56 468 THR A C 1
ATOM 3619 O O . THR A 1 468 ? -3.542 19.151 -46.783 1.00 92.56 468 THR A O 1
ATOM 3622 N N . GLU A 1 469 ? -2.113 18.896 -48.492 1.00 93.25 469 GLU A N 1
ATOM 3623 C CA . GLU A 1 469 ? -2.409 17.477 -48.671 1.00 93.25 469 GLU A CA 1
ATOM 3624 C C . GLU A 1 469 ? -1.894 16.658 -47.484 1.00 93.25 469 GLU A C 1
ATOM 3626 O O . GLU A 1 469 ? -0.856 16.959 -46.899 1.00 93.25 469 GLU A O 1
ATOM 3631 N N . ILE A 1 470 ? -2.587 15.572 -47.133 1.00 90.25 470 ILE A N 1
ATOM 3632 C CA . ILE A 1 470 ? -2.276 14.786 -45.922 1.00 90.25 470 ILE A CA 1
ATOM 3633 C C . ILE A 1 470 ? -0.812 14.315 -45.907 1.00 90.25 470 ILE A C 1
ATOM 3635 O O . ILE A 1 470 ? -0.166 14.329 -44.862 1.00 90.25 470 ILE A O 1
ATOM 3639 N N . GLY A 1 471 ? -0.285 13.908 -47.065 1.00 88.69 471 GLY A N 1
ATOM 3640 C CA . GLY A 1 471 ? 1.096 13.440 -47.207 1.00 88.69 471 GLY A CA 1
ATOM 3641 C C . GLY A 1 471 ? 2.156 14.537 -47.069 1.00 88.69 471 GLY A C 1
ATOM 3642 O O . GLY A 1 471 ? 3.317 14.214 -46.846 1.00 88.69 471 GLY A O 1
ATOM 3643 N N . GLU A 1 472 ? 1.768 15.810 -47.172 1.00 91.62 472 GLU A N 1
ATOM 3644 C CA . GLU A 1 472 ? 2.670 16.953 -47.004 1.00 91.62 472 GLU A CA 1
ATOM 3645 C C . GLU A 1 472 ? 2.843 17.344 -45.529 1.00 91.62 472 GLU A C 1
ATOM 3647 O O . GLU A 1 472 ? 3.776 18.071 -45.202 1.00 91.62 472 GLU A O 1
ATOM 3652 N N . PHE A 1 473 ? 2.002 16.842 -44.616 1.00 94.94 473 PHE A N 1
ATOM 3653 C CA . PHE A 1 473 ? 2.187 17.075 -43.185 1.00 94.94 473 PHE A CA 1
ATOM 3654 C C . PHE A 1 473 ? 3.369 16.282 -42.627 1.00 94.94 473 PHE A C 1
ATOM 3656 O O . PHE A 1 473 ? 3.523 15.077 -42.854 1.00 94.94 473 PHE A O 1
ATOM 3663 N N . GLY A 1 474 ? 4.141 16.961 -41.789 1.00 91.69 474 GLY A N 1
ATOM 3664 C CA . GLY A 1 474 ? 5.182 16.381 -40.958 1.00 91.69 474 GLY A CA 1
ATOM 3665 C C . GLY A 1 474 ? 4.646 15.419 -39.895 1.00 91.69 474 GLY A C 1
ATOM 3666 O O . GLY A 1 474 ? 3.449 15.372 -39.606 1.00 91.69 474 GLY A O 1
ATOM 3667 N N . ASP A 1 475 ? 5.548 14.648 -39.292 1.00 90.31 475 ASP A N 1
ATOM 3668 C CA . ASP A 1 475 ? 5.201 13.747 -38.187 1.00 90.31 475 ASP A CA 1
ATOM 3669 C C . ASP A 1 475 ? 4.982 14.493 -36.870 1.00 90.31 475 ASP A C 1
ATOM 3671 O O . ASP A 1 475 ? 4.311 13.984 -35.972 1.00 90.31 475 ASP A O 1
ATOM 3675 N N . TYR A 1 476 ? 5.546 15.691 -36.753 1.00 93.94 476 TYR A N 1
ATOM 3676 C CA . TYR A 1 476 ? 5.417 16.552 -35.591 1.00 93.94 476 TYR A CA 1
ATOM 3677 C C . TYR A 1 476 ? 4.719 17.845 -35.981 1.00 93.94 476 TYR A C 1
ATOM 3679 O O . TYR A 1 476 ? 4.983 18.415 -37.044 1.00 93.94 476 TYR A O 1
ATOM 3687 N N . ILE A 1 477 ? 3.824 18.305 -35.111 1.00 97.50 477 ILE A N 1
ATOM 3688 C CA . ILE A 1 477 ? 2.980 19.468 -35.367 1.00 97.50 477 ILE A CA 1
ATOM 3689 C C . ILE A 1 477 ? 3.174 20.513 -34.267 1.00 97.50 477 ILE A C 1
ATOM 3691 O O . ILE A 1 477 ? 3.089 20.209 -33.077 1.00 97.50 477 ILE A O 1
ATOM 3695 N N . LEU A 1 478 ? 3.371 21.762 -34.673 1.00 97.94 478 LEU A N 1
ATOM 3696 C CA . LEU A 1 478 ? 3.193 22.940 -33.837 1.00 97.94 478 LEU A CA 1
ATOM 3697 C C . LEU A 1 478 ? 1.807 23.522 -34.101 1.00 97.94 478 LEU A C 1
ATOM 3699 O O . LEU A 1 478 ? 1.471 23.838 -35.239 1.00 97.94 478 LEU A O 1
ATOM 3703 N N . LEU A 1 479 ? 1.008 23.688 -33.054 1.00 98.06 479 LEU A N 1
ATOM 3704 C CA . LEU A 1 479 ? -0.251 24.423 -33.130 1.00 98.06 479 LEU A CA 1
ATOM 3705 C C . LEU A 1 479 ? -0.063 25.833 -32.590 1.00 98.06 479 LEU A C 1
ATOM 3707 O O . LEU A 1 479 ? 0.633 26.044 -31.600 1.00 98.06 479 LEU A O 1
ATOM 3711 N N . THR A 1 480 ? -0.731 26.797 -33.202 1.00 95.75 480 THR A N 1
ATOM 3712 C CA . THR A 1 480 ? -0.781 28.175 -32.718 1.00 95.75 480 THR A CA 1
ATOM 3713 C C . THR A 1 480 ? -2.117 28.814 -33.085 1.00 95.75 480 THR A C 1
ATOM 3715 O O . THR A 1 480 ? -2.839 28.318 -33.945 1.00 95.75 480 THR A O 1
ATOM 3718 N N . ASN A 1 481 ? -2.448 29.915 -32.424 1.00 90.62 481 ASN A N 1
ATOM 3719 C CA . ASN A 1 481 ? -3.592 30.769 -32.740 1.00 90.62 481 ASN A CA 1
ATOM 3720 C C . ASN A 1 481 ? -3.144 32.183 -33.162 1.00 90.62 481 ASN A C 1
ATOM 3722 O O . ASN A 1 481 ? -3.911 33.141 -33.056 1.00 90.62 481 ASN A O 1
ATOM 3726 N N . PHE A 1 482 ? -1.887 32.323 -33.608 1.00 88.25 482 PHE A N 1
ATOM 3727 C CA . PHE A 1 482 ? -1.294 33.590 -34.032 1.00 88.25 482 PHE A CA 1
ATOM 3728 C C . PHE A 1 482 ? -0.729 33.505 -35.455 1.00 88.25 482 PHE A C 1
ATOM 3730 O O . PHE A 1 482 ? 0.240 32.786 -35.705 1.00 88.25 482 PHE A O 1
ATOM 3737 N N . ASP A 1 483 ? -1.265 34.324 -36.361 1.00 82.50 483 ASP A N 1
ATOM 3738 C CA . ASP A 1 483 ? -0.869 34.354 -37.779 1.00 82.50 483 ASP A CA 1
ATOM 3739 C C . ASP A 1 483 ? 0.642 34.567 -37.966 1.00 82.50 483 ASP A C 1
ATOM 3741 O O . ASP A 1 483 ? 1.292 33.918 -38.785 1.00 82.50 483 ASP A O 1
ATOM 3745 N N . ASN A 1 484 ? 1.241 35.432 -37.141 1.00 88.38 484 ASN A N 1
ATOM 3746 C CA . ASN A 1 484 ? 2.650 35.792 -37.264 1.00 88.38 484 ASN A CA 1
ATOM 3747 C C . ASN A 1 484 ? 3.627 34.640 -36.963 1.00 88.38 484 ASN A C 1
ATOM 3749 O O . ASN A 1 484 ? 4.786 34.735 -37.362 1.00 88.38 484 ASN A O 1
ATOM 3753 N N . TYR A 1 485 ? 3.201 33.571 -36.279 1.00 93.31 485 TYR A N 1
ATOM 3754 C CA . TYR A 1 485 ? 4.055 32.401 -36.025 1.00 93.31 485 TYR A CA 1
ATOM 3755 C C . TYR A 1 485 ? 4.254 31.586 -37.307 1.00 93.31 485 TYR A C 1
ATOM 3757 O O . TYR A 1 485 ? 5.371 31.152 -37.580 1.00 93.31 485 TYR A O 1
ATOM 3765 N N . VAL A 1 486 ? 3.205 31.430 -38.123 1.00 93.94 486 VAL A N 1
ATOM 3766 C CA . VAL A 1 486 ? 3.285 30.706 -39.403 1.00 93.94 486 VAL A CA 1
ATOM 3767 C C . VAL A 1 486 ? 4.146 31.479 -40.398 1.00 93.94 486 VAL A C 1
ATOM 3769 O O . VAL A 1 486 ? 5.016 30.884 -41.028 1.00 93.94 486 VAL A O 1
ATOM 3772 N N . THR A 1 487 ? 3.989 32.807 -40.472 1.00 93.88 487 THR A N 1
ATOM 3773 C CA . THR A 1 487 ? 4.843 33.662 -41.315 1.00 93.88 487 THR A CA 1
ATOM 3774 C C . THR A 1 487 ? 6.316 33.553 -40.929 1.00 93.88 487 THR A C 1
ATOM 3776 O O . THR A 1 487 ? 7.155 33.302 -41.785 1.00 93.88 487 THR A O 1
ATOM 3779 N N . LYS A 1 488 ? 6.641 33.650 -39.635 1.00 94.06 488 LYS A N 1
ATOM 3780 C CA . LYS A 1 488 ? 8.028 33.541 -39.155 1.00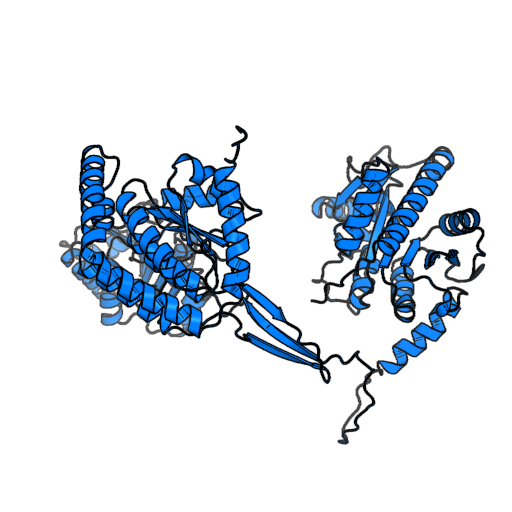 94.06 488 LYS A CA 1
ATOM 3781 C C . LYS A 1 488 ? 8.631 32.155 -39.374 1.00 94.06 488 LYS A C 1
ATOM 3783 O O . LYS A 1 488 ? 9.814 32.043 -39.679 1.00 94.06 488 LYS A O 1
ATOM 3788 N N . PHE A 1 489 ? 7.833 31.099 -39.224 1.00 95.81 489 PHE A N 1
ATOM 3789 C CA . PHE A 1 489 ? 8.266 29.737 -39.527 1.00 95.81 489 PHE A CA 1
ATOM 3790 C C . PHE A 1 489 ? 8.561 29.570 -41.026 1.00 95.81 489 PHE A C 1
ATOM 3792 O O . PHE A 1 489 ? 9.591 29.007 -41.388 1.00 95.81 489 PHE A O 1
ATOM 3799 N N . SER A 1 490 ? 7.690 30.103 -41.888 1.00 95.50 490 SER A N 1
ATOM 3800 C CA . SER A 1 490 ? 7.867 30.117 -43.345 1.00 95.50 490 SER A CA 1
ATOM 3801 C C . SER A 1 490 ? 9.132 30.868 -43.764 1.00 95.50 490 SER A C 1
ATOM 3803 O O . SER A 1 490 ? 9.942 30.308 -44.499 1.00 95.50 490 SER A O 1
ATOM 3805 N N . GLU A 1 491 ? 9.354 32.077 -43.237 1.00 94.94 491 GLU A N 1
ATOM 3806 C CA . GLU A 1 491 ? 10.562 32.876 -43.491 1.00 94.94 491 GLU A CA 1
ATOM 3807 C C . GLU A 1 491 ? 11.836 32.147 -43.052 1.00 94.94 491 GLU A C 1
ATOM 3809 O O . GLU A 1 491 ? 12.831 32.148 -43.768 1.00 94.94 491 GLU A O 1
ATOM 3814 N N . ARG A 1 492 ? 11.802 31.494 -41.885 1.00 93.88 492 ARG A N 1
ATOM 3815 C CA . ARG A 1 492 ? 12.955 30.779 -41.329 1.00 93.88 492 ARG A CA 1
ATOM 3816 C C . ARG A 1 492 ? 13.382 29.585 -42.180 1.00 93.88 492 ARG A C 1
ATOM 3818 O O . ARG A 1 492 ? 14.576 29.347 -42.331 1.00 93.88 492 ARG A O 1
ATOM 3825 N N . PHE A 1 493 ? 12.419 28.795 -42.649 1.00 94.94 493 PHE A N 1
ATOM 3826 C CA . PHE A 1 493 ? 12.690 27.561 -43.392 1.00 94.94 493 PHE A CA 1
ATOM 3827 C C . PHE A 1 493 ? 12.605 27.737 -44.912 1.00 94.94 493 PHE A C 1
ATOM 3829 O O . PHE A 1 493 ? 12.820 26.768 -45.636 1.00 94.94 493 PHE A O 1
ATOM 3836 N N . GLU A 1 494 ? 12.293 28.946 -45.387 1.00 95.62 494 GLU A N 1
ATOM 3837 C CA . GLU A 1 494 ? 12.084 29.280 -46.801 1.00 95.62 494 GLU A CA 1
ATOM 3838 C C . GLU A 1 494 ? 11.049 28.360 -47.479 1.00 95.62 494 GLU A C 1
ATOM 3840 O O . GLU A 1 494 ? 11.232 27.890 -48.604 1.00 95.62 494 GLU A O 1
ATOM 3845 N N . MET A 1 495 ? 9.944 28.081 -46.776 1.00 96.12 495 MET A N 1
ATOM 3846 C CA . MET A 1 495 ? 8.873 27.185 -47.235 1.00 96.12 495 MET A CA 1
ATOM 3847 C C . MET A 1 495 ? 7.556 27.941 -47.439 1.00 96.12 495 MET A C 1
ATOM 3849 O O . MET A 1 495 ? 7.258 28.852 -46.668 1.00 96.12 495 MET A O 1
ATOM 3853 N N . PRO A 1 496 ? 6.743 27.590 -48.452 1.00 94.56 496 PRO A N 1
ATOM 3854 C CA . PRO A 1 496 ? 5.506 28.305 -48.742 1.00 94.56 496 PRO A CA 1
ATOM 3855 C C . PRO A 1 496 ? 4.439 28.064 -47.669 1.00 94.56 496 PRO A C 1
ATOM 3857 O O . PRO A 1 496 ? 4.252 26.938 -47.202 1.00 94.56 496 PRO A O 1
ATOM 3860 N N . ILE A 1 497 ? 3.687 29.115 -47.341 1.00 96.06 497 ILE A N 1
ATOM 3861 C CA . ILE A 1 497 ? 2.465 28.996 -46.544 1.00 96.06 497 ILE A CA 1
ATOM 3862 C C . ILE A 1 497 ? 1.358 28.430 -47.437 1.00 96.06 497 ILE A C 1
ATOM 3864 O O . ILE A 1 497 ? 1.154 28.862 -48.573 1.00 96.06 497 ILE A O 1
ATOM 3868 N N . ARG A 1 498 ? 0.632 27.445 -46.918 1.00 94.69 498 ARG A N 1
ATOM 3869 C CA . ARG A 1 498 ? -0.544 26.834 -47.538 1.00 94.69 498 ARG A CA 1
ATOM 3870 C C . ARG A 1 498 ? -1.808 27.261 -46.795 1.00 94.69 498 ARG A C 1
ATOM 3872 O O . ARG A 1 498 ? -1.759 27.601 -45.611 1.00 94.69 498 ARG A O 1
ATOM 3879 N N . GLY A 1 499 ? -2.938 27.253 -47.499 1.00 89.56 499 GLY A N 1
ATOM 3880 C CA . GLY A 1 499 ? -4.229 27.645 -46.925 1.00 89.56 499 GLY A CA 1
ATOM 3881 C C . GLY A 1 499 ? -4.389 29.152 -46.700 1.00 89.56 499 GLY A C 1
ATOM 3882 O O . GLY A 1 499 ? -5.207 29.559 -45.877 1.00 89.56 499 GLY A O 1
ATOM 3883 N N . GLU A 1 500 ? -3.625 30.000 -47.402 1.00 87.56 500 GLU A N 1
ATOM 3884 C CA . GLU A 1 500 ? -3.801 31.457 -47.338 1.00 87.56 500 GLU A CA 1
ATOM 3885 C C . GLU A 1 500 ? -5.233 31.865 -47.723 1.00 87.56 500 GLU A C 1
ATOM 3887 O O . GLU A 1 500 ? -5.762 31.448 -48.753 1.00 87.56 500 GLU A O 1
ATOM 3892 N N . GLY A 1 501 ? -5.882 32.663 -46.868 1.00 79.69 501 GLY A N 1
ATOM 3893 C CA . GLY A 1 501 ? -7.292 33.045 -47.021 1.00 79.69 501 GLY A CA 1
ATOM 3894 C C . GLY A 1 501 ? -8.307 31.964 -46.616 1.00 79.69 501 GLY A C 1
ATOM 3895 O O . GLY A 1 501 ? -9.509 32.225 -46.662 1.00 79.69 501 GLY A O 1
ATOM 3896 N N . GLY A 1 502 ? -7.847 30.775 -46.213 1.00 83.75 502 GLY A N 1
ATOM 3897 C CA . GLY A 1 502 ? -8.665 29.683 -45.684 1.00 83.75 502 GLY A CA 1
ATOM 3898 C C . GLY A 1 502 ? -8.787 29.684 -44.151 1.00 83.75 502 GLY A C 1
ATOM 3899 O O . GLY A 1 502 ? -8.244 30.565 -43.483 1.00 83.75 502 GLY A O 1
ATOM 3900 N N . PRO A 1 503 ? -9.506 28.698 -43.573 1.00 86.81 503 PRO A N 1
ATOM 3901 C CA . PRO A 1 503 ? -9.759 28.631 -42.131 1.00 86.81 503 PRO A CA 1
ATOM 3902 C C . PRO A 1 503 ? -8.511 28.395 -41.273 1.00 86.81 503 PRO A C 1
ATOM 3904 O O . PRO A 1 503 ? -8.454 28.892 -40.151 1.00 86.81 503 PRO A O 1
ATOM 3907 N N . MET A 1 504 ? -7.543 27.613 -41.765 1.00 94.94 504 MET A N 1
ATOM 3908 C CA . MET A 1 504 ? -6.329 27.262 -41.027 1.00 94.94 504 MET A CA 1
ATOM 3909 C C . MET A 1 504 ? -5.118 27.321 -41.958 1.00 94.94 504 MET A C 1
ATOM 3911 O O . MET A 1 504 ? -5.081 26.651 -42.983 1.00 94.94 504 MET A O 1
ATOM 3915 N N . GLN A 1 505 ? -4.115 28.122 -41.614 1.00 95.38 505 GLN A N 1
ATOM 3916 C CA . GLN A 1 505 ? -2.894 28.243 -42.417 1.00 95.38 505 GLN A CA 1
ATOM 3917 C C . GLN A 1 505 ? -1.846 27.254 -41.933 1.00 95.38 505 GLN A C 1
ATOM 3919 O O . GLN A 1 505 ? -1.723 27.020 -40.727 1.00 95.38 505 GLN A O 1
ATOM 3924 N N . THR A 1 506 ? -1.054 26.712 -42.855 1.00 96.50 506 THR A N 1
ATOM 3925 C CA . THR A 1 506 ? -0.008 25.744 -42.513 1.00 96.50 506 THR A CA 1
ATOM 3926 C C . THR A 1 506 ? 1.298 26.014 -43.241 1.00 96.50 506 THR A C 1
ATOM 3928 O O . THR A 1 506 ? 1.319 26.621 -44.308 1.00 96.50 506 THR A O 1
ATOM 3931 N N . CYS A 1 507 ? 2.404 25.572 -42.652 1.00 97.00 507 CYS A N 1
ATOM 3932 C CA . CYS A 1 507 ? 3.714 25.570 -43.291 1.00 97.00 507 CYS A CA 1
ATOM 3933 C C . CYS A 1 507 ? 4.512 24.364 -42.788 1.00 97.00 507 CYS A C 1
ATOM 3935 O O . CYS A 1 507 ? 4.602 24.149 -41.578 1.00 97.00 507 CYS A O 1
ATOM 3937 N N . THR A 1 508 ? 5.116 23.602 -43.698 1.00 96.62 508 THR A N 1
ATOM 3938 C CA . THR A 1 508 ? 5.891 22.397 -43.369 1.00 96.62 508 THR A CA 1
ATOM 3939 C C . THR A 1 508 ? 7.339 22.567 -43.799 1.00 96.62 508 THR A C 1
ATOM 3941 O O . THR A 1 508 ? 7.603 22.955 -44.936 1.00 96.62 508 THR A O 1
ATOM 3944 N N . ASN A 1 509 ? 8.281 22.303 -42.891 1.00 94.31 509 ASN A N 1
ATOM 3945 C CA . ASN A 1 509 ? 9.708 22.326 -43.204 1.00 94.31 509 ASN A CA 1
ATOM 3946 C C . ASN A 1 509 ? 10.190 20.983 -43.787 1.00 94.31 509 ASN A C 1
ATOM 3948 O O . ASN A 1 509 ? 9.459 19.993 -43.818 1.00 94.31 509 ASN A O 1
ATOM 3952 N N . ARG A 1 510 ? 11.445 20.942 -44.248 1.00 89.00 510 ARG A N 1
ATOM 3953 C CA . ARG A 1 510 ? 12.041 19.732 -44.845 1.00 89.00 510 ARG A CA 1
ATOM 3954 C C . ARG A 1 510 ? 12.336 18.624 -43.830 1.00 89.00 510 ARG A C 1
ATOM 3956 O O . ARG A 1 510 ? 12.448 17.471 -44.230 1.00 89.00 510 ARG A O 1
ATOM 3963 N N . ASP A 1 511 ? 12.397 18.963 -42.545 1.00 85.75 511 ASP A N 1
ATOM 3964 C CA . ASP A 1 511 ? 12.707 18.037 -41.449 1.00 85.75 511 ASP A CA 1
ATOM 3965 C C . ASP A 1 511 ? 11.458 17.320 -40.903 1.00 85.75 511 ASP A C 1
ATOM 3967 O O . ASP A 1 511 ? 11.528 16.587 -39.919 1.00 85.75 511 ASP A O 1
ATOM 3971 N N . GLY A 1 512 ? 10.290 17.523 -41.525 1.00 88.44 512 GLY A N 1
ATOM 3972 C CA . GLY A 1 512 ? 9.050 16.859 -41.123 1.00 88.44 512 GLY A CA 1
ATOM 3973 C C . GLY A 1 512 ? 8.364 17.492 -39.907 1.00 88.44 512 GLY A C 1
ATOM 3974 O O . GLY A 1 512 ? 7.639 16.799 -39.188 1.00 88.44 512 GLY A O 1
ATOM 3975 N N . LEU A 1 513 ? 8.546 18.800 -39.696 1.00 95.69 513 LEU A N 1
ATOM 3976 C CA . LEU A 1 513 ? 7.817 19.621 -38.728 1.00 95.69 513 LEU A CA 1
ATOM 3977 C C . LEU A 1 513 ? 6.826 20.536 -39.457 1.00 95.69 513 LEU A C 1
ATOM 3979 O O . LEU A 1 513 ? 7.195 21.276 -40.368 1.00 95.69 513 LEU A O 1
ATOM 3983 N N . THR A 1 514 ? 5.557 20.505 -39.051 1.00 97.75 514 THR A N 1
ATOM 3984 C CA . THR A 1 514 ? 4.514 21.397 -39.589 1.00 97.75 514 THR A CA 1
ATOM 3985 C C . THR A 1 514 ? 4.013 22.348 -38.522 1.00 97.75 514 THR A C 1
ATOM 3987 O O . THR A 1 514 ? 3.691 21.910 -37.424 1.00 97.75 514 THR A O 1
ATOM 3990 N N . ILE A 1 515 ? 3.885 23.631 -38.844 1.00 97.81 515 ILE A N 1
ATOM 3991 C CA . ILE A 1 515 ? 3.143 24.585 -38.019 1.00 97.81 515 ILE A CA 1
ATOM 3992 C C . ILE A 1 515 ? 1.751 24.817 -38.608 1.00 97.81 515 ILE A C 1
ATOM 3994 O O . ILE A 1 515 ? 1.603 24.943 -39.824 1.00 97.81 515 ILE A O 1
ATOM 3998 N N . ILE A 1 516 ? 0.734 24.866 -37.748 1.00 97.81 516 ILE A N 1
ATOM 3999 C CA . ILE A 1 516 ? -0.667 25.098 -38.107 1.00 97.81 516 ILE A CA 1
ATOM 4000 C C . ILE A 1 516 ? -1.218 26.215 -37.229 1.00 97.81 516 ILE A C 1
ATOM 4002 O O . ILE A 1 516 ? -1.223 26.112 -36.000 1.00 97.81 516 ILE A O 1
ATOM 4006 N N . ASN A 1 517 ? -1.732 27.260 -37.866 1.00 96.81 517 ASN A N 1
ATOM 4007 C CA . ASN A 1 517 ? -2.571 28.242 -37.203 1.00 96.81 517 ASN A CA 1
ATOM 4008 C C . ASN A 1 517 ? -4.032 27.811 -37.311 1.00 96.81 517 ASN A C 1
ATOM 4010 O O . ASN A 1 517 ? -4.597 27.835 -38.403 1.00 96.81 517 ASN A O 1
ATOM 4014 N N . PHE A 1 518 ? -4.629 27.413 -36.189 1.00 95.25 518 PHE A N 1
ATOM 4015 C CA . PHE A 1 518 ? -6.015 26.942 -36.150 1.00 95.25 518 PHE A CA 1
ATOM 4016 C C . PHE A 1 518 ? -7.016 28.041 -35.757 1.00 95.25 518 PHE A C 1
ATOM 4018 O O . PHE A 1 518 ? -8.217 27.790 -35.709 1.00 95.25 518 PHE A O 1
ATOM 4025 N N . GLY A 1 519 ? -6.544 29.260 -35.481 1.00 91.81 519 GLY A N 1
ATOM 4026 C CA . GLY A 1 519 ? -7.373 30.356 -34.985 1.00 91.81 519 GLY A CA 1
ATOM 4027 C C . GLY A 1 519 ? -7.711 30.244 -33.493 1.00 91.81 519 GLY A C 1
ATOM 4028 O O . GLY A 1 519 ? -7.210 29.389 -32.774 1.00 91.81 519 GLY A O 1
ATOM 4029 N N . ILE A 1 520 ? -8.547 31.160 -33.000 1.00 87.81 520 ILE A N 1
ATOM 4030 C CA . ILE A 1 520 ? -8.883 31.270 -31.569 1.00 87.81 520 ILE A CA 1
ATOM 4031 C C . ILE A 1 520 ? -10.130 30.439 -31.244 1.00 87.81 520 ILE A C 1
ATOM 4033 O O . ILE A 1 520 ? -11.096 30.430 -32.012 1.00 87.81 520 ILE A O 1
ATOM 4037 N N . GLY A 1 521 ? -10.139 29.818 -30.066 1.00 88.31 521 GLY A N 1
ATOM 4038 C CA . GLY A 1 521 ? -11.305 29.197 -29.448 1.00 88.31 521 GLY A CA 1
ATOM 4039 C C . GLY A 1 521 ? -11.285 27.670 -29.439 1.00 88.31 521 GLY A C 1
ATOM 4040 O O . GLY A 1 521 ? -10.793 27.007 -30.353 1.00 88.31 521 GLY A O 1
ATOM 4041 N N . SER A 1 522 ? -11.905 27.113 -28.400 1.00 91.19 522 SER A N 1
ATOM 4042 C CA . SER A 1 522 ? -12.011 25.667 -28.159 1.00 91.19 522 SER A CA 1
ATOM 4043 C C . SER A 1 522 ? -12.658 24.885 -29.308 1.00 91.19 522 SER A C 1
ATOM 4045 O O . SER A 1 522 ? -12.210 23.788 -29.618 1.00 91.19 522 SER A O 1
ATOM 4047 N N . ALA A 1 523 ? -13.645 25.444 -30.016 1.00 91.62 523 ALA A N 1
ATOM 4048 C CA . ALA A 1 523 ? -14.252 24.770 -31.171 1.00 91.62 523 ALA A CA 1
ATOM 4049 C C . ALA A 1 523 ? -13.241 24.518 -32.306 1.00 91.62 523 ALA A C 1
ATOM 4051 O O . ALA A 1 523 ? -13.200 23.427 -32.878 1.00 91.62 523 ALA A O 1
ATOM 4052 N N . ASN A 1 524 ? -12.383 25.500 -32.597 1.00 93.81 524 ASN A N 1
ATOM 4053 C CA . ASN A 1 524 ? -11.332 25.344 -33.598 1.00 93.81 524 ASN A CA 1
ATOM 4054 C C . ASN A 1 524 ? -10.237 24.387 -33.112 1.00 93.81 524 ASN A C 1
ATOM 4056 O O . ASN A 1 524 ? -9.770 23.561 -33.892 1.00 93.81 524 ASN A O 1
ATOM 4060 N N . ALA A 1 525 ? -9.883 24.451 -31.823 1.00 95.38 525 ALA A N 1
ATOM 4061 C CA . ALA A 1 525 ? -8.937 23.530 -31.197 1.00 95.38 525 ALA A CA 1
ATOM 4062 C C . ALA A 1 525 ? -9.408 22.065 -31.273 1.00 95.38 525 ALA A C 1
ATOM 4064 O O . ALA A 1 525 ? -8.627 21.184 -31.624 1.00 95.38 525 ALA A O 1
ATOM 4065 N N . ALA A 1 526 ? -10.689 21.805 -30.999 1.00 95.38 526 ALA A N 1
ATOM 4066 C CA . ALA A 1 526 ? -11.289 20.484 -31.168 1.00 95.38 526 ALA A CA 1
ATOM 4067 C C . ALA A 1 526 ? -11.264 20.048 -32.638 1.00 95.38 526 ALA A C 1
ATOM 4069 O O . ALA A 1 526 ? -10.777 18.965 -32.952 1.00 95.38 526 ALA A O 1
ATOM 4070 N N . THR A 1 527 ? -11.687 20.939 -33.541 1.00 94.81 527 THR A N 1
ATOM 4071 C CA . THR A 1 527 ? -11.732 20.669 -34.984 1.00 94.81 527 THR A CA 1
ATOM 4072 C C . THR A 1 527 ? -10.363 20.262 -35.523 1.00 94.81 527 THR A C 1
ATOM 4074 O O . THR A 1 527 ? -10.251 19.223 -36.167 1.00 94.81 527 THR A O 1
ATOM 4077 N N . ILE A 1 528 ? -9.299 21.026 -35.250 1.00 96.31 528 ILE A N 1
ATOM 4078 C CA . ILE A 1 528 ? -7.972 20.675 -35.774 1.00 96.31 528 ILE A CA 1
ATOM 4079 C C . ILE A 1 528 ? -7.453 19.363 -35.178 1.00 96.31 528 ILE A C 1
ATOM 4081 O O . ILE A 1 528 ? -6.877 18.554 -35.902 1.00 96.31 528 ILE A O 1
ATOM 4085 N N . MET A 1 529 ? -7.692 19.103 -33.889 1.00 96.00 529 MET A N 1
ATOM 4086 C CA . MET A 1 529 ? -7.269 17.852 -33.254 1.00 96.00 529 MET A CA 1
ATOM 4087 C C . MET A 1 529 ? -8.033 16.635 -33.797 1.00 96.00 529 MET A C 1
ATOM 4089 O O . MET A 1 529 ? -7.439 15.564 -33.920 1.00 96.00 529 MET A O 1
ATOM 4093 N N . ASP A 1 530 ? -9.303 16.790 -34.176 1.00 94.56 530 ASP A N 1
ATOM 4094 C CA . ASP A 1 530 ? -10.071 15.762 -34.889 1.00 94.56 530 ASP A CA 1
ATOM 4095 C C . ASP A 1 530 ? -9.547 15.545 -36.309 1.00 94.56 530 ASP A C 1
ATOM 4097 O O . ASP A 1 530 ? -9.333 14.405 -36.723 1.00 94.56 530 ASP A O 1
ATOM 4101 N N . LEU A 1 531 ? -9.275 16.616 -37.058 1.00 94.44 531 LEU A N 1
ATOM 4102 C CA . LEU A 1 531 ? -8.759 16.518 -38.426 1.00 94.44 531 LEU A CA 1
ATOM 4103 C C . LEU A 1 531 ? -7.353 15.901 -38.475 1.00 94.44 531 LEU A C 1
ATOM 4105 O O . LEU A 1 531 ? -7.066 15.085 -39.353 1.00 94.44 531 LEU A O 1
ATOM 4109 N N . LEU A 1 532 ? -6.491 16.205 -37.499 1.00 94.94 532 LEU A N 1
ATOM 4110 C CA . LEU A 1 532 ? -5.149 15.621 -37.387 1.00 94.94 532 LEU A CA 1
ATOM 4111 C C . LEU A 1 532 ? -5.162 14.104 -37.145 1.00 94.94 532 LEU A C 1
ATOM 4113 O O . LEU A 1 532 ? -4.158 13.440 -37.424 1.00 94.94 532 LEU A O 1
ATOM 4117 N N . SER A 1 533 ? -6.296 13.521 -36.736 1.00 90.69 533 SER A N 1
ATOM 4118 C CA . SER A 1 533 ? -6.465 12.062 -36.718 1.00 90.69 533 SER A CA 1
ATOM 4119 C C . SER A 1 533 ? -6.292 11.431 -38.106 1.00 90.69 533 SER A C 1
ATOM 4121 O O . SER A 1 533 ? -5.952 10.258 -38.198 1.00 90.69 533 SER A O 1
ATOM 4123 N N . ALA A 1 534 ? -6.448 12.184 -39.203 1.00 88.50 534 ALA A N 1
ATOM 4124 C CA . ALA A 1 534 ? -6.163 11.682 -40.546 1.00 88.50 534 ALA A CA 1
ATOM 4125 C C . ALA A 1 534 ? -4.661 11.414 -40.758 1.00 88.50 534 ALA A C 1
ATOM 4127 O O . ALA A 1 534 ? -4.297 10.434 -41.418 1.00 88.50 534 ALA A O 1
ATOM 4128 N N . ARG A 1 535 ? -3.793 12.247 -40.162 1.00 88.62 535 ARG A N 1
ATOM 4129 C CA . ARG A 1 535 ? -2.329 12.179 -40.303 1.00 88.62 535 ARG A CA 1
ATOM 4130 C C . ARG A 1 535 ? -1.641 11.318 -39.241 1.00 88.62 535 ARG A C 1
ATOM 4132 O O . ARG A 1 535 ? -0.561 10.797 -39.518 1.00 88.62 535 ARG A O 1
ATOM 4139 N N . HIS A 1 536 ? -2.267 11.148 -38.074 1.00 87.81 536 HIS A N 1
ATOM 4140 C CA . HIS A 1 536 ? -1.702 10.459 -36.903 1.00 87.81 536 HIS A CA 1
ATOM 4141 C C . HIS A 1 536 ? -0.301 10.991 -36.528 1.00 87.81 536 HIS A C 1
ATOM 4143 O O . HIS A 1 536 ? 0.678 10.244 -36.599 1.00 87.81 536 HIS A O 1
ATOM 4149 N N . PRO A 1 537 ? -0.168 12.283 -36.175 1.00 91.56 537 PRO A N 1
ATOM 4150 C CA . PRO A 1 537 ? 1.131 12.846 -35.824 1.00 91.56 537 PRO A CA 1
ATOM 4151 C C . PRO A 1 537 ? 1.709 12.182 -34.565 1.00 91.56 537 PRO A C 1
ATOM 4153 O O . PRO A 1 537 ? 0.984 11.852 -33.624 1.00 91.56 537 PRO A O 1
ATOM 4156 N N . ARG A 1 538 ? 3.038 12.039 -34.528 1.00 88.88 538 ARG A N 1
ATOM 4157 C CA . ARG A 1 538 ? 3.795 11.516 -33.380 1.00 88.88 538 ARG A CA 1
ATOM 4158 C C . ARG A 1 538 ? 3.746 12.453 -32.177 1.00 88.88 538 ARG A C 1
ATOM 4160 O O . ARG A 1 538 ? 3.871 11.990 -31.048 1.00 88.88 538 ARG A O 1
ATOM 4167 N N . GLY A 1 539 ? 3.542 13.750 -32.395 1.00 92.12 539 GLY A N 1
ATOM 4168 C CA . GLY A 1 539 ? 3.375 14.727 -31.326 1.00 92.12 539 GLY A CA 1
ATOM 4169 C C . GLY A 1 539 ? 2.867 16.073 -31.829 1.00 92.12 539 GLY A C 1
ATOM 4170 O O . GLY A 1 539 ? 3.177 16.498 -32.939 1.00 92.12 539 GLY A O 1
ATOM 4171 N N . VAL A 1 540 ? 2.099 16.740 -30.978 1.00 96.81 540 VAL A N 1
ATOM 4172 C CA . VAL A 1 540 ? 1.470 18.035 -31.198 1.00 96.81 540 VAL A CA 1
ATOM 4173 C C . VAL A 1 540 ? 1.788 18.929 -30.007 1.00 96.81 540 VAL A C 1
ATOM 4175 O O . VAL A 1 540 ? 1.415 18.628 -28.872 1.00 96.81 540 VAL A O 1
ATOM 4178 N N . LEU A 1 541 ? 2.472 20.039 -30.254 1.00 97.56 541 LEU A N 1
ATOM 4179 C CA . LEU A 1 541 ? 2.787 21.033 -29.235 1.00 97.56 541 LEU A CA 1
ATOM 4180 C C . LEU A 1 541 ? 2.078 22.345 -29.555 1.00 97.56 541 LEU A C 1
ATOM 4182 O O . LEU A 1 541 ? 2.276 22.931 -30.615 1.00 97.56 541 LEU A O 1
ATOM 4186 N N . PHE A 1 542 ? 1.256 22.814 -28.624 1.00 98.19 542 PHE A N 1
ATOM 4187 C CA . PHE A 1 542 ? 0.587 24.101 -28.732 1.00 98.19 542 PHE A CA 1
ATOM 4188 C C . PHE A 1 542 ? 1.467 25.231 -28.203 1.00 98.19 542 PHE A C 1
ATOM 4190 O O . PHE A 1 542 ? 1.870 25.213 -27.045 1.00 98.19 542 PHE A O 1
ATOM 4197 N N . LEU A 1 543 ? 1.727 26.228 -29.044 1.00 97.06 543 LEU A N 1
ATOM 4198 C CA . LEU A 1 543 ? 2.389 27.479 -28.693 1.00 97.06 543 LEU A CA 1
ATOM 4199 C C . LEU A 1 543 ? 1.319 28.556 -28.490 1.00 97.06 543 LEU A C 1
ATOM 4201 O O . LEU A 1 543 ? 0.897 29.232 -29.436 1.00 97.06 543 LEU A O 1
ATOM 4205 N N . GLY A 1 544 ? 0.871 28.686 -27.242 1.00 93.69 544 GLY A N 1
ATOM 4206 C CA . GLY A 1 544 ? -0.221 29.570 -26.839 1.00 93.69 544 GLY A CA 1
ATOM 4207 C C . GLY A 1 544 ? 0.235 30.790 -26.043 1.00 93.69 544 GLY A C 1
ATOM 4208 O O . GLY A 1 544 ? 1.390 30.912 -25.631 1.00 93.69 544 GLY A O 1
ATOM 4209 N N . LYS A 1 545 ? -0.700 31.706 -25.783 1.00 92.06 545 LYS A N 1
ATOM 4210 C CA . LYS A 1 545 ? -0.536 32.753 -24.765 1.00 92.06 545 LYS A CA 1
ATOM 4211 C C . LYS A 1 545 ? -1.612 32.615 -23.704 1.00 92.06 545 LYS A C 1
ATOM 4213 O O . LYS A 1 545 ? -2.723 32.189 -24.008 1.00 92.06 545 LYS A O 1
ATOM 4218 N N . CYS A 1 546 ? -1.289 33.013 -22.483 1.00 92.38 546 CYS A N 1
ATOM 4219 C CA . CYS A 1 546 ? -2.222 32.981 -21.364 1.00 92.38 546 CYS A CA 1
ATOM 4220 C C . CYS A 1 546 ? -2.121 34.243 -20.503 1.00 92.38 546 CYS A C 1
ATOM 4222 O O . CYS A 1 546 ? -1.063 34.876 -20.422 1.00 92.38 546 CYS A O 1
ATOM 4224 N N . GLY A 1 547 ? -3.200 34.540 -19.783 1.00 90.56 547 GLY A N 1
ATOM 4225 C CA . GLY A 1 547 ? -3.181 35.501 -18.688 1.00 90.56 547 GLY A CA 1
ATOM 4226 C C . GLY A 1 547 ? -2.578 34.866 -17.434 1.00 90.56 547 GLY A C 1
ATOM 4227 O O . GLY A 1 547 ? -3.007 33.792 -17.010 1.00 90.56 547 GLY A O 1
ATOM 4228 N N . GLY A 1 548 ? -1.591 35.517 -16.824 1.00 90.69 548 GLY A N 1
ATOM 4229 C CA . GLY A 1 548 ? -0.982 35.094 -15.564 1.00 90.69 548 GLY A CA 1
ATOM 4230 C C . GLY A 1 548 ? -1.875 35.428 -14.367 1.00 90.69 548 GLY A C 1
ATOM 4231 O O . GLY A 1 548 ? -2.299 36.573 -14.196 1.00 90.69 548 GLY A O 1
ATOM 4232 N N . LEU A 1 549 ? -2.157 34.440 -13.514 1.00 90.56 549 LEU A N 1
ATOM 4233 C CA . LEU A 1 549 ? -3.036 34.606 -12.346 1.00 90.56 549 LEU A CA 1
ATOM 4234 C C . LEU A 1 549 ? -2.275 34.749 -11.022 1.00 90.56 549 LEU A C 1
ATOM 4236 O O . LEU A 1 549 ? -2.873 35.115 -10.008 1.00 90.56 549 LEU A O 1
ATOM 4240 N N . LYS A 1 550 ? -0.966 34.475 -11.002 1.00 86.38 550 LYS A N 1
ATOM 4241 C CA . LYS A 1 550 ? -0.123 34.575 -9.801 1.00 86.38 550 LYS A CA 1
ATOM 4242 C C . LYS A 1 550 ? 0.998 35.585 -10.009 1.00 86.38 550 LYS A C 1
ATOM 4244 O O . LYS A 1 550 ? 1.435 35.827 -11.125 1.00 86.38 550 LYS A O 1
ATOM 4249 N N . ARG A 1 551 ? 1.532 36.143 -8.918 1.00 75.88 551 ARG A N 1
ATOM 4250 C CA . ARG A 1 551 ? 2.713 37.027 -8.992 1.00 75.88 551 ARG A CA 1
ATOM 4251 C C . ARG A 1 551 ? 3.928 36.331 -9.608 1.00 75.88 551 ARG A C 1
ATOM 4253 O O . ARG A 1 551 ? 4.719 36.973 -10.270 1.00 75.88 551 ARG A O 1
ATOM 4260 N N . SER A 1 552 ? 4.039 35.016 -9.426 1.00 73.25 552 SER A N 1
ATOM 4261 C CA . SER A 1 552 ? 5.116 34.195 -9.981 1.00 73.25 552 SER A CA 1
ATOM 4262 C C . SER A 1 552 ? 5.016 33.945 -11.493 1.00 73.25 552 SER A C 1
ATOM 4264 O O . SER A 1 552 ? 5.942 33.354 -12.048 1.00 73.25 552 SER A O 1
ATOM 4266 N N . THR A 1 553 ? 3.927 34.364 -12.149 1.00 76.88 553 THR A N 1
ATOM 4267 C CA . THR A 1 553 ? 3.703 34.262 -13.600 1.00 76.88 553 THR A CA 1
ATOM 4268 C C . THR A 1 553 ? 3.748 35.658 -14.220 1.00 76.88 553 THR A C 1
ATOM 4270 O O . THR A 1 553 ? 2.722 36.193 -14.633 1.00 76.88 553 THR A O 1
ATOM 4273 N N . GLU A 1 554 ? 4.927 36.278 -14.194 1.00 78.69 554 GLU A N 1
ATOM 4274 C CA . GLU A 1 554 ? 5.164 37.611 -14.758 1.00 78.69 554 GLU A CA 1
ATOM 4275 C C . GLU A 1 554 ? 5.084 37.597 -16.292 1.00 78.69 554 GLU A C 1
ATOM 4277 O O . GLU A 1 554 ? 5.338 36.579 -16.938 1.00 78.69 554 GLU A O 1
ATOM 4282 N N . ILE A 1 555 ? 4.758 38.745 -16.888 1.00 78.75 555 ILE A N 1
ATOM 4283 C CA . ILE A 1 555 ? 4.702 38.908 -18.347 1.00 78.75 555 ILE A CA 1
ATOM 4284 C C . ILE A 1 555 ? 6.061 38.562 -18.969 1.00 78.75 555 ILE A C 1
ATOM 4286 O O . ILE A 1 555 ? 7.097 39.053 -18.526 1.00 78.75 555 ILE A O 1
ATOM 4290 N N . GLY A 1 556 ? 6.047 37.752 -20.029 1.00 73.62 556 GLY A N 1
ATOM 4291 C CA . GLY A 1 556 ? 7.262 37.286 -20.704 1.00 73.62 556 GLY A CA 1
ATOM 4292 C C . GLY A 1 556 ? 7.859 35.998 -20.127 1.00 73.62 556 GLY A C 1
ATOM 4293 O O . GLY A 1 556 ? 8.803 35.470 -20.706 1.00 73.62 556 GLY A O 1
ATOM 4294 N N . ARG A 1 557 ? 7.308 35.464 -19.027 1.00 85.44 557 ARG A N 1
ATOM 4295 C CA . ARG A 1 557 ? 7.641 34.122 -18.522 1.00 85.44 557 ARG A CA 1
ATOM 4296 C C . ARG A 1 557 ? 6.827 33.050 -19.245 1.00 85.44 557 ARG A C 1
ATOM 4298 O O . ARG A 1 557 ? 5.750 33.322 -19.782 1.00 85.44 557 ARG A O 1
ATOM 4305 N N . PHE A 1 558 ? 7.329 31.819 -19.200 1.00 92.31 558 PHE A N 1
ATOM 4306 C CA . PHE A 1 558 ? 6.649 30.656 -19.761 1.00 92.31 558 PHE A CA 1
ATOM 4307 C C . PHE A 1 558 ? 5.940 29.851 -18.679 1.00 92.31 558 PHE A C 1
ATOM 4309 O O . PHE A 1 558 ? 6.428 29.700 -17.556 1.00 92.31 558 PHE A O 1
ATOM 4316 N N . ILE A 1 559 ? 4.787 29.304 -19.036 1.00 95.00 559 ILE A N 1
ATOM 4317 C CA . ILE A 1 559 ? 4.085 28.303 -18.255 1.00 95.00 559 ILE A CA 1
ATOM 4318 C C . ILE A 1 559 ? 4.065 27.009 -19.055 1.00 95.00 559 ILE A C 1
ATOM 4320 O O . ILE A 1 559 ? 3.656 26.986 -20.215 1.00 95.00 559 ILE A O 1
ATOM 4324 N N . LEU A 1 560 ? 4.489 25.934 -18.402 1.00 96.31 560 LEU A N 1
ATOM 4325 C CA . LEU A 1 560 ? 4.391 24.573 -18.895 1.00 96.31 560 LEU A CA 1
ATOM 4326 C C . LEU A 1 560 ? 3.248 23.877 -18.125 1.00 96.31 560 LEU A C 1
ATOM 4328 O O . LEU A 1 560 ? 3.413 23.558 -16.941 1.00 96.31 560 LEU A O 1
ATOM 4332 N N . PRO A 1 561 ? 2.049 23.731 -18.720 1.00 96.69 561 PRO A N 1
ATOM 4333 C CA . PRO A 1 561 ? 0.874 23.237 -18.008 1.00 96.69 561 PRO A CA 1
ATOM 4334 C C . PRO A 1 561 ? 1.016 21.765 -17.632 1.00 96.69 561 PRO A C 1
ATOM 4336 O O . PRO A 1 561 ? 1.220 20.932 -18.510 1.00 96.69 561 PRO A O 1
ATOM 4339 N N . ILE A 1 562 ? 0.811 21.431 -16.355 1.00 96.00 562 ILE A N 1
ATOM 4340 C CA . ILE A 1 562 ? 0.766 20.027 -15.891 1.00 96.00 562 ILE A CA 1
ATOM 4341 C C . ILE A 1 562 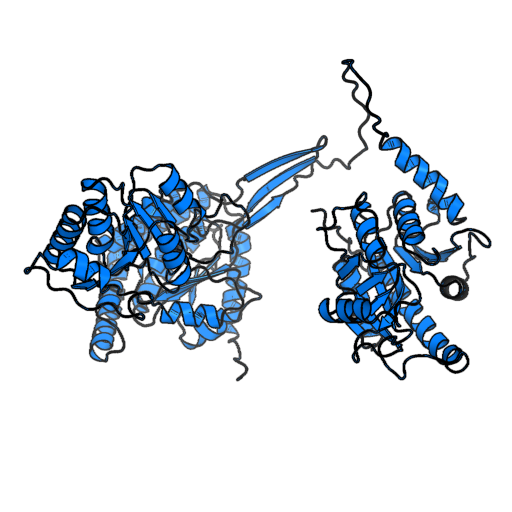? -0.648 19.440 -15.964 1.00 96.00 562 ILE A C 1
ATOM 4343 O O . ILE A 1 562 ? -0.816 18.226 -16.002 1.00 96.00 562 ILE A O 1
ATOM 4347 N N . ALA A 1 563 ? -1.661 20.306 -15.989 1.00 96.31 563 ALA A N 1
ATOM 4348 C CA . ALA A 1 563 ? -3.068 19.969 -16.148 1.00 96.31 563 ALA A CA 1
ATOM 4349 C C . ALA A 1 563 ? -3.854 21.213 -16.582 1.00 96.31 563 ALA A C 1
ATOM 4351 O O . ALA A 1 563 ? -3.402 22.347 -16.385 1.00 96.31 563 ALA A O 1
ATOM 4352 N N . ALA A 1 564 ? -5.055 21.008 -17.112 1.00 96.88 564 ALA A N 1
ATOM 4353 C CA . ALA A 1 564 ? -5.994 22.078 -17.403 1.00 96.88 564 ALA A CA 1
ATOM 4354 C C . ALA A 1 564 ? -7.414 21.746 -16.916 1.00 96.88 564 ALA A C 1
ATOM 4356 O O . ALA A 1 564 ? -7.844 20.594 -16.904 1.00 96.88 564 ALA A O 1
ATOM 4357 N N . ILE A 1 565 ? -8.148 22.772 -16.496 1.00 96.06 565 ILE A N 1
ATOM 4358 C CA . ILE A 1 565 ? -9.547 22.675 -16.077 1.00 96.06 565 ILE A CA 1
ATOM 4359 C C . ILE A 1 565 ? -10.427 23.095 -17.253 1.00 96.06 565 ILE A C 1
ATOM 4361 O O . ILE A 1 565 ? -10.248 24.188 -17.798 1.00 96.06 565 ILE A O 1
ATOM 4365 N N . ARG A 1 566 ? -11.390 22.232 -17.600 1.00 93.81 566 ARG A N 1
ATOM 4366 C CA . ARG A 1 566 ? -12.376 22.427 -18.672 1.00 93.81 566 ARG A CA 1
ATOM 4367 C C . ARG A 1 566 ? -13.471 23.433 -18.272 1.00 93.81 566 ARG A C 1
ATOM 4369 O O . ARG A 1 566 ? -14.551 23.037 -17.837 1.00 93.81 566 ARG A O 1
ATOM 4376 N N . GLY A 1 567 ? -13.184 24.732 -18.312 1.00 89.81 567 GLY A N 1
ATOM 4377 C CA . GLY A 1 567 ? -14.152 25.801 -18.004 1.00 89.81 567 GLY A CA 1
ATOM 4378 C C . GLY A 1 567 ? -14.763 26.487 -19.235 1.00 89.81 567 GLY A C 1
ATOM 4379 O O . GLY A 1 567 ? -15.663 27.318 -19.118 1.00 89.81 567 GLY A O 1
ATOM 4380 N N . GLU A 1 568 ? -14.255 26.158 -20.414 1.00 86.00 568 GLU A N 1
ATOM 4381 C CA . GLU A 1 568 ? -14.644 26.586 -21.752 1.00 86.00 568 GLU A CA 1
ATOM 4382 C C . GLU A 1 568 ? -15.806 25.771 -22.332 1.00 86.00 568 GLU A C 1
ATOM 4384 O O . GLU A 1 568 ? -16.538 26.283 -23.178 1.00 86.00 568 GLU A O 1
ATOM 4389 N N . GLY A 1 569 ? -16.035 24.560 -21.820 1.00 79.50 569 GLY A N 1
ATOM 4390 C CA . GLY A 1 569 ? -17.163 23.713 -22.217 1.00 79.50 569 GLY A CA 1
ATOM 4391 C C . GLY A 1 569 ? -16.827 22.718 -23.326 1.00 79.50 569 GLY A C 1
ATOM 4392 O O . GLY A 1 569 ? -17.690 22.415 -24.146 1.00 79.50 569 GLY A O 1
ATOM 4393 N N . THR A 1 570 ? -15.588 22.212 -23.357 1.00 89.25 570 THR A N 1
ATOM 4394 C CA . THR A 1 570 ? -15.225 21.047 -24.183 1.00 89.25 570 THR A CA 1
ATOM 4395 C C . THR A 1 570 ? -16.238 19.919 -23.970 1.00 89.25 570 THR A C 1
ATOM 4397 O O . THR A 1 570 ? -16.512 19.564 -22.823 1.00 89.25 570 THR A O 1
ATOM 4400 N N . SER A 1 571 ? -16.792 19.375 -25.062 1.00 85.38 571 SER A N 1
ATOM 4401 C CA . SER A 1 571 ? -17.887 18.402 -24.980 1.00 85.38 571 SER A CA 1
ATOM 4402 C C . SER A 1 571 ? -17.491 17.154 -24.188 1.00 85.38 571 SER A C 1
ATOM 4404 O O . SER A 1 571 ? -16.404 16.599 -24.377 1.00 85.38 571 SER A O 1
ATOM 4406 N N . ASN A 1 572 ? -18.413 16.675 -23.351 1.00 89.19 572 ASN A N 1
ATOM 4407 C CA . ASN A 1 572 ? -18.283 15.388 -22.670 1.00 89.19 572 ASN A CA 1
ATOM 4408 C C . ASN A 1 572 ? -18.430 14.197 -23.636 1.00 89.19 572 ASN A C 1
ATOM 4410 O O . ASN A 1 572 ? -18.145 13.072 -23.237 1.00 89.19 572 ASN A O 1
ATOM 4414 N N . ASP A 1 573 ? -18.818 14.442 -24.896 1.00 86.19 573 ASP A N 1
ATOM 4415 C CA . ASP A 1 573 ? -18.845 13.421 -25.953 1.00 86.19 573 ASP A CA 1
ATOM 4416 C C . ASP A 1 573 ? -17.444 12.864 -26.251 1.00 86.19 573 ASP A C 1
ATOM 4418 O O . ASP A 1 573 ? -17.320 11.726 -26.695 1.00 86.19 573 ASP A O 1
ATOM 4422 N N . TYR A 1 574 ? -16.387 13.648 -25.994 1.00 89.12 574 TYR A N 1
ATOM 4423 C CA . TYR A 1 574 ? -15.011 13.164 -26.099 1.00 89.12 574 TYR A CA 1
ATOM 4424 C C . TYR A 1 574 ? -14.641 12.292 -24.895 1.00 89.12 574 TYR A C 1
ATOM 4426 O O . TYR A 1 574 ? -14.193 11.163 -25.077 1.00 89.12 574 TYR A O 1
ATOM 4434 N N . LEU A 1 575 ? -14.799 12.821 -23.672 1.00 89.88 575 LEU A N 1
ATOM 4435 C CA . LEU A 1 575 ? -14.482 12.137 -22.411 1.00 89.88 575 LEU A CA 1
ATOM 4436 C C . LEU A 1 575 ? -15.350 12.665 -21.249 1.00 89.88 575 LEU A C 1
ATOM 4438 O O . LEU A 1 575 ? -15.560 13.883 -21.166 1.00 89.88 575 LEU A O 1
ATOM 4442 N N . PRO A 1 576 ? -15.748 11.805 -20.286 1.00 90.19 576 PRO A N 1
ATOM 4443 C CA . PRO A 1 576 ? -16.473 12.209 -19.076 1.00 90.19 576 PRO A CA 1
ATOM 4444 C C . PRO A 1 576 ? -15.758 13.315 -18.280 1.00 90.19 576 PRO A C 1
ATOM 4446 O O . PRO A 1 576 ? -14.526 13.405 -18.347 1.00 90.19 576 PRO A O 1
ATOM 4449 N N . PRO A 1 577 ? -16.480 14.168 -17.526 1.00 86.31 577 PRO A N 1
ATOM 4450 C CA . PRO A 1 577 ? -15.918 15.303 -16.780 1.00 86.31 577 PRO A CA 1
ATOM 4451 C C . PRO A 1 577 ? -14.875 14.914 -15.713 1.00 86.31 577 PRO A C 1
ATOM 4453 O O . PRO A 1 577 ? -14.031 15.738 -15.357 1.00 86.31 577 PRO A O 1
ATOM 4456 N N . GLU A 1 578 ? -14.883 13.666 -15.251 1.00 90.31 578 GLU A N 1
ATOM 4457 C CA . GLU A 1 578 ? -13.942 13.105 -14.276 1.00 90.31 578 GLU A CA 1
ATOM 4458 C C . GLU A 1 578 ? -12.531 12.930 -14.854 1.00 90.31 578 GLU A C 1
ATOM 4460 O O . GLU A 1 578 ? -11.550 12.960 -14.113 1.00 90.31 578 GLU A O 1
ATOM 4465 N N . VAL A 1 579 ? -12.404 12.774 -16.178 1.00 89.25 579 VAL A N 1
ATOM 4466 C CA . VAL A 1 579 ? -11.107 12.551 -16.829 1.00 89.25 579 VAL A CA 1
ATOM 4467 C C . VAL A 1 579 ? -10.301 13.859 -16.873 1.00 89.25 579 VAL A C 1
ATOM 4469 O O . VAL A 1 579 ? -10.700 14.813 -17.541 1.00 89.25 579 VAL A O 1
ATOM 4472 N N . PRO A 1 580 ? -9.152 13.982 -16.198 1.00 91.88 580 PRO A N 1
ATOM 4473 C CA . PRO A 1 580 ? -8.424 15.246 -16.178 1.00 91.88 580 PRO A CA 1
ATOM 4474 C C . PRO A 1 580 ? -7.834 15.583 -17.558 1.00 91.88 580 PRO A C 1
ATOM 4476 O O . PRO A 1 580 ? -7.319 14.719 -18.269 1.00 91.88 580 PRO A O 1
ATOM 4479 N N . ALA A 1 581 ? -7.855 16.867 -17.932 1.00 95.81 581 ALA A N 1
ATOM 4480 C CA . ALA A 1 581 ? -7.181 17.331 -19.140 1.00 95.81 581 ALA A CA 1
ATOM 4481 C C . ALA A 1 581 ? -5.678 17.457 -18.850 1.00 95.81 581 ALA A C 1
ATOM 4483 O O . ALA A 1 581 ? -5.242 18.399 -18.188 1.00 95.81 581 ALA A O 1
ATOM 4484 N N . LEU A 1 582 ? -4.887 16.490 -19.316 1.00 95.88 582 LEU A N 1
ATOM 4485 C CA . LEU A 1 582 ? -3.447 16.393 -19.043 1.00 95.88 582 LEU A CA 1
ATOM 4486 C C . LEU A 1 582 ? -2.614 16.481 -20.335 1.00 95.88 582 LEU A C 1
ATOM 4488 O O . LEU A 1 582 ? -3.115 16.084 -21.390 1.00 95.88 582 LEU A O 1
ATOM 4492 N N . PRO A 1 583 ? -1.347 16.930 -20.281 1.00 94.69 583 PRO A N 1
ATOM 4493 C CA . PRO A 1 583 ? -0.384 16.787 -21.373 1.00 94.69 583 PRO A CA 1
ATOM 4494 C C . PRO A 1 583 ? 0.204 15.364 -21.434 1.00 94.69 583 PRO A C 1
ATOM 4496 O O . PRO A 1 583 ? 0.034 14.536 -20.536 1.00 94.69 583 PRO A O 1
ATOM 4499 N N . SER A 1 584 ? 0.943 15.055 -22.500 1.00 92.06 584 SER A N 1
ATOM 4500 C CA . SER A 1 584 ? 1.783 13.856 -22.596 1.00 92.06 584 SER A CA 1
ATOM 4501 C C . SER A 1 584 ? 3.057 14.083 -21.794 1.00 92.06 584 SER A C 1
ATOM 4503 O O . SER A 1 584 ? 3.828 14.980 -22.123 1.00 92.06 584 SER A O 1
ATOM 4505 N N . PHE A 1 585 ? 3.307 13.248 -20.780 1.00 86.31 585 PHE A N 1
ATOM 4506 C CA . PHE A 1 585 ? 4.452 13.399 -19.872 1.00 86.31 585 PHE A CA 1
ATOM 4507 C C . PHE A 1 585 ? 5.793 13.516 -20.609 1.00 86.31 585 PHE A C 1
ATOM 4509 O O . PHE A 1 585 ? 6.584 14.409 -20.320 1.00 86.31 585 PHE A O 1
ATOM 4516 N N . LYS A 1 586 ? 6.029 12.658 -21.611 1.00 83.38 586 LYS A N 1
ATOM 4517 C CA . LYS A 1 586 ? 7.249 12.712 -22.426 1.00 83.38 586 LYS A CA 1
ATOM 4518 C C . LYS A 1 586 ? 7.396 14.053 -23.142 1.00 83.38 586 LYS A C 1
ATOM 4520 O O . LYS A 1 586 ? 8.416 14.709 -22.981 1.00 83.38 586 LYS A O 1
ATOM 4525 N N . LEU A 1 587 ? 6.368 14.490 -23.870 1.00 87.06 587 LEU A N 1
ATOM 4526 C CA . LEU A 1 587 ? 6.406 15.766 -24.586 1.00 87.06 587 LEU A CA 1
ATOM 4527 C C . LEU A 1 587 ? 6.608 16.949 -23.624 1.00 87.06 587 LEU A C 1
ATOM 4529 O O . LEU A 1 587 ? 7.404 17.839 -23.898 1.00 87.06 587 LEU A O 1
ATOM 4533 N N . HIS A 1 588 ? 5.966 16.908 -22.455 1.00 89.38 588 HIS A N 1
ATOM 4534 C CA . HIS A 1 588 ? 6.163 17.882 -21.384 1.00 89.38 588 HIS A CA 1
ATOM 4535 C C . HIS A 1 588 ? 7.622 17.909 -20.885 1.00 89.38 588 HIS A C 1
ATOM 4537 O O . HIS A 1 588 ? 8.198 18.983 -20.728 1.00 89.38 588 HIS A O 1
ATOM 4543 N N . LYS A 1 589 ? 8.260 16.747 -20.685 1.00 88.25 589 LYS A N 1
ATOM 4544 C CA . LYS A 1 589 ? 9.679 16.648 -20.299 1.00 88.25 589 LYS A CA 1
ATOM 4545 C C . LYS A 1 589 ? 10.615 17.228 -21.366 1.00 88.25 589 LYS A C 1
ATOM 4547 O O . LYS A 1 589 ? 11.542 17.950 -21.019 1.00 88.25 589 LYS A O 1
ATOM 4552 N N . PHE A 1 590 ? 10.368 16.955 -22.647 1.00 86.94 590 PHE A N 1
ATOM 4553 C CA . PHE A 1 590 ? 11.194 17.495 -23.734 1.00 86.94 590 PHE A CA 1
ATOM 4554 C C . PHE A 1 590 ? 11.134 19.021 -23.803 1.00 86.94 590 PHE A C 1
ATOM 4556 O O . PHE A 1 590 ? 12.175 19.668 -23.810 1.00 86.94 590 PHE A O 1
ATOM 4563 N N . VAL A 1 591 ? 9.932 19.599 -23.741 1.00 92.25 591 VAL A N 1
ATOM 4564 C CA . VAL A 1 591 ? 9.766 21.061 -23.724 1.00 92.25 591 VAL A CA 1
ATOM 4565 C C . VAL A 1 591 ? 10.422 21.677 -22.484 1.00 92.25 591 VAL A C 1
ATOM 4567 O O . VAL A 1 591 ? 11.058 22.723 -22.580 1.00 92.25 591 VAL A O 1
ATOM 4570 N N . SER A 1 592 ? 10.322 21.013 -21.326 1.00 92.88 592 SER A N 1
ATOM 4571 C CA . SER A 1 592 ? 11.020 21.423 -20.101 1.00 92.88 592 SER A CA 1
ATOM 4572 C C . SER A 1 592 ? 12.538 21.477 -20.285 1.00 92.88 592 SER A C 1
ATOM 4574 O O . SER A 1 592 ? 13.160 22.448 -19.864 1.00 92.88 592 SER A O 1
ATOM 4576 N N . ASN A 1 593 ? 13.140 20.456 -20.899 1.00 90.00 593 ASN A N 1
ATOM 4577 C CA . ASN A 1 593 ? 14.582 20.433 -21.149 1.00 90.00 593 ASN A CA 1
ATOM 4578 C C . ASN A 1 593 ? 14.994 21.571 -22.088 1.00 90.00 593 ASN A C 1
ATOM 4580 O O . ASN A 1 593 ? 15.933 22.298 -21.779 1.00 90.00 593 ASN A O 1
ATOM 4584 N N . THR A 1 594 ? 14.234 21.796 -23.164 1.00 92.12 594 THR A N 1
ATOM 4585 C CA . THR A 1 594 ? 14.479 22.914 -24.083 1.00 92.12 594 THR A CA 1
ATOM 4586 C C . THR A 1 594 ? 14.404 24.267 -23.370 1.00 92.12 594 THR A C 1
ATOM 4588 O O . THR A 1 594 ? 15.247 25.125 -23.598 1.00 92.12 594 THR A O 1
ATOM 4591 N N . LEU A 1 595 ? 13.449 24.475 -22.459 1.00 90.31 595 LEU A N 1
ATOM 4592 C CA . LEU A 1 595 ? 13.375 25.719 -21.679 1.00 90.31 595 LEU A CA 1
ATOM 4593 C C . LEU A 1 595 ? 14.622 25.946 -20.811 1.00 90.31 595 LEU A C 1
ATOM 4595 O O . LEU A 1 595 ? 15.098 27.076 -20.712 1.00 90.31 595 LEU A O 1
ATOM 4599 N N . ILE A 1 596 ? 15.157 24.877 -20.211 1.00 89.94 596 ILE A N 1
ATOM 4600 C CA . ILE A 1 596 ? 16.382 24.923 -19.400 1.00 89.94 596 ILE A CA 1
ATOM 4601 C C . ILE A 1 596 ? 17.598 25.251 -20.274 1.00 89.94 596 ILE A C 1
ATOM 4603 O O . ILE A 1 596 ? 18.398 26.103 -19.898 1.00 89.94 596 ILE A O 1
ATOM 4607 N N . GLU A 1 597 ? 17.716 24.628 -21.448 1.00 90.00 597 GLU A N 1
ATOM 4608 C CA . GLU A 1 597 ? 18.800 24.887 -22.409 1.00 90.00 597 GLU A CA 1
ATOM 4609 C C . GLU A 1 597 ? 18.791 26.327 -22.936 1.00 90.00 597 GLU A C 1
ATOM 4611 O O . GLU A 1 597 ? 19.844 26.905 -23.192 1.00 90.00 597 GLU A O 1
ATOM 4616 N N . PHE A 1 598 ? 17.608 26.930 -23.058 1.00 89.44 598 PHE A N 1
ATOM 4617 C CA . PHE A 1 598 ? 17.442 28.335 -23.430 1.00 89.44 598 PHE A CA 1
ATOM 4618 C C . PHE A 1 598 ? 17.612 29.304 -22.247 1.00 89.44 598 PHE A C 1
ATOM 4620 O O . PHE A 1 598 ? 17.359 30.503 -22.398 1.00 89.44 598 PHE A O 1
ATOM 4627 N N . GLU A 1 599 ? 18.000 28.800 -21.070 1.00 89.50 599 GLU A N 1
ATOM 4628 C CA . GLU A 1 599 ? 18.148 29.557 -19.820 1.00 89.50 599 GLU A CA 1
ATOM 4629 C C . GLU A 1 599 ? 16.884 30.359 -19.456 1.00 89.50 599 GLU A C 1
ATOM 4631 O O . GLU A 1 599 ? 16.942 31.438 -18.860 1.00 89.50 599 GLU A O 1
ATOM 4636 N N . GLN A 1 600 ? 15.708 29.849 -19.834 1.00 87.12 600 GLN A N 1
ATOM 4637 C CA . GLN A 1 600 ? 14.435 30.499 -19.550 1.00 87.12 600 GLN A CA 1
ATOM 4638 C C . GLN A 1 600 ? 13.834 29.957 -18.261 1.00 87.12 600 GLN A C 1
ATOM 4640 O O . GLN A 1 600 ? 13.578 28.762 -18.114 1.00 87.12 600 GLN A O 1
ATOM 4645 N N . GLU A 1 601 ? 13.504 30.855 -17.332 1.00 82.94 601 GLU A N 1
ATOM 4646 C CA . GLU A 1 601 ? 12.650 30.447 -16.224 1.00 82.94 601 GLU A CA 1
ATOM 4647 C C . GLU A 1 601 ? 11.226 30.200 -16.719 1.00 82.94 601 GLU A C 1
ATOM 4649 O O . GLU A 1 601 ? 10.601 31.048 -17.369 1.00 82.94 601 GLU A O 1
ATOM 4654 N N . TYR A 1 602 ? 10.679 29.072 -16.292 1.00 91.38 602 TYR A N 1
ATOM 4655 C CA . TYR A 1 602 ? 9.288 28.721 -16.501 1.00 91.38 602 TYR A CA 1
ATOM 4656 C C . TYR A 1 602 ? 8.619 28.355 -15.173 1.00 91.38 602 TYR A C 1
ATOM 4658 O O . TYR A 1 602 ? 9.260 28.226 -14.121 1.00 91.38 602 TYR A O 1
ATOM 4666 N N . ARG A 1 603 ? 7.293 28.241 -15.202 1.00 93.12 603 ARG A N 1
ATOM 4667 C CA . ARG A 1 603 ? 6.478 27.748 -14.087 1.00 93.12 603 ARG A CA 1
ATOM 4668 C C . ARG A 1 603 ? 5.645 26.566 -14.554 1.00 93.12 603 ARG A C 1
ATOM 4670 O O . ARG A 1 603 ? 5.222 26.519 -15.705 1.00 93.12 603 ARG A O 1
ATOM 4677 N N . THR A 1 604 ? 5.363 25.645 -13.646 1.00 94.06 604 THR A N 1
ATOM 4678 C CA . THR A 1 604 ? 4.430 24.539 -13.864 1.00 94.06 604 THR A CA 1
ATOM 4679 C C . THR A 1 604 ? 3.200 24.719 -12.990 1.00 94.06 604 THR A C 1
ATOM 4681 O O . THR A 1 604 ? 3.266 25.272 -11.890 1.00 94.06 604 THR A O 1
ATOM 4684 N N . GLY A 1 605 ? 2.043 24.293 -13.487 1.00 92.69 605 GLY A N 1
ATOM 4685 C CA . GLY A 1 605 ? 0.800 24.374 -12.728 1.00 92.69 605 GLY A CA 1
ATOM 4686 C C . GLY A 1 605 ? -0.444 24.184 -13.581 1.00 92.69 605 GLY A C 1
ATOM 4687 O O . GLY A 1 605 ? -0.365 23.871 -14.769 1.00 92.69 605 GLY A O 1
ATOM 4688 N N . VAL A 1 606 ? -1.597 24.343 -12.932 1.00 96.50 606 VAL A N 1
ATOM 4689 C CA . VAL A 1 606 ? -2.910 24.109 -13.536 1.00 96.50 606 VAL A CA 1
ATOM 4690 C C . VAL A 1 606 ? -3.398 25.358 -14.267 1.00 96.50 606 VAL A C 1
ATOM 4692 O O . VAL A 1 606 ? -3.376 26.458 -13.702 1.00 96.50 606 VAL A O 1
ATOM 4695 N N . ILE A 1 607 ? -3.870 25.177 -15.499 1.00 96.94 607 ILE A N 1
ATOM 4696 C CA . ILE A 1 607 ? -4.465 26.233 -16.326 1.00 96.94 607 ILE A CA 1
ATOM 4697 C C . ILE A 1 607 ? -5.986 26.142 -16.275 1.00 96.94 607 ILE A C 1
ATOM 4699 O O . ILE A 1 607 ? -6.552 25.060 -16.399 1.00 96.94 607 ILE A O 1
ATOM 4703 N N . TYR A 1 608 ? -6.667 27.269 -16.096 1.00 96.38 608 TYR A N 1
ATOM 4704 C CA . TYR A 1 608 ? -8.110 27.331 -16.310 1.00 96.38 608 TYR A CA 1
ATOM 4705 C C . TYR A 1 608 ? -8.391 27.726 -17.754 1.00 96.38 608 TYR A C 1
ATOM 4707 O O . TYR A 1 608 ? -7.809 28.688 -18.237 1.00 96.38 608 TYR A O 1
ATOM 4715 N N . THR A 1 609 ? -9.306 27.047 -18.433 1.00 95.38 609 THR A N 1
ATOM 4716 C CA . THR A 1 609 ? -9.697 27.443 -19.794 1.00 95.38 609 THR A CA 1
ATOM 4717 C C . THR A 1 609 ? -11.093 28.043 -19.785 1.00 95.38 609 THR A C 1
ATOM 4719 O O . THR A 1 609 ? -11.955 27.600 -19.025 1.00 95.38 609 THR A O 1
ATOM 4722 N N . THR A 1 610 ? -11.344 29.090 -20.571 1.00 93.06 610 THR A N 1
ATOM 4723 C CA . THR A 1 610 ? -12.692 29.657 -20.699 1.00 93.06 610 THR A CA 1
ATOM 4724 C C . THR A 1 610 ? -12.924 30.333 -22.044 1.00 93.06 610 THR A C 1
ATOM 4726 O O . THR A 1 610 ? -12.079 31.067 -22.540 1.00 93.06 610 THR A O 1
ATOM 4729 N N . ASN A 1 611 ? -14.122 30.154 -22.605 1.00 88.81 611 ASN A N 1
ATOM 4730 C CA . ASN A 1 611 ? -14.573 30.910 -23.776 1.00 88.81 611 ASN A CA 1
ATOM 4731 C C . ASN A 1 611 ? -15.097 32.310 -23.400 1.00 88.81 611 ASN A C 1
ATOM 4733 O O . ASN A 1 611 ? -15.316 33.154 -24.272 1.00 88.81 611 ASN A O 1
ATOM 4737 N N . ARG A 1 612 ? -15.322 32.581 -22.105 1.00 86.25 612 ARG A N 1
ATOM 4738 C CA . ARG A 1 612 ? -15.844 33.867 -21.636 1.00 86.25 612 ARG A CA 1
ATOM 4739 C C . ARG A 1 612 ? -14.759 34.934 -21.752 1.00 86.25 612 ARG A C 1
ATOM 4741 O O . ARG A 1 612 ? -13.764 34.890 -21.039 1.00 86.25 612 ARG A O 1
ATOM 4748 N N . ARG A 1 613 ? -14.974 35.932 -22.609 1.00 79.88 613 ARG A N 1
ATOM 4749 C CA . ARG A 1 613 ? -14.179 37.171 -22.640 1.00 79.88 613 ARG A CA 1
ATOM 4750 C C . ARG A 1 613 ? -14.729 38.178 -21.629 1.00 79.88 613 ARG A C 1
ATOM 4752 O O . ARG A 1 613 ? -15.912 38.132 -21.300 1.00 79.88 613 ARG A O 1
ATOM 4759 N N . VAL A 1 614 ? -13.882 39.101 -21.172 1.00 80.81 614 VAL A N 1
ATOM 4760 C CA . VAL A 1 614 ? -14.261 40.148 -20.208 1.00 80.81 614 VAL A CA 1
ATOM 4761 C C . VAL A 1 614 ? -14.796 39.521 -18.912 1.00 80.81 614 VAL A C 1
ATOM 4763 O O . VAL A 1 614 ? -15.939 39.727 -18.512 1.00 80.81 614 VAL A O 1
ATOM 4766 N N . TRP A 1 615 ? -13.993 38.670 -18.281 1.00 86.75 615 TRP A N 1
ATOM 4767 C CA . TRP A 1 615 ? -14.313 38.011 -17.008 1.00 86.75 615 TRP A CA 1
ATOM 4768 C C . TRP A 1 615 ? -13.648 38.712 -15.813 1.00 86.75 615 TRP A C 1
ATOM 4770 O O . TRP A 1 615 ? -13.997 38.453 -14.664 1.00 86.75 615 TRP A O 1
ATOM 4780 N N . GLU A 1 616 ? -12.723 39.636 -16.070 1.00 83.19 616 GLU A N 1
ATOM 4781 C CA . GLU A 1 616 ? -11.864 40.314 -15.096 1.00 83.19 616 GLU A CA 1
ATOM 4782 C C . GLU A 1 616 ? -12.664 41.180 -14.106 1.00 83.19 616 GLU A C 1
ATOM 4784 O O . GLU A 1 616 ? -12.232 41.411 -12.976 1.00 83.19 616 GLU A O 1
ATOM 4789 N N . TRP A 1 617 ? -13.862 41.632 -14.490 1.00 81.62 617 TRP A N 1
ATOM 4790 C CA . TRP A 1 617 ? -14.778 42.370 -13.613 1.00 81.62 617 TRP A CA 1
ATOM 4791 C C . TRP A 1 617 ? -15.561 41.455 -12.658 1.00 81.62 617 TRP A C 1
ATOM 4793 O O . TRP A 1 617 ? -15.909 41.881 -11.552 1.00 81.62 617 TRP A O 1
ATOM 4803 N N . ASP A 1 618 ? -15.775 40.191 -13.028 1.00 87.50 618 ASP A N 1
ATOM 4804 C CA . ASP A 1 618 ? -16.574 39.230 -12.270 1.00 87.50 618 ASP A CA 1
ATOM 4805 C C . ASP A 1 618 ? -15.822 38.782 -11.007 1.00 87.50 618 ASP A C 1
ATOM 4807 O O . ASP A 1 618 ? -14.875 37.993 -11.032 1.00 87.50 618 ASP A O 1
ATOM 4811 N N . LYS A 1 619 ? -16.218 39.346 -9.862 1.00 87.25 619 LYS A N 1
ATOM 4812 C CA . LYS A 1 619 ? -15.574 39.083 -8.568 1.00 87.25 619 LYS A CA 1
ATOM 4813 C C . LYS A 1 619 ? -15.721 37.626 -8.129 1.00 87.25 619 LYS A C 1
ATOM 4815 O O . LYS A 1 619 ? -14.788 37.096 -7.529 1.00 87.25 619 LYS A O 1
ATOM 4820 N N . GLU A 1 620 ? -16.848 36.982 -8.420 1.00 91.12 620 GLU A N 1
ATOM 4821 C CA . GLU A 1 620 ? -17.094 35.598 -8.005 1.00 91.12 620 GLU A CA 1
ATOM 4822 C C . GLU A 1 620 ? -16.299 34.619 -8.864 1.00 91.12 620 GLU A C 1
ATOM 4824 O O . GLU A 1 620 ? -15.660 33.704 -8.338 1.00 91.12 620 GLU A O 1
ATOM 4829 N N . PHE A 1 621 ? -16.224 34.870 -10.171 1.00 90.50 621 PHE A N 1
ATOM 4830 C CA . PHE A 1 621 ? -15.369 34.088 -11.056 1.00 90.50 621 PHE A CA 1
ATOM 4831 C C . PHE A 1 621 ? -13.886 34.215 -10.676 1.00 90.50 621 PHE A C 1
ATOM 4833 O O . PHE A 1 621 ? -13.184 33.209 -10.586 1.00 90.50 621 PHE A O 1
ATOM 4840 N N . ARG A 1 622 ? -13.414 35.419 -10.327 1.00 88.75 622 ARG A N 1
ATOM 4841 C CA . ARG A 1 622 ? -12.043 35.613 -9.821 1.00 88.75 622 ARG A CA 1
ATOM 4842 C C . ARG A 1 622 ? -11.771 34.850 -8.526 1.00 88.75 622 ARG A C 1
ATOM 4844 O O . ARG A 1 622 ? -10.758 34.161 -8.437 1.00 88.75 622 ARG A O 1
ATOM 4851 N N . LYS A 1 623 ? -12.684 34.905 -7.547 1.00 89.25 623 LYS A N 1
ATOM 4852 C CA . LYS A 1 623 ? -12.574 34.107 -6.310 1.00 89.25 623 LYS A CA 1
ATOM 4853 C C . LYS A 1 623 ? -12.515 32.611 -6.613 1.00 89.25 623 LYS A C 1
ATOM 4855 O O . LYS A 1 623 ? -11.749 31.893 -5.970 1.00 89.25 623 LYS A O 1
ATOM 4860 N N . ARG A 1 624 ? -13.297 32.138 -7.590 1.00 91.75 624 ARG A N 1
ATOM 4861 C CA . ARG A 1 624 ? -13.269 30.741 -8.040 1.00 91.75 624 ARG A CA 1
ATOM 4862 C C . ARG A 1 624 ? -11.895 30.362 -8.592 1.00 91.75 624 ARG A C 1
ATOM 4864 O O . ARG A 1 624 ? -11.355 29.355 -8.150 1.00 91.75 624 ARG A O 1
ATOM 4871 N N . LEU A 1 625 ? -11.307 31.170 -9.477 1.00 90.88 625 LEU A N 1
ATOM 4872 C CA . LEU A 1 625 ? -9.954 30.930 -10.003 1.00 90.88 625 LEU A CA 1
ATOM 4873 C C . LEU A 1 625 ? -8.905 30.861 -8.881 1.00 90.88 625 LEU A C 1
ATOM 4875 O O . LEU A 1 625 ? -8.056 29.972 -8.880 1.00 90.88 625 LEU A O 1
ATOM 4879 N N . THR A 1 626 ? -9.001 31.738 -7.875 1.00 86.62 626 THR A N 1
ATOM 4880 C CA . THR A 1 626 ? -8.112 31.693 -6.702 1.00 86.62 626 THR A CA 1
ATOM 4881 C C . THR A 1 626 ? -8.285 30.407 -5.892 1.00 86.62 626 THR A C 1
ATOM 4883 O O . THR A 1 626 ? -7.288 29.777 -5.551 1.00 86.62 626 THR A O 1
ATOM 4886 N N . ARG A 1 627 ? -9.526 29.976 -5.617 1.00 92.12 627 ARG A N 1
ATOM 4887 C CA . ARG A 1 627 ? -9.803 28.720 -4.888 1.00 92.12 627 ARG A CA 1
ATOM 4888 C C . ARG A 1 627 ? -9.287 27.491 -5.633 1.00 92.12 627 ARG A C 1
ATOM 4890 O O . ARG A 1 627 ? -8.732 26.595 -5.011 1.00 92.12 627 ARG A O 1
ATOM 4897 N N . LEU A 1 628 ? -9.421 27.478 -6.959 1.00 91.75 628 LEU A N 1
ATOM 4898 C CA . LEU A 1 628 ? -8.901 26.411 -7.821 1.00 91.75 628 LEU A CA 1
ATOM 4899 C C . LEU A 1 628 ? -7.368 26.418 -7.933 1.00 91.75 628 LEU A C 1
ATOM 4901 O O . LEU A 1 628 ? -6.797 25.520 -8.545 1.00 91.75 628 LEU A O 1
ATOM 4905 N N . SER A 1 629 ? -6.688 27.412 -7.350 1.00 91.06 629 SER A N 1
ATOM 4906 C CA . SER A 1 629 ? -5.226 27.533 -7.324 1.00 91.06 629 SER A CA 1
ATOM 4907 C C . SER A 1 629 ? -4.553 27.565 -8.701 1.00 91.06 629 SER A C 1
ATOM 4909 O O . SER A 1 629 ? -3.338 27.348 -8.802 1.00 91.06 629 SER A O 1
ATOM 4911 N N . THR A 1 630 ? -5.309 27.905 -9.748 1.00 93.94 630 THR A N 1
ATOM 4912 C CA . THR A 1 630 ? -4.840 27.963 -11.137 1.00 93.94 630 THR A CA 1
ATOM 4913 C C . THR A 1 630 ? -3.780 29.048 -11.309 1.00 93.94 630 THR A C 1
ATOM 4915 O O . THR A 1 630 ? -3.877 30.123 -10.713 1.00 93.94 630 THR A O 1
ATOM 4918 N N . ILE A 1 631 ? -2.745 28.768 -12.102 1.00 94.19 631 ILE A N 1
ATOM 4919 C CA . ILE A 1 631 ? -1.609 29.686 -12.293 1.00 94.19 631 ILE A CA 1
ATOM 4920 C C . ILE A 1 631 ? -1.766 30.577 -13.525 1.00 94.19 631 ILE A C 1
ATOM 4922 O O . ILE A 1 631 ? -1.200 31.667 -13.566 1.00 94.19 631 ILE A O 1
ATOM 4926 N N . GLY A 1 632 ? -2.567 30.137 -14.491 1.00 94.19 632 GLY A N 1
ATOM 4927 C CA . GLY A 1 632 ? -2.850 30.865 -15.716 1.00 94.19 632 GLY A CA 1
ATOM 4928 C C . GLY A 1 632 ? -4.250 30.565 -16.233 1.00 94.19 632 GLY A C 1
ATOM 4929 O O . GLY A 1 632 ? -4.902 29.617 -15.782 1.00 94.19 632 GLY A O 1
ATOM 4930 N N . ILE A 1 633 ? -4.699 31.397 -17.165 1.00 94.62 633 ILE A N 1
ATOM 4931 C CA . ILE A 1 633 ? -5.982 31.264 -17.851 1.00 94.62 633 ILE A CA 1
ATOM 4932 C C . ILE A 1 633 ? -5.810 31.474 -19.354 1.00 94.62 633 ILE A C 1
ATOM 4934 O O . ILE A 1 633 ? -5.173 32.439 -19.780 1.00 94.62 633 ILE A O 1
ATOM 4938 N N . ASP A 1 634 ? -6.367 30.573 -20.151 1.00 94.19 634 ASP A N 1
ATOM 4939 C CA . ASP A 1 634 ? -6.394 30.660 -21.613 1.00 94.19 634 ASP A CA 1
ATOM 4940 C C . ASP A 1 634 ? -7.749 30.171 -22.160 1.00 94.19 634 ASP A C 1
ATOM 4942 O O . ASP A 1 634 ? -8.737 30.117 -21.420 1.00 94.19 634 ASP A O 1
ATOM 4946 N N . MET A 1 635 ? -7.836 29.886 -23.463 1.00 93.94 635 MET A N 1
ATOM 4947 C CA . MET A 1 635 ? -9.096 29.504 -24.104 1.00 93.94 635 MET A CA 1
ATOM 4948 C C . MET A 1 635 ? -9.112 28.059 -24.635 1.00 93.94 635 MET A C 1
ATOM 4950 O O . MET A 1 635 ? -10.204 27.529 -24.832 1.00 93.94 635 MET A O 1
ATOM 4954 N N . GLU A 1 636 ? -7.959 27.413 -24.862 1.00 94.88 636 GLU A N 1
ATOM 4955 C CA . GLU A 1 636 ? -7.890 26.182 -25.672 1.00 94.88 636 GLU A CA 1
ATOM 4956 C C . GLU A 1 636 ? -7.134 25.004 -25.038 1.00 94.88 636 GLU A C 1
ATOM 4958 O O . GLU A 1 636 ? -7.343 23.865 -25.463 1.00 94.88 636 GLU A O 1
ATOM 4963 N N . THR A 1 637 ? -6.270 25.227 -24.037 1.00 97.19 637 THR A N 1
ATOM 4964 C CA . THR A 1 637 ? -5.372 24.174 -23.519 1.00 97.19 637 THR A CA 1
ATOM 4965 C C . THR A 1 637 ? -6.115 22.905 -23.073 1.00 97.19 637 THR A C 1
ATOM 4967 O O . THR A 1 637 ? -5.685 21.798 -23.405 1.00 97.19 637 THR A O 1
ATOM 4970 N N . ALA A 1 638 ? -7.244 23.020 -22.362 1.00 96.94 638 ALA A N 1
ATOM 4971 C CA . ALA A 1 638 ? -7.995 21.844 -21.912 1.00 96.94 638 ALA A CA 1
ATOM 4972 C C . ALA A 1 638 ? -8.639 21.082 -23.078 1.00 96.94 638 ALA A C 1
ATOM 4974 O O . ALA A 1 638 ? -8.559 19.853 -23.098 1.00 96.94 638 ALA A O 1
ATOM 4975 N N . THR A 1 639 ? -9.201 21.777 -24.073 1.00 97.25 639 THR A N 1
ATOM 4976 C CA . THR A 1 639 ? -9.728 21.142 -25.288 1.00 97.25 639 THR A CA 1
ATOM 4977 C C . THR A 1 639 ? -8.650 20.358 -26.023 1.00 97.25 639 THR A C 1
ATOM 4979 O O . THR A 1 639 ? -8.854 19.190 -26.343 1.00 97.25 639 THR A O 1
ATOM 4982 N N . LEU A 1 640 ? -7.476 20.956 -26.239 1.00 96.94 640 LEU A N 1
ATOM 4983 C CA . LEU A 1 640 ? -6.358 20.293 -26.920 1.00 96.94 640 LEU A CA 1
ATOM 4984 C C . LEU A 1 640 ? -5.909 19.030 -26.177 1.00 96.94 640 LEU A C 1
ATOM 4986 O O . LEU A 1 640 ? -5.615 18.006 -26.795 1.00 96.94 640 LEU A O 1
ATOM 4990 N N . PHE A 1 641 ? -5.890 19.079 -24.844 1.00 96.62 641 PHE A N 1
ATOM 4991 C CA . PHE A 1 641 ? -5.518 17.938 -24.012 1.00 96.62 641 PHE A CA 1
ATOM 4992 C C . PHE A 1 641 ? -6.554 16.813 -24.051 1.00 96.62 641 PHE A C 1
ATOM 4994 O O . PHE A 1 641 ? -6.164 15.646 -24.122 1.00 96.62 641 PHE A O 1
ATOM 5001 N N . ILE A 1 642 ? -7.845 17.150 -24.038 1.00 96.12 642 ILE A N 1
ATOM 5002 C CA . ILE A 1 642 ? -8.959 16.190 -24.015 1.00 96.12 642 ILE A CA 1
ATOM 5003 C C . ILE A 1 642 ? -9.198 15.572 -25.385 1.00 96.12 642 ILE A C 1
ATOM 5005 O O . ILE A 1 642 ? -9.236 14.350 -25.498 1.00 96.12 642 ILE A O 1
ATOM 5009 N N . VAL A 1 643 ? -9.289 16.387 -26.435 1.00 95.88 643 VAL A N 1
ATOM 5010 C CA . VAL A 1 643 ? -9.496 15.894 -27.803 1.00 95.88 643 VAL A CA 1
ATOM 5011 C C . VAL A 1 643 ? -8.249 15.151 -28.285 1.00 95.88 643 VAL A C 1
ATOM 5013 O O . VAL A 1 643 ? -8.355 14.089 -28.891 1.00 95.88 643 VAL A O 1
ATOM 5016 N N . GLY A 1 644 ? -7.052 15.620 -27.914 1.00 93.44 644 GLY A N 1
ATOM 5017 C CA . GLY A 1 644 ? -5.818 14.866 -28.130 1.00 93.44 644 GLY A CA 1
ATOM 5018 C C . GLY A 1 644 ? -5.807 13.517 -27.414 1.00 93.44 644 GLY A C 1
ATOM 5019 O O . GLY A 1 644 ? -5.374 12.526 -27.994 1.00 93.44 644 GLY A O 1
ATOM 5020 N N . HIS A 1 645 ? -6.330 13.440 -26.187 1.00 92.25 645 HIS A N 1
ATOM 5021 C CA . HIS A 1 645 ? -6.470 12.165 -25.484 1.00 92.25 645 HIS A CA 1
ATOM 5022 C C . HIS A 1 645 ? -7.471 11.235 -26.189 1.00 92.25 645 HIS A C 1
ATOM 5024 O O . HIS A 1 645 ? -7.125 10.090 -26.477 1.00 92.25 645 HIS A O 1
ATOM 5030 N N . ALA A 1 646 ? -8.658 11.737 -26.541 1.00 91.31 646 ALA A N 1
ATOM 5031 C CA . ALA A 1 646 ? -9.693 10.973 -27.239 1.00 91.31 646 ALA A CA 1
ATOM 5032 C C . ALA A 1 646 ? -9.203 10.425 -28.593 1.00 91.31 646 ALA A C 1
ATOM 5034 O O . ALA A 1 646 ? -9.417 9.255 -28.910 1.00 91.31 646 ALA A O 1
ATOM 5035 N N . ASN A 1 647 ? -8.453 11.233 -29.348 1.00 89.88 647 ASN A N 1
ATOM 5036 C CA . ASN A 1 647 ? -7.899 10.851 -30.650 1.00 89.88 647 ASN A CA 1
ATOM 5037 C C . ASN A 1 647 ? -6.539 10.146 -30.573 1.00 89.88 647 ASN A C 1
ATOM 5039 O O . ASN A 1 647 ? -5.961 9.831 -31.613 1.00 89.88 647 ASN A O 1
ATOM 5043 N N . LYS A 1 648 ? -6.022 9.874 -29.366 1.00 89.44 648 LYS A N 1
ATOM 5044 C CA . LYS A 1 648 ? -4.716 9.226 -29.141 1.00 89.44 648 LYS A CA 1
ATOM 5045 C C . LYS A 1 648 ? -3.556 9.969 -29.830 1.00 89.44 648 LYS A C 1
ATOM 5047 O O . LYS A 1 648 ? -2.675 9.345 -30.415 1.00 89.44 648 LYS A O 1
ATOM 5052 N N . ILE A 1 649 ? -3.567 11.301 -29.751 1.00 91.12 649 ILE A N 1
ATOM 5053 C CA . ILE A 1 649 ? -2.566 12.220 -30.313 1.00 91.12 649 ILE A CA 1
ATOM 5054 C C . ILE A 1 649 ? -1.720 12.825 -29.198 1.00 91.12 649 ILE A C 1
ATOM 5056 O O . ILE A 1 649 ? -2.246 13.332 -28.201 1.00 91.12 649 ILE A O 1
ATOM 5060 N N . SER A 1 650 ? -0.390 12.740 -29.317 1.00 91.75 650 SER A N 1
ATOM 5061 C CA . SER A 1 650 ? 0.512 13.179 -28.242 1.00 91.75 650 SER A CA 1
ATOM 5062 C C . SER A 1 650 ? 0.503 14.678 -28.182 1.00 91.75 650 SER A C 1
ATOM 5064 O O . SER A 1 650 ? 0.661 15.324 -29.202 1.00 91.75 650 SER A O 1
ATOM 5066 N N . ARG A 1 651 ? 0.250 15.226 -26.998 1.00 94.75 651 ARG A N 1
ATOM 5067 C CA . ARG A 1 651 ? -0.196 16.609 -26.860 1.00 94.75 651 ARG A CA 1
ATOM 5068 C C . ARG A 1 651 ? 0.499 17.310 -25.714 1.00 94.75 651 ARG A C 1
ATOM 5070 O O . ARG A 1 651 ? 0.730 16.714 -24.665 1.00 94.75 651 ARG A O 1
ATOM 5077 N N . GLY A 1 652 ? 0.847 18.565 -25.915 1.00 95.94 652 GLY A N 1
ATOM 5078 C CA . GLY A 1 652 ? 1.489 19.412 -24.922 1.00 95.94 652 GLY A CA 1
ATOM 5079 C C . GLY A 1 652 ? 1.209 20.871 -25.237 1.00 95.94 652 GLY A C 1
ATOM 5080 O O . GLY A 1 652 ? 0.721 21.191 -26.320 1.00 95.94 652 GLY A O 1
ATOM 5081 N N . ALA A 1 653 ? 1.508 21.751 -24.292 1.00 97.50 653 ALA A N 1
ATOM 5082 C CA . ALA A 1 653 ? 1.378 23.186 -24.485 1.00 97.50 653 ALA A CA 1
ATOM 5083 C C . ALA A 1 653 ? 2.579 23.901 -23.870 1.00 97.50 653 ALA A C 1
ATOM 5085 O O . ALA A 1 653 ? 3.040 23.520 -22.797 1.00 97.50 653 ALA A O 1
ATOM 5086 N N . LEU A 1 654 ? 3.050 24.944 -24.537 1.00 96.88 654 LEU A N 1
ATOM 5087 C CA . LEU A 1 654 ? 3.964 25.941 -24.011 1.00 96.88 654 LEU A CA 1
ATOM 5088 C C . LEU A 1 654 ? 3.227 27.277 -24.072 1.00 96.88 654 LEU A C 1
ATOM 5090 O O . LEU A 1 654 ? 2.792 27.708 -25.142 1.00 96.88 654 LEU A O 1
ATOM 5094 N N . LEU A 1 655 ? 3.002 27.888 -22.911 1.00 96.00 655 LEU A N 1
ATOM 5095 C CA . LEU A 1 655 ? 2.201 29.102 -22.804 1.00 96.00 655 LEU A CA 1
ATOM 5096 C C . LEU A 1 655 ? 3.089 30.288 -22.446 1.00 96.00 655 LEU A C 1
ATOM 5098 O O . LEU A 1 655 ? 3.769 30.280 -21.423 1.00 96.00 655 LEU A O 1
ATOM 5102 N N . LEU A 1 656 ? 3.053 31.332 -23.266 1.00 92.88 656 LEU A N 1
ATOM 5103 C CA . LEU A 1 656 ? 3.698 32.610 -22.978 1.00 92.88 656 LEU A CA 1
ATOM 5104 C C . LEU A 1 656 ? 2.734 33.519 -22.202 1.00 92.88 656 LEU A C 1
ATOM 5106 O O . LEU A 1 656 ? 1.628 33.801 -22.669 1.00 92.88 656 LEU A O 1
ATOM 5110 N N . VAL A 1 657 ? 3.156 34.036 -21.047 1.00 90.38 657 VAL A N 1
ATOM 5111 C CA . VAL A 1 657 ? 2.338 34.986 -20.279 1.00 90.38 657 VAL A CA 1
ATOM 5112 C C . VAL A 1 657 ? 2.312 36.344 -20.984 1.00 90.38 657 VAL A C 1
ATOM 5114 O O . VAL A 1 657 ? 3.326 37.048 -21.035 1.00 90.38 657 VAL A O 1
ATOM 5117 N N . SER A 1 658 ? 1.153 36.727 -21.525 1.00 84.25 658 SER A N 1
ATOM 5118 C CA . SER A 1 658 ? 0.973 37.982 -22.273 1.00 84.25 658 SER A CA 1
ATOM 5119 C C . SER A 1 658 ? 0.558 39.169 -21.407 1.00 84.25 658 SER A C 1
ATOM 5121 O O . SER A 1 658 ? 0.920 40.317 -21.697 1.00 84.25 658 SER A O 1
ATOM 5123 N N . ASP A 1 659 ? -0.190 38.884 -20.350 1.00 81.25 659 ASP A N 1
ATOM 5124 C CA . ASP A 1 659 ? -0.899 39.844 -19.514 1.00 81.25 659 ASP A CA 1
ATOM 5125 C C . ASP A 1 659 ? -1.160 39.256 -18.118 1.00 81.25 659 ASP A C 1
ATOM 5127 O O . ASP A 1 659 ? -1.053 38.049 -17.907 1.00 81.25 659 ASP A O 1
ATOM 5131 N N . MET A 1 660 ? -1.467 40.116 -17.143 1.00 81.94 660 MET A N 1
ATOM 5132 C CA . MET A 1 660 ? -1.739 39.724 -15.753 1.00 81.94 660 MET A CA 1
ATOM 5133 C C . MET A 1 660 ? -3.078 40.315 -15.288 1.00 81.94 660 MET A C 1
ATOM 5135 O O . MET A 1 660 ? -3.096 41.332 -14.590 1.00 81.94 660 MET A O 1
ATOM 5139 N N . PRO A 1 661 ? -4.212 39.696 -15.661 1.00 71.56 661 PRO A N 1
ATOM 5140 C CA . PRO A 1 661 ? -5.555 40.276 -15.515 1.00 71.56 661 PRO A CA 1
ATOM 5141 C C . PRO A 1 661 ? -6.005 40.513 -14.063 1.00 71.56 661 PRO A C 1
ATOM 5143 O O . PRO A 1 661 ? -6.962 41.245 -13.818 1.00 71.56 661 PRO A O 1
ATOM 5146 N N . LEU A 1 662 ? -5.333 39.899 -13.083 1.00 73.69 662 LEU A N 1
ATOM 5147 C CA . LEU A 1 662 ? -5.637 40.060 -11.657 1.00 73.69 662 LEU A CA 1
ATOM 5148 C C . LEU A 1 662 ? -4.793 41.132 -10.949 1.00 73.69 662 LEU A C 1
ATOM 5150 O O . LEU A 1 662 ? -5.016 41.373 -9.762 1.00 73.69 662 LEU A O 1
ATOM 5154 N N . MET A 1 663 ? -3.839 41.767 -11.639 1.00 70.62 663 MET A N 1
ATOM 5155 C CA . MET A 1 663 ? -2.929 42.751 -11.044 1.00 70.62 663 MET A CA 1
ATOM 5156 C C . MET A 1 663 ? -3.279 44.182 -11.500 1.00 70.62 663 MET A C 1
ATOM 5158 O O . MET A 1 663 ? -3.542 44.378 -12.688 1.00 70.62 663 MET A O 1
ATOM 5162 N N . PRO A 1 664 ? -3.257 45.193 -10.602 1.00 55.69 664 PRO A N 1
ATOM 5163 C CA . PRO A 1 664 ? -3.603 46.586 -10.932 1.00 55.69 664 PRO A CA 1
ATOM 5164 C C . PRO A 1 664 ? -2.762 47.188 -12.066 1.00 55.69 664 PRO A C 1
ATOM 5166 O O . PRO A 1 664 ? -3.260 47.992 -12.849 1.00 55.69 664 PRO A O 1
ATOM 5169 N N . ASP A 1 665 ? -1.512 46.738 -12.185 1.00 51.91 665 ASP A N 1
ATOM 5170 C CA . ASP A 1 665 ? -0.515 47.247 -13.133 1.00 51.91 665 ASP A CA 1
ATOM 5171 C C . ASP A 1 665 ? -0.532 46.477 -14.476 1.00 51.91 665 ASP A C 1
ATOM 5173 O O . ASP A 1 665 ? 0.274 46.736 -15.369 1.00 51.91 665 ASP A O 1
ATOM 5177 N N . GLY A 1 666 ? -1.430 45.490 -14.618 1.00 50.16 666 GLY A N 1
ATOM 5178 C CA . GLY A 1 666 ? -1.416 44.473 -15.678 1.00 50.16 666 GLY A CA 1
ATOM 5179 C C . GLY A 1 666 ? -2.203 44.796 -16.954 1.00 50.16 666 GLY A C 1
ATOM 5180 O O . GLY A 1 666 ? -2.183 43.988 -17.883 1.00 50.16 666 GLY A O 1
ATOM 5181 N N . ILE A 1 667 ? -2.885 45.945 -17.038 1.00 48.66 667 ILE A N 1
ATOM 5182 C CA . ILE A 1 667 ? -3.660 46.349 -18.228 1.00 48.66 667 ILE A CA 1
ATOM 5183 C C . ILE A 1 667 ? -2.765 47.194 -19.153 1.00 48.66 667 ILE A C 1
ATOM 5185 O O . ILE A 1 667 ? -2.470 48.354 -18.868 1.00 48.66 667 ILE A O 1
ATOM 5189 N N . LYS A 1 668 ? -2.307 46.618 -20.272 1.00 49.69 668 LYS A N 1
ATOM 5190 C CA . LYS A 1 668 ? -1.342 47.262 -21.184 1.00 49.69 668 LYS A CA 1
ATOM 5191 C C . LYS A 1 668 ? -1.963 48.265 -22.166 1.00 49.69 668 LYS A C 1
ATOM 5193 O O . LYS A 1 668 ? -3.003 48.028 -22.774 1.00 49.69 668 LYS A O 1
ATOM 5198 N N . THR A 1 669 ? -1.214 49.340 -22.429 1.00 52.22 669 THR A N 1
ATOM 5199 C CA . THR A 1 669 ? -1.377 50.253 -23.576 1.00 52.22 669 THR A CA 1
ATOM 5200 C C . THR A 1 669 ? -0.636 49.730 -24.823 1.00 52.22 669 THR A C 1
ATOM 5202 O O . THR A 1 669 ? 0.480 49.221 -24.736 1.00 52.22 669 THR A O 1
ATOM 5205 N N . GLN A 1 670 ? -1.222 49.911 -26.018 1.00 44.09 670 GLN A N 1
ATOM 5206 C CA . GLN A 1 670 ? -0.783 49.325 -27.307 1.00 44.09 670 GLN A CA 1
ATOM 5207 C C . GLN A 1 670 ? 0.685 49.580 -27.738 1.00 44.09 670 GLN A C 1
ATOM 5209 O O . GLN A 1 670 ? 1.195 48.868 -28.604 1.00 44.09 670 GLN A O 1
ATOM 5214 N N . LYS A 1 671 ? 1.375 50.598 -27.198 1.00 40.53 671 LYS A N 1
ATOM 5215 C CA . LYS A 1 671 ? 2.709 51.029 -27.674 1.00 40.53 671 LYS A CA 1
ATOM 5216 C C . LYS A 1 671 ? 3.895 50.306 -27.018 1.00 40.53 671 LYS A C 1
ATOM 5218 O O . LYS A 1 671 ? 4.881 50.066 -27.710 1.00 40.53 671 LYS A O 1
ATOM 5223 N N . MET A 1 672 ? 3.814 49.920 -25.739 1.00 41.56 672 MET A N 1
ATOM 5224 C CA . MET A 1 672 ? 4.868 49.121 -25.074 1.00 41.56 672 MET A CA 1
ATOM 5225 C C . MET A 1 672 ? 4.879 47.657 -25.543 1.00 41.56 672 MET A C 1
ATOM 5227 O O . MET A 1 672 ? 5.895 46.973 -25.443 1.00 41.56 672 MET A O 1
ATOM 5231 N N . ASP A 1 673 ? 3.765 47.193 -26.110 1.00 49.81 673 ASP A N 1
ATOM 5232 C CA . ASP A 1 673 ? 3.519 45.785 -26.402 1.00 49.81 673 ASP A CA 1
ATOM 5233 C C . ASP A 1 673 ? 4.268 45.274 -27.649 1.00 49.81 673 ASP A C 1
ATOM 5235 O O . ASP A 1 673 ? 4.697 44.127 -27.689 1.00 49.81 673 ASP A O 1
ATOM 5239 N N . ARG A 1 674 ? 4.515 46.120 -28.662 1.00 49.88 674 ARG A N 1
ATOM 5240 C CA . ARG A 1 674 ? 5.057 45.661 -29.961 1.00 49.88 674 ARG A CA 1
ATOM 5241 C C . ARG A 1 674 ? 6.535 45.242 -29.943 1.00 49.88 674 ARG A C 1
ATOM 5243 O O . ARG A 1 674 ? 6.878 44.269 -30.603 1.00 49.88 674 ARG A O 1
ATOM 5250 N N . ARG A 1 675 ? 7.417 45.943 -29.215 1.00 47.22 675 ARG A N 1
ATOM 5251 C CA . ARG A 1 675 ? 8.869 45.627 -29.187 1.00 47.22 675 ARG A CA 1
ATOM 5252 C C . ARG A 1 675 ? 9.219 44.483 -28.236 1.00 47.22 675 ARG A C 1
ATOM 5254 O O . ARG A 1 675 ? 10.104 43.694 -28.541 1.00 47.22 675 ARG A O 1
ATOM 5261 N N . VAL A 1 676 ? 8.512 44.390 -27.111 1.00 49.75 676 VAL A N 1
ATOM 5262 C CA . VAL A 1 676 ? 8.720 43.343 -26.105 1.00 49.75 676 VAL A CA 1
ATOM 5263 C C . VAL A 1 676 ? 8.080 42.025 -26.564 1.00 49.75 676 VAL A C 1
ATOM 5265 O O . VAL A 1 676 ? 8.736 40.989 -26.499 1.00 49.75 676 VAL A O 1
ATOM 5268 N N . ASN A 1 677 ? 6.874 42.053 -27.156 1.00 56.84 677 ASN A N 1
ATOM 5269 C CA . ASN A 1 677 ? 6.252 40.837 -27.696 1.00 56.84 677 ASN A CA 1
ATOM 5270 C C . ASN A 1 677 ? 7.014 40.240 -28.881 1.00 56.84 677 ASN A C 1
ATOM 5272 O O . ASN A 1 677 ? 7.011 39.024 -29.004 1.00 56.84 677 ASN A O 1
ATOM 5276 N N . ALA A 1 678 ? 7.661 41.035 -29.743 1.00 63.94 678 ALA A N 1
ATOM 5277 C CA . ALA A 1 678 ? 8.389 40.485 -30.892 1.00 63.94 678 ALA A CA 1
ATOM 5278 C C . ALA A 1 678 ? 9.522 39.539 -30.451 1.00 63.94 678 ALA A C 1
ATOM 5280 O O . ALA A 1 678 ? 9.569 38.399 -30.900 1.00 63.94 678 ALA A O 1
ATOM 5281 N N . LYS A 1 679 ? 10.349 39.968 -29.485 1.00 69.88 679 LYS A N 1
ATOM 5282 C CA . LYS A 1 679 ? 11.453 39.157 -28.948 1.00 69.88 679 LYS A CA 1
ATOM 5283 C C . LYS A 1 679 ? 10.960 37.888 -28.240 1.00 69.88 679 LYS A C 1
ATOM 5285 O O . LYS A 1 679 ? 11.546 36.826 -28.416 1.00 69.88 679 LYS A O 1
ATOM 5290 N N . PHE A 1 680 ? 9.880 37.984 -27.460 1.00 79.62 680 PHE A N 1
ATOM 5291 C CA . PHE A 1 680 ? 9.311 36.816 -26.777 1.00 79.62 680 PHE A CA 1
ATOM 5292 C C . PHE A 1 680 ? 8.613 35.850 -27.734 1.00 79.62 680 PHE A C 1
ATOM 5294 O O . PHE A 1 680 ? 8.674 34.648 -27.514 1.00 79.62 680 PHE A O 1
ATOM 5301 N N . VAL A 1 681 ? 7.984 36.351 -28.800 1.00 82.25 681 VAL A N 1
ATOM 5302 C CA . VAL A 1 681 ? 7.375 35.519 -29.847 1.00 82.25 681 VAL A CA 1
ATOM 5303 C C . VAL A 1 681 ? 8.439 34.749 -30.623 1.00 82.25 681 VAL A C 1
ATOM 5305 O O . VAL A 1 681 ? 8.269 33.551 -30.821 1.00 82.25 681 VAL A O 1
ATOM 5308 N N . ASP A 1 682 ? 9.533 35.406 -31.013 1.00 87.44 682 ASP A N 1
ATOM 5309 C CA . ASP A 1 682 ? 10.631 34.749 -31.733 1.00 87.44 682 ASP A CA 1
ATOM 5310 C C . ASP A 1 682 ? 11.244 33.629 -30.890 1.00 87.44 682 ASP A C 1
ATOM 5312 O O . ASP A 1 682 ? 11.384 32.503 -31.356 1.00 87.44 682 ASP A O 1
ATOM 5316 N N . MET A 1 683 ? 11.514 33.911 -29.614 1.00 89.81 683 MET A N 1
ATOM 5317 C CA . MET A 1 683 ? 12.036 32.920 -28.674 1.00 89.81 683 MET A CA 1
ATOM 5318 C C . MET A 1 683 ? 11.036 31.790 -28.392 1.00 89.81 683 MET A C 1
ATOM 5320 O O . MET A 1 683 ? 11.424 30.632 -28.290 1.00 89.81 683 MET A O 1
ATOM 5324 N N . HIS A 1 684 ? 9.743 32.099 -28.289 1.00 93.38 684 HIS A N 1
ATOM 5325 C CA . HIS A 1 684 ? 8.707 31.093 -28.069 1.00 93.38 684 HIS A CA 1
ATOM 5326 C C . HIS A 1 684 ? 8.590 30.125 -29.253 1.00 93.38 684 HIS A C 1
ATOM 5328 O O . HIS A 1 684 ? 8.530 28.911 -29.054 1.00 93.38 684 HIS A O 1
ATOM 5334 N N . LEU A 1 685 ? 8.602 30.660 -30.477 1.00 94.56 685 LEU A N 1
ATOM 5335 C CA . LEU A 1 685 ? 8.606 29.863 -31.698 1.00 94.56 685 LEU A CA 1
ATOM 5336 C C . LEU A 1 685 ? 9.887 29.027 -31.808 1.00 94.56 685 LEU A C 1
ATOM 5338 O O . LEU A 1 685 ? 9.802 27.840 -32.110 1.00 94.56 685 LEU A O 1
ATOM 5342 N N . GLU A 1 686 ? 11.048 29.613 -31.508 1.00 93.69 686 GLU A N 1
ATOM 5343 C CA . GLU A 1 686 ? 12.336 28.914 -31.506 1.00 93.69 686 GLU A CA 1
ATOM 5344 C C . GLU A 1 686 ? 12.327 27.692 -30.586 1.00 93.69 686 GLU A C 1
ATOM 5346 O O . GLU A 1 686 ? 12.666 26.592 -31.017 1.00 93.69 686 GLU A O 1
ATOM 5351 N N . MET A 1 687 ? 11.903 27.866 -29.333 1.00 93.94 687 MET A N 1
ATOM 5352 C CA . MET A 1 687 ? 11.855 26.770 -28.365 1.00 93.94 687 MET A CA 1
ATOM 5353 C C . MET A 1 687 ? 10.861 25.688 -28.786 1.00 93.94 687 MET A C 1
ATOM 5355 O O . MET A 1 687 ? 11.143 24.504 -28.628 1.00 93.94 687 MET A O 1
ATOM 5359 N N . GLY A 1 688 ? 9.720 26.073 -29.366 1.00 94.44 688 GLY A N 1
ATOM 5360 C CA . GLY A 1 688 ? 8.766 25.120 -29.929 1.00 94.44 688 GLY A CA 1
ATOM 5361 C C . GLY A 1 688 ? 9.369 24.295 -31.066 1.00 94.44 688 GLY A C 1
ATOM 5362 O O . GLY A 1 688 ? 9.254 23.072 -31.062 1.00 94.44 688 GLY A O 1
ATOM 5363 N N . ILE A 1 689 ? 10.055 24.950 -32.008 1.00 95.00 689 ILE A N 1
ATOM 5364 C CA . ILE A 1 689 ? 10.759 24.281 -33.111 1.00 95.00 689 ILE A CA 1
ATOM 5365 C C . ILE A 1 689 ? 11.818 23.330 -32.551 1.00 95.00 689 ILE A C 1
ATOM 5367 O O . ILE A 1 689 ? 11.791 22.144 -32.865 1.00 95.00 689 ILE A O 1
ATOM 5371 N N . ARG A 1 690 ? 12.699 23.823 -31.674 1.00 92.94 690 ARG A N 1
ATOM 5372 C CA . ARG A 1 690 ? 13.783 23.038 -31.072 1.00 92.94 690 ARG A CA 1
ATOM 5373 C C . ARG A 1 690 ? 13.253 21.791 -30.362 1.00 92.94 690 ARG A C 1
ATOM 5375 O O . ARG A 1 690 ? 13.722 20.691 -30.640 1.00 92.94 690 ARG A O 1
ATOM 5382 N N . ALA A 1 691 ? 12.244 21.950 -29.505 1.00 90.75 691 ALA A N 1
ATOM 5383 C CA . ALA A 1 691 ? 11.667 20.845 -28.744 1.00 90.75 691 ALA A CA 1
ATOM 5384 C C . ALA A 1 691 ? 11.079 19.756 -29.657 1.00 90.75 691 ALA A C 1
ATOM 5386 O O . ALA A 1 691 ? 11.249 18.565 -29.390 1.00 90.75 691 ALA A O 1
ATOM 5387 N N . MET A 1 692 ? 10.406 20.155 -30.742 1.00 92.19 692 MET A N 1
ATOM 5388 C CA . MET A 1 692 ? 9.751 19.226 -31.668 1.00 92.19 692 MET A CA 1
ATOM 5389 C C . MET A 1 692 ? 10.699 18.614 -32.707 1.00 92.19 692 MET A C 1
ATOM 5391 O O . MET A 1 692 ? 10.431 17.516 -33.189 1.00 92.19 692 MET A O 1
ATOM 5395 N N . THR A 1 693 ? 11.811 19.273 -33.030 1.00 87.88 693 THR A N 1
ATOM 5396 C CA . THR A 1 693 ? 12.859 18.697 -33.882 1.00 87.88 693 THR A CA 1
ATOM 5397 C C . THR A 1 693 ? 13.693 17.678 -33.103 1.00 87.88 693 THR A C 1
ATOM 5399 O O . THR A 1 693 ? 13.848 16.544 -33.552 1.00 87.88 693 THR A O 1
ATOM 5402 N N . GLU A 1 694 ? 14.154 18.013 -31.893 1.00 82.12 694 GLU A N 1
ATOM 5403 C CA . GLU A 1 694 ? 15.015 17.116 -31.106 1.00 82.12 694 GLU A CA 1
ATOM 5404 C C . GLU A 1 694 ? 14.319 15.821 -30.678 1.00 82.12 694 GLU A C 1
ATOM 5406 O O . GLU A 1 694 ? 14.939 14.755 -30.650 1.00 82.12 694 GLU A O 1
ATOM 5411 N N . ILE A 1 695 ? 13.026 15.890 -30.349 1.00 80.00 695 ILE A N 1
ATOM 5412 C CA . ILE A 1 695 ? 12.238 14.692 -30.031 1.00 80.00 695 ILE A CA 1
ATOM 5413 C C . ILE A 1 695 ? 12.101 13.766 -31.251 1.00 80.00 695 ILE A C 1
ATOM 5415 O O . ILE A 1 695 ? 11.996 12.551 -31.089 1.00 80.00 695 ILE A O 1
ATOM 5419 N N . GLY A 1 696 ? 12.135 14.331 -32.463 1.00 66.06 696 GLY A N 1
ATOM 5420 C CA . GLY A 1 696 ? 12.162 13.585 -33.717 1.00 66.06 696 GLY A CA 1
ATOM 5421 C C . GLY A 1 696 ? 13.500 12.904 -33.979 1.00 66.06 696 GLY A C 1
ATOM 5422 O O . GLY A 1 696 ? 13.514 11.727 -34.339 1.00 66.06 696 GLY A O 1
ATOM 5423 N N . GLU A 1 697 ? 14.608 13.611 -33.749 1.00 70.75 697 GLU A N 1
ATOM 5424 C CA . GLU A 1 697 ? 15.976 13.118 -33.970 1.00 70.75 697 GLU A CA 1
ATOM 5425 C C . GLU A 1 697 ? 16.394 12.032 -32.971 1.00 70.75 697 GLU A C 1
ATOM 5427 O O . GLU A 1 697 ? 17.030 11.050 -33.352 1.00 70.75 697 GLU A O 1
ATOM 5432 N N . LYS A 1 698 ? 15.996 12.160 -31.698 1.00 69.31 698 LYS A N 1
ATOM 5433 C CA . LYS A 1 698 ? 16.321 11.185 -30.639 1.00 69.31 698 LYS A CA 1
ATOM 5434 C C . LYS A 1 698 ? 15.568 9.851 -30.790 1.00 69.31 698 LYS A C 1
ATOM 5436 O O . LYS A 1 698 ? 15.821 8.924 -30.025 1.00 69.31 698 LYS A O 1
ATOM 5441 N N . GLY A 1 699 ? 14.658 9.731 -31.767 1.00 54.44 699 GLY A N 1
ATOM 5442 C CA . GLY A 1 699 ? 13.966 8.481 -32.111 1.00 54.44 699 GLY A CA 1
ATOM 5443 C C . GLY A 1 699 ? 13.036 7.943 -31.019 1.00 54.44 699 GLY A C 1
ATOM 5444 O O . GLY A 1 699 ? 12.628 6.783 -31.067 1.00 54.44 699 GLY A O 1
ATOM 5445 N N . GLU A 1 700 ? 12.700 8.755 -30.016 1.00 56.03 700 GLU A N 1
ATOM 5446 C CA . GLU A 1 700 ? 11.914 8.296 -28.879 1.00 56.03 700 GLU A CA 1
ATOM 5447 C C . GLU A 1 700 ? 10.427 8.172 -29.227 1.00 56.03 700 GLU A C 1
ATOM 5449 O O . GLU A 1 700 ? 9.748 9.151 -29.546 1.00 56.03 700 GLU A O 1
ATOM 5454 N N . GLU A 1 701 ? 9.871 6.968 -29.073 1.00 57.09 701 GLU A N 1
ATOM 5455 C CA . GLU A 1 701 ? 8.426 6.770 -29.182 1.00 57.09 701 GLU A CA 1
ATOM 5456 C C . GLU A 1 701 ? 7.692 7.491 -28.042 1.00 57.09 701 GLU A C 1
ATOM 5458 O O . GLU A 1 701 ? 7.837 7.154 -26.853 1.00 57.09 701 GLU A O 1
ATOM 5463 N N . ILE A 1 702 ? 6.861 8.476 -28.395 1.00 61.19 702 ILE A N 1
ATOM 5464 C CA . ILE A 1 702 ? 5.943 9.116 -27.454 1.00 61.19 702 ILE A CA 1
ATOM 5465 C C . ILE A 1 702 ? 4.756 8.177 -27.240 1.00 61.19 702 ILE A C 1
ATOM 5467 O O . ILE A 1 702 ? 3.837 8.096 -28.051 1.00 61.19 702 ILE A O 1
ATOM 5471 N N . LYS A 1 703 ? 4.794 7.425 -26.137 1.00 52.97 703 LYS A N 1
ATOM 5472 C CA . LYS A 1 703 ? 3.713 6.506 -25.785 1.00 52.97 703 LYS A CA 1
ATOM 5473 C C . LYS A 1 703 ? 2.523 7.266 -25.213 1.00 52.97 703 LYS A C 1
ATOM 5475 O O . LYS A 1 703 ? 2.654 8.111 -24.327 1.00 52.97 703 LYS A O 1
ATOM 5480 N N . HIS A 1 704 ? 1.358 6.909 -25.724 1.00 46.44 704 HIS A N 1
ATOM 5481 C CA . HIS A 1 704 ? 0.068 7.315 -25.208 1.00 46.44 704 HIS A CA 1
ATOM 5482 C C . HIS A 1 704 ? -0.308 6.492 -23.988 1.00 46.44 704 HIS A C 1
ATOM 5484 O O . HIS A 1 704 ? -0.338 5.267 -24.069 1.00 46.44 704 HIS A O 1
ATOM 5490 N N . PHE A 1 705 ? -0.650 7.158 -22.888 1.00 42.09 705 PHE A N 1
ATOM 5491 C CA . PHE A 1 705 ? -1.415 6.514 -21.829 1.00 42.09 705 PHE A CA 1
ATOM 5492 C C . PHE A 1 705 ? -2.846 6.335 -22.342 1.00 42.09 705 PHE A C 1
ATOM 5494 O O . PHE A 1 705 ? -3.614 7.296 -22.380 1.00 42.09 705 PHE A O 1
ATOM 5501 N N . GLY A 1 706 ? -3.163 5.134 -22.822 1.00 37.53 706 GLY A N 1
ATOM 5502 C CA . GLY A 1 706 ? -4.541 4.658 -22.832 1.00 37.53 706 GLY A CA 1
ATOM 5503 C C . GLY A 1 706 ? -4.831 4.120 -21.438 1.00 37.53 706 GLY A C 1
ATOM 5504 O O . GLY A 1 706 ? -4.042 3.313 -20.948 1.00 37.53 706 GLY A O 1
ATOM 5505 N N . TYR A 1 707 ? -5.882 4.634 -20.803 1.00 31.45 707 TYR A N 1
ATOM 5506 C CA . TYR A 1 707 ? -6.458 3.995 -19.624 1.00 31.45 707 TYR A CA 1
ATOM 5507 C C . TYR A 1 707 ? -7.189 2.718 -20.029 1.00 31.45 707 TYR A C 1
ATOM 5509 O O . TYR A 1 707 ? -7.784 2.720 -21.136 1.00 31.45 707 TYR A O 1
#

pLDDT: mean 83.87, std 17.62, range [24.88, 98.69]

Secondary structure (DSSP, 8-state):
-------HHHHHHHHHHHHHHHHHTT--HHHHHHHHHHHHHHHHHTHHHHHHHHHHHHHHHHHHHHHTSS-HHHHHHH---HHHHHHHHHHHHHHHHSPP-TT-EEEEEEEETTEEEEEEEE---EEEEEESS-THHHHHHHHHHHHHT-EEEEEE-GGGHHHHHHHHHHHHHHHHTSTTS-GGGEEEE--STTHHHHTT-TTT-SEEEEES-HHHHHHHHTT-SS-B-S-S---EEEEE-TT--HHHHHHHHHHHHHS-TTSTTSEEEEEEETTS-HHHHHHHHHHHHHTTPEEEE-HHHHHHHTT-TT---EEPPTTGGG----SSEEEEEEESSHHHHHHHHHHHS-SSEEEEE-S-HHHHHHHHHH--SSEEEESS-GGG-STTTTT-S--S-----S-S-S-TTGGG------EEEEE----S---PPPPP--------------HHHHHHHHHHHHHHHHSS-GGGS-SEEEEES-HHHHHHHHHHHT---BSTTSSSEEEE-TTSEEEEE--SSHHHHHHHHHHGGGT--SEEEEEEEEEE-STTS-TT-EEEEEEEEE-S---TTTS-TTS-B---HHHHHHHHHHHHHTT--EEEEEEEE-S-SS-TT-HHHHHHHHHTT-SEEESSHHHHHHHHHHTT--EEEEEEEEE-TTSTT----HHHHHHHHHHHHHHHHHHHHHHHHHHHHTT--------

Sequence (707 aa):
MSNITISSELREQVRQAREAYLQLANLGTESKNQVLHAFAKALRANTSKILEANALDVVEAEKMVQSGELSESACKRVMLNEAKIELMAQNCESVAKLEDPVGKVLQATRLDEGLDLYRVSCPIGVVLVIFESRPDVVVQISALAVKSGNAVILKGGREAVHSNRVLAEILRQTADDFEEMPINALSLVESRDEVSQLVQMSEELDLIIPRGSNELVQSIQARAQVPVLGHADGICHVFIDANADPEKARKVVLDSKTDYPAVCNALETLLVDRELNPELLKKIMEDLVQAGVEIRACPDTQKKLEGHSQLEMGNASEEDWKTEHLEMVLSVKTVAGLEEAIQHINRYGSNHTDSIVTESRETAERFMNEVDSAGVFWNASTRFADGFRYGLGAEVGVSTCKTQPADPSDWRNGDLQIQTLWKRPGSGKLQQRGKEIHASAPGNLKNTFCPCFQKDITRDWLPRYTGTEIGEFGDYILLTNFDNYVTKFSERFEMPIRGEGGPMQTCTNRDGLTIINFGIGSANAATIMDLLSARHPRGVLFLGKCGGLKRSTEIGRFILPIAAIRGEGTSNDYLPPEVPALPSFKLHKFVSNTLIEFEQEYRTGVIYTTNRRVWEWDKEFRKRLTRLSTIGIDMETATLFIVGHANKISRGALLLVSDMPLMPDGIKTQKMDRRVNAKFVDMHLEMGIRAMTEIGEKGEEIKHFGY

Radius of gyration: 33.41 Å; chains: 1; bounding box: 64×81×93 Å

Foldseek 3Di:
DDPDDADPVLVVLLVLLQVLLVLLQPDDLVLLLVLLLLLLVLLLVCVVVLQVLLVVLLVVQVVCCVVVNHPPVLSVQSDDDPVLSNVLSVLSNLLSPDDQLFFDFPDWDQPDVQWIKTWGWTFQEEEEEEAESHLSLLSNVLSQCSSQSYQYEYEYDPSNQSNNVVSLVSSLVSQVVRPSRRSSSRHYDYDDSCLLVVQQPAVRHAEYEYHYALVRLVVSVVRHPHHYFAFSAQAEEEEEAQAFDLVLVLVQLCCLCQVFLQDSLRHAEYEYELNHDLVSLVVSQVSLVVSVAAEAEDPSSCVSCVVPVPRDHHHDDPVSLQDSPSDSYHYYYYDNGLVRVLVSCQVRPSLAEYEYGHPDPVSLVCQQVSRRHLYYYYSHHSVCSACVSVVVSGASHGGRDPDDDDDPVCSNDSGSHGDIDIDIDRPVDDPPDDDDDDDDDDDDDDDDDDPVVLLVVLQVVLCVQEVDHLVQAALEEEEEQDPVLQVVVCVVQVFDWGQVVGQKIKTAHPLRYMYINQHDAAVSLLVNLSSCLNNQHLAYEYEAAWAFADPVQDALAKEWEQFEQPAACQDCVLPHNPDTLGAQPVLSVLLVVLCVVVVGDHHYYYEYAHPDDPCLPPPVVSVVCVVVVHGTYYHHSSSNSRSCLSSVHHYTYMYGYHFHSNDPVTDDDPPVRPPSVVVSSVVSSVSVVVSRSVCVVVVDRRDRDDD